Protein AF-0000000084732433 (afdb_homodimer)

Foldseek 3Di:
DAFAKEKEKEAALQDLLQLLQVVLVVLLCVVCPPNYDYHYQYDWPFAAPCVVCVVVVHDALLVCLVVSVVSCVVSVPQFHSLLSNVVLEDRGRLLLRLLLLLQCVVPVVLSVVLSNVSSCCVTPVVHRSNPLVVSLVSSVVSVHRSVVSSVNSPDPVSVVRNVVSNVVCVVVVPDAPTWMWMAGPVGDIDIDHSDRHSVVSNVRRVVRSVVVD/DAFAKEKEKEAALQDLLQLLQVVLVVLLCVVCPPNYDYHYQYDWPFAAPCVNCVVVVHDALLVCLVVSVVSCVVSVPQFHSLLSNVVLEDRGRLLLRLLLLLQCVVPVVLSVVLSNVSNCCVTPVVHRSNDLVVSLVSSVVSVHRSVVSSVNSPDPVSVVRNVVSNVVCVVVVQDAPTWMWIAGPVGDIDIDHSDRHSVVSNVRRVVRSVVVD

Organism: NCBI:txid412449

Sequence (426 aa):
MEAKLFAEWYTDPLCSWSYAAESAMETFRSHFGPRLAFTHRLLPLYRDLGHFLADHGLKSEAEFAPRILKVSRITGVPMSPRVWELGRAPESMEECCRFAKAALLTDPEKGHRLLARMRALAFVEGEPIGDLDLLQKEAGRLGLDGKELAERAQSAEVRTALQEDIEKGKSEGVTTRPTLILTNEGGDRVFIGGLRNPDLFILAGETLVAEDAMEAKLFAEWYTDPLCSWSYAAESAMETFRSHFGPRLAFTHRLLPLYRDLGHFLADHGLKSEAEFAPRILKVSRITGVPMSPRVWELGRAPESMEECCRFAKAALLTDPEKGHRLLARMRALAFVEGEPIGDLDLLQKEAGRLGLDGKELAERAQSAEVRTALQEDIEKGKSEGVTTRPTLILTNEGGDRVFIGGLRNPDLFILAGETLVAEDA

Radius of gyration: 24.92 Å; Cα contacts (8 Å, |Δi|>4): 781; chains: 2; bounding box: 50×68×49 Å

Structure (mmCIF, N/CA/C/O backbone):
data_AF-0000000084732433-model_v1
#
loop_
_entity.id
_entity.type
_entity.pdbx_description
1 polymer 'DSBA oxidoreductase'
#
loop_
_atom_site.group_PDB
_atom_site.id
_atom_site.type_symbol
_atom_site.label_atom_id
_atom_site.label_alt_id
_atom_site.label_comp_id
_atom_site.label_asym_id
_atom_site.label_entity_id
_atom_site.label_seq_id
_atom_site.pdbx_PDB_ins_code
_atom_site.Cartn_x
_atom_site.Cartn_y
_atom_site.Cartn_z
_atom_site.occupancy
_atom_site.B_iso_or_equiv
_atom_site.auth_seq_id
_atom_site.auth_comp_id
_atom_site.auth_asym_id
_atom_site.auth_atom_id
_atom_site.pdbx_PDB_model_num
ATOM 1 N N . MET A 1 1 ? -27.281 -0.359 -3.799 1 41.03 1 MET A N 1
ATOM 2 C CA . MET A 1 1 ? -26.812 0.3 -2.582 1 41.03 1 MET A CA 1
ATOM 3 C C . MET A 1 1 ? -25.438 0.921 -2.791 1 41.03 1 MET A C 1
ATOM 5 O O . MET A 1 1 ? -24.562 0.314 -3.416 1 41.03 1 MET A O 1
ATOM 9 N N . GLU A 1 2 ? -25.016 2.189 -2.908 1 51.47 2 GLU A N 1
ATOM 10 C CA . GLU A 1 2 ? -24.031 2.975 -3.639 1 51.47 2 GLU A CA 1
ATOM 11 C C . GLU A 1 2 ? -22.609 2.662 -3.158 1 51.47 2 GLU A C 1
ATOM 13 O O . GLU A 1 2 ? -22.422 2.164 -2.045 1 51.47 2 GLU A O 1
ATOM 18 N N . ALA A 1 3 ? -21.469 2.859 -3.887 1 55.84 3 ALA A N 1
ATOM 19 C CA . ALA A 1 3 ? -20.109 2.367 -4.027 1 55.84 3 ALA A CA 1
ATOM 20 C C . ALA A 1 3 ? -19.281 2.686 -2.785 1 55.84 3 ALA A C 1
ATOM 22 O O . ALA A 1 3 ? -19.203 3.84 -2.357 1 55.84 3 ALA A O 1
ATOM 23 N N . LYS A 1 4 ? -18.812 1.854 -1.737 1 74.94 4 LYS A N 1
ATOM 24 C CA . LYS A 1 4 ? -18.141 2.088 -0.463 1 74.94 4 LYS A CA 1
ATOM 25 C C . LYS A 1 4 ? -16.625 1.991 -0.617 1 74.94 4 LYS A C 1
ATOM 27 O O . LYS A 1 4 ? -16.109 0.943 -1 1 74.94 4 LYS A O 1
ATOM 32 N N . LEU A 1 5 ? -15.828 3.162 -1.002 1 94.94 5 LEU A N 1
ATOM 33 C CA . LEU A 1 5 ? -14.383 3.328 -0.848 1 94.94 5 LEU A CA 1
ATOM 34 C C . LEU A 1 5 ? -14.047 3.9 0.526 1 94.94 5 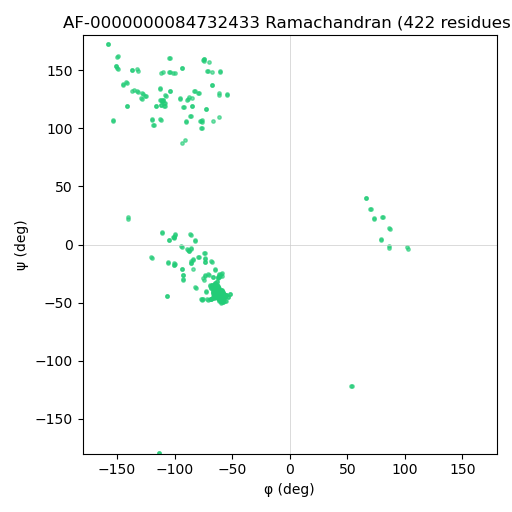LEU A C 1
ATOM 36 O O . LEU A 1 5 ? -14.664 4.871 0.966 1 94.94 5 LEU A O 1
ATOM 40 N N . PHE A 1 6 ? -13.18 3.223 1.219 1 96.88 6 PHE A N 1
ATOM 41 C CA . PHE A 1 6 ? -12.695 3.711 2.506 1 96.88 6 PHE A CA 1
ATOM 42 C C . PHE A 1 6 ? -11.289 4.273 2.379 1 96.88 6 PHE A C 1
ATOM 44 O O . PHE A 1 6 ? -10.422 3.65 1.762 1 96.88 6 PHE A O 1
ATOM 51 N N . ALA A 1 7 ? -11.109 5.426 2.922 1 97.94 7 ALA A N 1
ATOM 52 C CA . ALA A 1 7 ? -9.805 6.066 2.867 1 97.94 7 ALA A CA 1
ATOM 53 C C . ALA A 1 7 ? -9.344 6.492 4.258 1 97.94 7 ALA A C 1
ATOM 55 O O . ALA A 1 7 ? -10.125 7.047 5.035 1 97.94 7 ALA A O 1
ATOM 56 N N . GLU A 1 8 ? -8.164 6.137 4.594 1 97.88 8 GLU A N 1
ATOM 57 C CA . GLU A 1 8 ? -7.465 6.68 5.754 1 97.88 8 GLU A CA 1
ATOM 58 C C . GLU A 1 8 ? -6.266 7.523 5.328 1 97.88 8 GLU A C 1
ATOM 60 O O . GLU A 1 8 ? -5.418 7.066 4.559 1 97.88 8 GLU A O 1
ATOM 65 N N . TRP A 1 9 ? -6.246 8.727 5.766 1 98.31 9 TRP A N 1
ATOM 66 C CA . TRP A 1 9 ? -5.207 9.688 5.414 1 98.31 9 TRP A CA 1
ATOM 67 C C . TRP A 1 9 ? -4.352 10.031 6.625 1 98.31 9 TRP A C 1
ATOM 69 O O . TRP A 1 9 ? -4.809 10.719 7.543 1 98.31 9 TRP A O 1
ATOM 79 N N . TYR A 1 10 ? -3.154 9.547 6.629 1 98.62 10 TYR A N 1
ATOM 80 C CA . TYR A 1 10 ? -2.211 9.797 7.715 1 98.62 10 TYR A CA 1
ATOM 81 C C . TYR A 1 10 ? -1.404 11.062 7.453 1 98.62 10 TYR A C 1
ATOM 83 O O . TYR A 1 10 ? -0.71 11.172 6.438 1 98.62 10 TYR A O 1
ATOM 91 N N . THR A 1 11 ? -1.442 11.977 8.391 1 98.25 11 THR A N 1
ATOM 92 C CA . THR A 1 11 ? -0.849 13.289 8.156 1 98.25 11 THR A CA 1
ATOM 93 C C . THR A 1 11 ? -0.507 13.969 9.477 1 98.25 11 THR A C 1
ATOM 95 O O . THR A 1 11 ? -0.694 13.391 10.547 1 98.25 11 THR A O 1
ATOM 98 N N . ASP A 1 12 ? 0.171 15.086 9.438 1 98.38 12 ASP A N 1
ATOM 99 C CA . ASP A 1 12 ? 0.535 16 10.508 1 98.38 12 ASP A CA 1
ATOM 100 C C . ASP A 1 12 ? 0.518 17.453 10.023 1 98.38 12 ASP A C 1
ATOM 102 O O . ASP A 1 12 ? 0.965 17.75 8.914 1 98.38 12 ASP A O 1
ATOM 106 N N . PRO A 1 13 ? -0.019 18.344 10.836 1 98.06 13 PRO A N 1
ATOM 107 C CA . PRO A 1 13 ? -0.196 19.719 10.359 1 98.06 13 PRO A CA 1
ATOM 108 C C . PRO A 1 13 ? 1.131 20.438 10.133 1 98.06 13 PRO A C 1
ATOM 110 O O . PRO A 1 13 ? 1.164 21.484 9.484 1 98.06 13 PRO A O 1
ATOM 113 N N . LEU A 1 14 ? 2.25 19.938 10.641 1 98.31 14 LEU A N 1
ATOM 114 C CA . LEU A 1 14 ? 3.535 20.609 10.461 1 98.31 14 LEU A CA 1
ATOM 115 C C . LEU A 1 14 ? 4.445 19.797 9.547 1 98.31 14 LEU A C 1
ATOM 117 O O . LEU A 1 14 ? 5.656 20.047 9.492 1 98.31 14 LEU A O 1
ATOM 121 N N . CYS A 1 15 ? 3.949 18.797 8.914 1 97.94 15 CYS A N 1
ATOM 122 C CA . CYS A 1 15 ? 4.715 18.031 7.941 1 97.94 15 CYS A CA 1
ATOM 123 C C . CYS A 1 15 ? 4.668 18.688 6.566 1 97.94 15 CYS A C 1
ATOM 125 O O . CYS A 1 15 ? 3.607 18.75 5.941 1 97.94 15 CYS A O 1
ATOM 127 N N . SER A 1 16 ? 5.824 19.062 6.062 1 97.88 16 SER A N 1
ATOM 128 C CA . SER A 1 16 ? 5.906 19.781 4.801 1 97.88 16 SER A CA 1
ATOM 129 C C . SER A 1 16 ? 5.43 18.938 3.633 1 97.88 16 SER A C 1
ATOM 131 O O . SER A 1 16 ? 4.773 19.422 2.717 1 97.88 16 SER A O 1
ATOM 133 N N . TRP A 1 17 ? 5.719 17.641 3.662 1 96.62 17 TRP A N 1
ATOM 134 C CA . TRP A 1 17 ? 5.273 16.75 2.594 1 96.62 17 TRP A CA 1
ATOM 135 C C . TRP A 1 17 ? 3.756 16.578 2.619 1 96.62 17 TRP A C 1
ATOM 137 O O . TRP A 1 17 ? 3.117 16.5 1.569 1 96.62 17 TRP A O 1
ATOM 147 N N . SER A 1 18 ? 3.191 16.531 3.822 1 98.12 18 SER A N 1
ATOM 148 C CA . SER A 1 18 ? 1.738 16.469 3.945 1 98.12 18 SER A CA 1
ATOM 149 C C . SER A 1 18 ? 1.093 17.75 3.408 1 98.12 18 SER A C 1
ATOM 151 O O . SER A 1 18 ? 0.048 17.688 2.758 1 98.12 18 SER A O 1
ATOM 153 N N . TYR A 1 19 ? 1.718 18.891 3.721 1 98.5 19 TYR A N 1
ATOM 154 C CA . TYR A 1 19 ? 1.204 20.156 3.178 1 98.5 19 TYR A CA 1
ATOM 155 C C . TYR A 1 19 ? 1.24 20.141 1.653 1 98.5 19 TYR A C 1
ATOM 157 O O . TYR A 1 19 ? 0.279 20.547 1.001 1 98.5 19 TYR A O 1
ATOM 165 N N . ALA A 1 20 ? 2.334 19.641 1.114 1 97.75 20 ALA A N 1
ATOM 166 C CA . ALA A 1 20 ? 2.494 19.578 -0.337 1 97.75 20 ALA A CA 1
ATOM 167 C C . ALA A 1 20 ? 1.429 18.688 -0.97 1 97.75 20 ALA A C 1
ATOM 169 O O . ALA A 1 20 ? 1.085 18.859 -2.143 1 97.75 20 ALA A O 1
ATOM 170 N N . ALA A 1 21 ? 0.922 17.703 -0.247 1 97.75 21 ALA A N 1
ATOM 171 C CA . ALA A 1 21 ? -0.031 16.734 -0.779 1 97.75 21 ALA A CA 1
ATOM 172 C C . ALA A 1 21 ? -1.466 17.219 -0.612 1 97.75 21 ALA A C 1
ATOM 174 O O . ALA A 1 21 ? -2.41 16.578 -1.068 1 97.75 21 ALA A O 1
ATOM 175 N N . GLU A 1 22 ? -1.702 18.391 0.051 1 97.5 22 GLU A N 1
ATOM 176 C CA . GLU A 1 22 ? -3.031 18.844 0.442 1 97.5 22 GLU A CA 1
ATOM 177 C C . GLU A 1 22 ? -3.93 19.031 -0.777 1 97.5 22 GLU A C 1
ATOM 179 O O . GLU A 1 22 ? -5.074 18.578 -0.792 1 97.5 22 GLU A O 1
ATOM 184 N N . SER A 1 23 ? -3.434 19.703 -1.791 1 97.56 23 SER A N 1
ATOM 185 C CA . SER A 1 23 ? -4.246 19.953 -2.977 1 97.56 23 SER A CA 1
ATOM 186 C C . SER A 1 23 ? -4.617 18.656 -3.68 1 97.56 23 SER A C 1
ATOM 188 O O . SER A 1 23 ? -5.746 18.484 -4.152 1 97.56 23 SER A O 1
ATOM 190 N N . ALA A 1 24 ? -3.672 17.734 -3.793 1 97.69 24 ALA A N 1
ATOM 191 C CA . ALA A 1 24 ? -3.938 16.422 -4.398 1 97.69 24 ALA A CA 1
ATOM 192 C C . ALA A 1 24 ? -5.02 15.672 -3.629 1 97.69 24 ALA A C 1
ATOM 194 O O . ALA A 1 24 ? -5.906 15.062 -4.23 1 97.69 24 ALA A O 1
ATOM 195 N N . MET A 1 25 ? -4.938 15.734 -2.338 1 97.88 25 MET A N 1
ATOM 196 C CA . MET A 1 25 ? -5.914 15.047 -1.5 1 97.88 25 MET A CA 1
ATOM 197 C C . MET A 1 25 ? -7.301 15.664 -1.665 1 97.88 25 MET A C 1
ATOM 199 O O . MET A 1 25 ? -8.305 14.945 -1.703 1 97.88 25 MET A O 1
ATOM 203 N N . GLU A 1 26 ? -7.359 17.016 -1.776 1 97.69 26 GLU A N 1
ATOM 204 C CA . GLU A 1 26 ? -8.641 17.672 -2.006 1 97.69 26 GLU A CA 1
ATOM 205 C C . GLU A 1 26 ? -9.25 17.25 -3.344 1 97.69 26 GLU A C 1
ATOM 207 O O . GLU A 1 26 ? -10.461 17.047 -3.443 1 97.69 26 GLU A O 1
ATOM 212 N N . THR A 1 27 ? -8.422 17.156 -4.336 1 98.25 27 THR A N 1
ATOM 213 C CA . THR A 1 27 ? -8.867 16.688 -5.645 1 98.25 27 THR A CA 1
ATOM 214 C C . THR A 1 27 ? -9.438 15.281 -5.551 1 98.25 27 THR A C 1
ATOM 216 O O . THR A 1 27 ? -10.508 15 -6.098 1 98.25 27 THR A O 1
ATOM 219 N N . PHE A 1 28 ? -8.727 14.461 -4.855 1 98.44 28 PHE A N 1
ATOM 220 C CA . PHE A 1 28 ? -9.148 13.086 -4.633 1 98.44 28 PHE A CA 1
ATOM 221 C C . PHE A 1 28 ? -10.492 13.039 -3.914 1 98.44 28 PHE A C 1
ATOM 223 O O . PHE A 1 28 ? -11.406 12.352 -4.352 1 98.44 28 PHE A O 1
ATOM 230 N N . ARG A 1 29 ? -10.633 13.773 -2.816 1 96.94 29 ARG A N 1
ATOM 231 C CA . ARG A 1 29 ? -11.859 13.789 -2.033 1 96.94 29 ARG A CA 1
ATOM 232 C C . ARG A 1 29 ? -13.031 14.305 -2.863 1 96.94 29 ARG A C 1
ATOM 234 O O . ARG A 1 29 ? -14.125 13.734 -2.828 1 96.94 29 ARG A O 1
ATOM 241 N N . SER A 1 30 ? -12.805 15.352 -3.602 1 97.12 30 SER A N 1
ATOM 242 C CA . SER A 1 30 ? -13.844 15.945 -4.434 1 97.12 30 SER A CA 1
ATOM 243 C C . SER A 1 30 ? -14.305 14.984 -5.523 1 97.12 30 SER A C 1
ATOM 245 O O . SER A 1 30 ? -15.492 14.922 -5.848 1 97.12 30 SER A O 1
ATOM 247 N N . HIS A 1 31 ? -13.391 14.242 -6.09 1 97.5 31 HIS A N 1
ATOM 248 C CA . HIS A 1 31 ? -13.688 13.305 -7.168 1 97.5 31 HIS A CA 1
ATOM 249 C C . HIS A 1 31 ? -14.664 12.234 -6.711 1 97.5 31 HIS A C 1
ATOM 251 O O . HIS A 1 31 ? -15.602 11.891 -7.438 1 97.5 31 HIS A O 1
ATOM 257 N N . PHE A 1 32 ? -14.508 11.758 -5.531 1 96.44 32 PHE A N 1
ATOM 258 C CA . PHE A 1 32 ? -15.312 10.625 -5.086 1 96.44 32 PHE A CA 1
ATOM 259 C C . PHE A 1 32 ? -16.562 11.102 -4.367 1 96.44 32 PHE A C 1
ATOM 261 O O . PHE A 1 32 ? -17.609 10.438 -4.41 1 96.44 32 PHE A O 1
ATOM 268 N N . GLY A 1 33 ? -16.469 12.305 -3.701 1 93.12 33 GLY A N 1
ATOM 269 C CA . GLY A 1 33 ? -17.625 12.859 -3.014 1 93.12 33 GLY A CA 1
ATOM 270 C C . GLY A 1 33 ? -18.266 11.891 -2.037 1 93.12 33 GLY A C 1
ATOM 271 O O . GLY A 1 33 ? -17.578 11.336 -1.174 1 93.12 33 GLY A O 1
ATOM 272 N N . PRO A 1 34 ? -19.516 11.562 -2.189 1 92.06 34 PRO A N 1
ATOM 273 C CA . PRO A 1 34 ? -20.266 10.734 -1.239 1 92.06 34 PRO A CA 1
ATOM 274 C C . PRO A 1 34 ? -19.875 9.258 -1.3 1 92.06 34 PRO A C 1
ATOM 276 O O . PRO A 1 34 ? -20.219 8.484 -0.405 1 92.06 34 PRO A O 1
ATOM 279 N N . ARG A 1 35 ? -19.188 8.797 -2.322 1 93.75 35 ARG A N 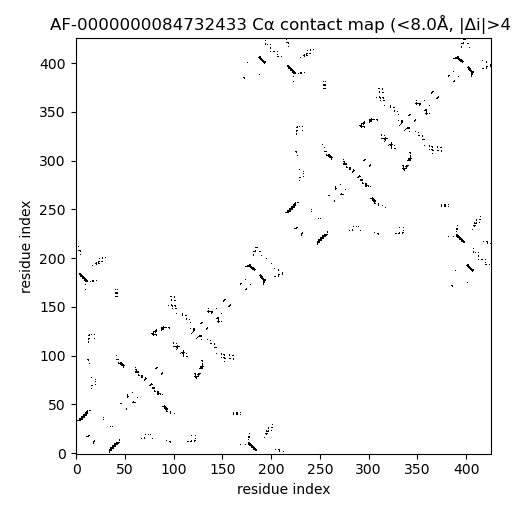1
ATOM 280 C CA . ARG A 1 35 ? -18.75 7.414 -2.469 1 93.75 35 ARG A CA 1
ATOM 281 C C . ARG A 1 35 ? -17.594 7.102 -1.533 1 93.75 35 ARG A C 1
ATOM 283 O O . ARG A 1 35 ? -17.188 5.941 -1.395 1 93.75 35 ARG A O 1
ATOM 290 N N . LEU A 1 36 ? -17.094 8.164 -0.879 1 95.88 36 LEU A N 1
ATOM 291 C CA . LEU A 1 36 ? -15.867 8.031 -0.096 1 95.88 36 LEU A CA 1
ATOM 292 C C . LEU A 1 36 ? -16.156 8.164 1.396 1 95.88 36 LEU A C 1
ATOM 294 O O . LEU A 1 36 ? -16.781 9.141 1.824 1 95.88 36 LEU A O 1
ATOM 298 N N . ALA A 1 37 ? -15.852 7.168 2.111 1 95.62 37 ALA A N 1
ATOM 299 C CA . ALA A 1 37 ? -15.727 7.309 3.561 1 95.62 37 ALA A CA 1
ATOM 300 C C . ALA A 1 37 ? -14.297 7.672 3.955 1 95.62 37 ALA A C 1
ATOM 302 O O . ALA A 1 37 ? -13.414 6.812 3.969 1 95.62 37 ALA A O 1
ATOM 303 N N . PHE A 1 38 ? -14.125 8.891 4.324 1 96.38 38 PHE A N 1
ATOM 304 C CA . PHE A 1 38 ? -12.797 9.453 4.508 1 96.38 38 PHE A CA 1
ATOM 305 C C . PHE A 1 38 ? -12.5 9.672 5.984 1 96.38 38 PHE A C 1
ATOM 307 O O . PHE A 1 38 ? -13.297 10.281 6.699 1 96.38 38 PHE A O 1
ATOM 314 N N . THR A 1 39 ? -11.367 9.172 6.445 1 96.69 39 THR A N 1
ATOM 315 C CA . THR A 1 39 ? -10.953 9.344 7.832 1 96.69 39 THR A CA 1
ATOM 316 C C . THR A 1 39 ? -9.562 9.961 7.906 1 96.69 39 THR A C 1
ATOM 318 O O . THR A 1 39 ? -8.617 9.453 7.301 1 96.69 39 THR A O 1
ATOM 321 N N . HIS A 1 40 ? -9.453 11.016 8.664 1 97.69 40 HIS A N 1
ATOM 322 C CA . HIS A 1 40 ? -8.141 11.562 9 1 97.69 40 HIS A CA 1
ATOM 323 C C . HIS A 1 40 ? -7.48 10.758 10.117 1 97.69 40 HIS A C 1
ATOM 325 O O . HIS A 1 40 ? -8.125 10.43 11.117 1 97.69 40 HIS A O 1
ATOM 331 N N . ARG A 1 41 ? -6.309 10.406 9.906 1 98.38 41 ARG A N 1
ATOM 332 C CA . ARG A 1 41 ? -5.449 9.852 10.945 1 98.38 41 ARG A CA 1
ATOM 333 C C . ARG A 1 41 ? -4.258 10.758 11.219 1 98.38 41 ARG A C 1
ATOM 335 O O . ARG A 1 41 ? -3.463 11.039 10.32 1 98.38 41 ARG A O 1
ATOM 342 N N . LEU A 1 42 ? -4.188 11.227 12.461 1 98.56 42 LEU A N 1
ATOM 343 C CA . LEU A 1 42 ? -3.107 12.156 12.789 1 98.56 42 LEU A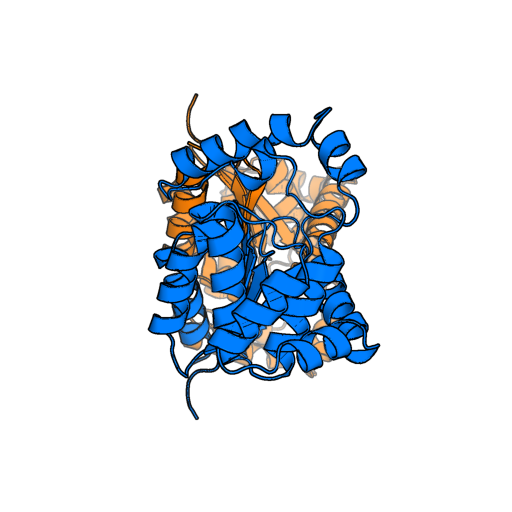 CA 1
ATOM 344 C C . LEU A 1 42 ? -1.925 11.406 13.398 1 98.56 42 LEU A C 1
ATOM 346 O O . LEU A 1 42 ? -2.094 10.625 14.344 1 98.56 42 LEU A O 1
ATOM 350 N N . LEU A 1 43 ? -0.778 11.586 12.828 1 98.06 43 LEU A N 1
ATOM 351 C CA . LEU A 1 43 ? 0.507 11.094 13.312 1 98.06 43 LEU A CA 1
ATOM 352 C C . LEU A 1 43 ? 1.456 12.25 13.609 1 98.06 43 LEU A C 1
ATOM 354 O O . LEU A 1 43 ? 2.074 12.805 12.695 1 98.06 43 LEU A O 1
ATOM 358 N N . PRO A 1 44 ? 1.588 12.539 14.891 1 98 44 PRO A N 1
ATOM 359 C CA . PRO A 1 44 ? 2.473 13.656 15.227 1 98 44 PRO A CA 1
ATOM 360 C C . PRO A 1 44 ? 3.875 13.5 14.648 1 98 44 PRO A C 1
ATOM 362 O O . PRO A 1 44 ? 4.488 12.438 14.789 1 98 44 PRO A O 1
ATOM 365 N N . LEU A 1 45 ? 4.312 14.523 13.984 1 97.25 45 LEU A N 1
ATOM 366 C CA . LEU A 1 45 ? 5.617 14.523 13.336 1 97.25 45 LEU A CA 1
ATOM 367 C C . LEU A 1 45 ? 6.719 14.188 14.336 1 97.25 45 LEU A C 1
ATOM 369 O O . LEU A 1 45 ? 7.648 13.445 14.016 1 97.25 45 LEU A O 1
ATOM 373 N N . TYR A 1 46 ? 6.656 14.773 15.508 1 96.81 46 TYR A N 1
ATOM 374 C CA . TYR A 1 46 ? 7.59 14.453 16.578 1 96.81 46 TYR A CA 1
ATOM 375 C C . TYR A 1 46 ? 6.938 14.656 17.938 1 96.81 46 TYR A C 1
ATOM 377 O O . TYR A 1 46 ? 6 15.445 18.078 1 96.81 46 TYR A O 1
ATOM 385 N N . ARG A 1 47 ? 7.383 13.953 18.938 1 95.06 47 ARG A N 1
ATOM 386 C CA . ARG A 1 47 ? 6.945 14.094 20.312 1 95.06 47 ARG A CA 1
ATOM 387 C C . ARG A 1 47 ? 7.844 15.062 21.078 1 95.06 47 ARG A C 1
ATOM 389 O O . ARG A 1 47 ? 7.41 15.688 22.047 1 95.06 47 ARG A O 1
ATOM 396 N N . ASP A 1 48 ? 9.047 15.125 20.578 1 96.75 48 ASP A N 1
ATOM 397 C CA . ASP A 1 48 ? 10.062 15.961 21.188 1 96.75 48 ASP A CA 1
ATOM 398 C C . ASP A 1 48 ? 10.93 16.641 20.141 1 96.75 48 ASP A C 1
ATOM 400 O O . ASP A 1 48 ? 11.617 15.961 19.359 1 96.75 48 ASP A O 1
ATOM 404 N N . LEU A 1 49 ? 10.906 17.969 20.156 1 96.81 49 LEU A N 1
ATOM 405 C CA . LEU A 1 49 ? 11.602 18.734 19.125 1 96.81 49 LEU A CA 1
ATOM 406 C C . LEU A 1 49 ? 13.102 18.484 19.172 1 96.81 49 LEU A C 1
ATOM 408 O O . LEU A 1 49 ? 13.734 18.312 18.125 1 96.81 49 LEU A O 1
ATOM 412 N N . GLY A 1 50 ? 13.633 18.453 20.359 1 95.88 50 GLY A N 1
ATOM 413 C CA . GLY A 1 50 ? 15.062 18.188 20.484 1 95.88 50 GLY A CA 1
ATOM 414 C C . GLY A 1 50 ? 15.477 16.859 19.891 1 95.88 50 GLY A C 1
ATOM 415 O O . GLY A 1 50 ? 16.438 16.797 19.125 1 95.88 50 GLY A O 1
ATOM 416 N N . HIS A 1 51 ? 14.797 15.797 20.172 1 96.12 51 HIS A N 1
ATOM 417 C CA . HIS A 1 51 ? 15.07 14.477 19.625 1 96.12 51 HIS A CA 1
ATOM 418 C C . HIS A 1 51 ? 14.883 14.461 18.109 1 96.12 51 HIS A C 1
ATOM 420 O O . HIS A 1 51 ? 15.656 13.828 17.391 1 96.12 51 HIS A O 1
ATOM 426 N N . PHE A 1 52 ? 13.883 15.156 17.688 1 96.25 52 PHE A N 1
ATOM 427 C CA . PHE A 1 52 ? 13.602 15.25 16.266 1 96.25 52 PHE A CA 1
ATOM 428 C C . PHE A 1 52 ? 14.773 15.891 15.523 1 96.25 52 PHE A C 1
ATOM 430 O O . PHE A 1 52 ? 15.227 15.375 14.5 1 96.25 52 PHE A O 1
ATOM 437 N N . LEU A 1 53 ? 15.227 16.969 16.016 1 95.75 53 LEU A N 1
ATOM 438 C CA . LEU A 1 53 ? 16.359 17.672 15.422 1 95.75 53 LEU A CA 1
ATOM 439 C C . LEU A 1 53 ? 17.609 16.797 15.461 1 95.75 53 LEU A C 1
ATOM 441 O O . LEU A 1 53 ? 18.328 16.703 14.469 1 95.75 53 LEU A O 1
ATOM 445 N N . ALA A 1 54 ? 17.812 16.078 16.594 1 95.31 54 ALA A N 1
ATOM 446 C CA . ALA A 1 54 ? 18.969 15.195 16.734 1 95.31 54 ALA A CA 1
ATOM 447 C C . ALA A 1 54 ? 18.922 14.055 15.727 1 95.31 54 ALA A C 1
ATOM 449 O O . ALA A 1 54 ? 19.938 13.695 15.125 1 95.31 54 ALA A O 1
ATOM 450 N N . ASP A 1 55 ? 17.75 13.523 15.555 1 92.94 55 ASP A N 1
ATOM 451 C CA . ASP A 1 55 ? 17.547 12.43 14.609 1 92.94 55 ASP A CA 1
ATOM 452 C C . ASP A 1 55 ? 17.891 12.859 13.188 1 92.94 55 ASP A C 1
ATOM 454 O O . ASP A 1 55 ? 18.219 12.031 12.344 1 92.94 55 ASP A O 1
ATOM 458 N N . HIS A 1 56 ? 17.797 14.125 12.891 1 93.5 56 HIS A N 1
ATOM 459 C CA . HIS A 1 56 ? 18.078 14.656 11.562 1 93.5 56 HIS A CA 1
ATOM 460 C C . HIS A 1 56 ? 19.469 15.273 11.5 1 93.5 56 HIS A C 1
ATOM 462 O O . HIS A 1 56 ? 19.812 15.945 10.523 1 93.5 56 HIS A O 1
ATOM 468 N N . GLY A 1 57 ? 20.188 15.109 12.617 1 94.06 57 GLY A N 1
ATOM 469 C CA . GLY A 1 57 ? 21.547 15.609 12.672 1 94.06 57 GLY A CA 1
ATOM 470 C C . GLY A 1 57 ? 21.625 17.125 12.773 1 94.06 57 GLY A C 1
ATOM 471 O O . GLY A 1 57 ? 22.578 17.734 12.297 1 94.06 57 GLY A O 1
ATOM 472 N N . LEU A 1 58 ? 20.562 17.688 13.258 1 94.12 58 LEU A N 1
ATOM 473 C CA . LEU A 1 58 ? 20.5 19.141 13.328 1 94.12 58 LEU A CA 1
ATOM 474 C C . LEU A 1 58 ? 20.703 19.625 14.758 1 94.12 58 LEU A C 1
ATOM 476 O O . LEU A 1 58 ? 20.391 18.922 15.711 1 94.12 58 LEU A O 1
ATOM 480 N N . LYS A 1 59 ? 21.344 20.875 14.906 1 91.62 59 LYS A N 1
ATOM 481 C CA . LYS A 1 59 ? 21.656 21.438 16.219 1 91.62 59 LYS A CA 1
ATOM 482 C C . LYS A 1 59 ? 20.641 22.484 16.625 1 91.62 59 LYS A C 1
ATOM 484 O O . LYS A 1 59 ? 20.562 22.859 17.797 1 91.62 59 LYS A O 1
ATOM 489 N N . SER A 1 60 ? 19.875 23 15.648 1 93.12 60 SER A N 1
ATOM 490 C CA . SER A 1 60 ? 18.891 24.047 15.93 1 93.12 60 SER A CA 1
ATOM 491 C C . SER A 1 60 ? 17.703 23.953 14.984 1 93.12 60 SER A C 1
ATOM 493 O O . SER A 1 60 ? 17.797 23.344 13.914 1 93.12 60 SER A O 1
ATOM 495 N N . GLU A 1 61 ? 16.562 24.625 15.406 1 94.56 61 GLU A N 1
ATOM 496 C CA . GLU A 1 61 ? 15.375 24.703 14.57 1 94.56 61 GLU A CA 1
ATOM 497 C C . GLU A 1 61 ? 15.672 25.375 13.234 1 94.56 61 GLU A C 1
ATOM 499 O O . GLU A 1 61 ? 15.18 24.938 12.195 1 94.56 61 GLU A O 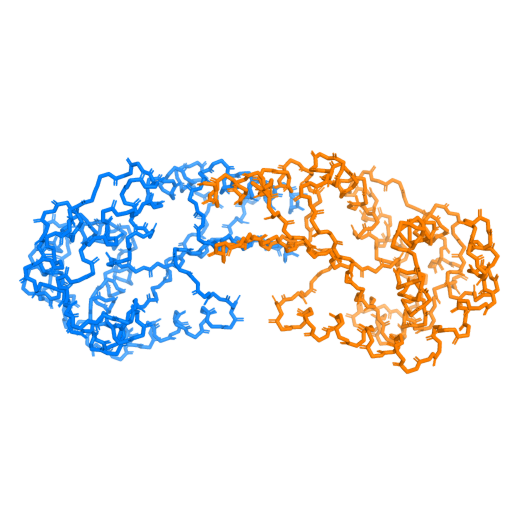1
ATOM 504 N N . ALA A 1 62 ? 16.469 26.406 13.312 1 95.31 62 ALA A N 1
ATOM 505 C CA . ALA A 1 62 ? 16.781 27.203 12.125 1 95.31 62 ALA A CA 1
ATOM 506 C C . ALA A 1 62 ? 17.453 26.344 11.055 1 95.31 62 ALA A C 1
ATOM 508 O O . ALA A 1 62 ? 17.266 26.594 9.859 1 95.31 62 ALA A O 1
ATOM 509 N N . GLU A 1 63 ? 18.125 25.297 11.484 1 95.75 63 GLU A N 1
ATOM 510 C CA . GLU A 1 63 ? 18.844 24.422 10.562 1 95.75 63 GLU A CA 1
ATOM 511 C C . GLU A 1 63 ? 17.875 23.547 9.781 1 95.75 63 GLU A C 1
ATOM 513 O O . GLU A 1 63 ? 18.25 22.938 8.773 1 95.75 63 GLU A O 1
ATOM 518 N N . PHE A 1 64 ? 16.641 23.547 10.25 1 96.69 64 PHE A N 1
ATOM 519 C CA . PHE A 1 64 ? 15.633 22.766 9.547 1 96.69 64 PHE A CA 1
ATOM 520 C C . PHE A 1 64 ? 15.016 23.562 8.406 1 96.69 64 PHE A C 1
ATOM 522 O O . PHE A 1 64 ? 14.43 23 7.48 1 96.69 64 PHE A O 1
ATOM 529 N N . ALA A 1 65 ? 15.188 24.875 8.367 1 96.94 65 ALA A N 1
ATOM 530 C CA . ALA A 1 65 ? 14.539 25.781 7.43 1 96.94 65 ALA A CA 1
ATOM 531 C C . ALA A 1 65 ? 14.906 25.438 5.988 1 96.94 65 ALA A C 1
ATOM 533 O O . ALA A 1 65 ? 14.039 25.375 5.113 1 96.94 65 ALA A O 1
ATOM 534 N N . PRO A 1 66 ? 16.203 25.109 5.703 1 96.81 66 PRO A N 1
ATOM 535 C CA . PRO A 1 66 ? 16.547 24.75 4.324 1 96.81 66 PRO A CA 1
ATOM 536 C C . PRO A 1 66 ? 15.812 23.516 3.83 1 96.81 66 PRO A C 1
ATOM 538 O O . PRO A 1 66 ? 15.562 23.375 2.631 1 96.81 66 PRO A O 1
ATOM 541 N N . ARG A 1 67 ? 15.461 22.641 4.711 1 96.12 67 ARG A N 1
ATOM 542 C CA . ARG A 1 67 ? 14.742 21.438 4.324 1 96.12 67 ARG A CA 1
ATOM 543 C C . ARG A 1 67 ? 13.32 21.766 3.861 1 96.12 67 ARG A C 1
ATOM 545 O O . ARG A 1 67 ? 12.797 21.125 2.947 1 96.12 67 ARG A O 1
ATOM 552 N N . ILE A 1 68 ? 12.742 22.781 4.516 1 97.94 68 ILE A N 1
ATOM 553 C CA . ILE A 1 68 ? 11.422 23.234 4.094 1 97.94 68 ILE A CA 1
ATOM 554 C C . ILE A 1 68 ? 11.5 23.797 2.676 1 97.94 68 ILE A C 1
ATOM 556 O O . ILE A 1 68 ? 10.656 23.484 1.829 1 97.94 68 ILE A O 1
ATOM 560 N N . LEU A 1 69 ? 12.492 24.547 2.404 1 97.44 69 LEU A N 1
ATOM 561 C CA . LEU A 1 69 ? 12.68 25.125 1.085 1 97.44 69 LEU A CA 1
ATOM 562 C C . LEU A 1 69 ? 12.961 24.062 0.042 1 97.44 69 LEU A C 1
ATOM 564 O O . LEU A 1 69 ? 12.523 24.172 -1.106 1 97.44 69 LEU A O 1
ATOM 568 N N . LYS A 1 70 ? 13.68 23.062 0.44 1 95.88 70 LYS A N 1
ATOM 569 C CA . LYS A 1 70 ? 13.938 21.938 -0.459 1 95.88 70 LYS A CA 1
ATOM 570 C C . LYS A 1 70 ? 12.641 21.25 -0.866 1 95.88 70 LYS A C 1
ATOM 572 O O . LYS A 1 70 ? 12.422 20.984 -2.049 1 95.88 70 LYS A O 1
ATOM 577 N N . VAL A 1 71 ? 11.75 20.969 0.119 1 95.88 71 VAL A N 1
ATOM 578 C CA . VAL A 1 71 ? 10.469 20.344 -0.168 1 95.88 71 VAL A CA 1
ATOM 579 C C . VAL A 1 71 ? 9.648 21.25 -1.087 1 95.88 71 VAL A C 1
ATOM 581 O O . VAL A 1 71 ? 9.008 20.766 -2.029 1 95.88 71 VAL A O 1
ATOM 584 N N . SER A 1 72 ? 9.688 22.547 -0.808 1 97.25 72 SER A N 1
ATOM 585 C CA . SER A 1 72 ? 8.984 23.5 -1.64 1 97.25 72 SER A CA 1
ATOM 586 C C . SER A 1 72 ? 9.461 23.453 -3.088 1 97.25 72 SER A C 1
ATOM 588 O O . SER A 1 72 ? 8.648 23.406 -4.012 1 97.25 72 SER A O 1
ATOM 590 N N . ARG A 1 73 ? 10.75 23.344 -3.293 1 95.75 73 ARG A N 1
ATOM 591 C CA . ARG A 1 73 ? 11.336 23.281 -4.629 1 95.75 73 ARG A CA 1
ATOM 592 C C . ARG A 1 73 ? 10.961 21.969 -5.328 1 95.75 73 ARG A C 1
ATOM 594 O O . ARG A 1 73 ? 10.531 21.984 -6.48 1 95.75 73 ARG A O 1
ATOM 601 N N . ILE A 1 74 ? 11.109 20.922 -4.609 1 91.5 74 ILE A N 1
ATOM 602 C CA . ILE A 1 74 ? 10.883 19.594 -5.176 1 91.5 74 ILE A CA 1
ATOM 603 C C . ILE A 1 74 ? 9.414 19.453 -5.574 1 91.5 74 ILE A C 1
ATOM 605 O O . ILE A 1 74 ? 9.109 18.875 -6.625 1 91.5 74 ILE A O 1
ATOM 609 N N . THR A 1 75 ? 8.477 19.969 -4.766 1 93.88 75 THR A N 1
ATOM 610 C CA . THR A 1 75 ? 7.051 19.719 -4.957 1 93.88 75 THR A CA 1
ATOM 611 C C . THR A 1 75 ? 6.422 20.828 -5.801 1 93.88 75 THR A C 1
ATOM 613 O O . THR A 1 75 ? 5.316 20.672 -6.32 1 93.88 75 THR A O 1
ATOM 616 N N . GLY A 1 76 ? 7.086 21.969 -5.84 1 95.62 76 GLY A N 1
ATOM 617 C CA . GLY A 1 76 ? 6.531 23.125 -6.516 1 95.62 76 GLY A CA 1
ATOM 618 C C . GLY A 1 76 ? 5.492 23.859 -5.688 1 95.62 76 GLY A C 1
ATOM 619 O O . GLY A 1 76 ? 4.844 24.781 -6.172 1 95.62 76 GLY A O 1
ATOM 620 N N . VAL A 1 77 ? 5.258 23.453 -4.461 1 97.19 77 VAL A N 1
ATOM 621 C CA . VAL A 1 77 ? 4.32 24.109 -3.555 1 97.19 77 VAL A CA 1
ATOM 622 C C . VAL A 1 77 ? 5.055 25.156 -2.713 1 97.19 77 VAL A C 1
ATOM 624 O O . VAL A 1 77 ? 5.98 24.828 -1.97 1 97.19 77 VAL A O 1
ATOM 627 N N . PRO A 1 78 ? 4.664 26.391 -2.859 1 97.94 78 PRO A N 1
ATOM 628 C CA . PRO A 1 78 ? 5.348 27.422 -2.074 1 97.94 78 PRO A CA 1
ATOM 629 C C . PRO A 1 78 ? 5.188 27.219 -0.569 1 97.94 78 PRO A C 1
ATOM 631 O O . PRO A 1 78 ? 4.074 27 -0.087 1 97.94 78 PRO A O 1
ATOM 634 N N . MET A 1 79 ? 6.332 27.234 0.175 1 98.44 79 MET A N 1
ATOM 635 C CA . MET A 1 79 ? 6.336 27.078 1.626 1 98.44 79 MET A CA 1
ATOM 636 C C . MET A 1 79 ? 7.27 28.094 2.285 1 98.44 79 MET A C 1
ATOM 638 O O . MET A 1 79 ? 8.375 28.328 1.801 1 98.44 79 MET A O 1
ATOM 642 N N . SER A 1 80 ? 6.77 28.719 3.299 1 98.25 80 SER A N 1
ATOM 643 C CA . SER A 1 80 ? 7.613 29.594 4.109 1 98.25 80 SER A CA 1
ATOM 644 C C . SER A 1 80 ? 8.391 28.797 5.152 1 98.25 80 SER A C 1
ATOM 646 O O . SER A 1 80 ? 7.82 27.969 5.859 1 98.25 80 SER A O 1
ATOM 648 N N . PRO A 1 81 ? 9.648 29.016 5.27 1 98.06 81 PRO A N 1
ATOM 649 C CA . PRO A 1 81 ? 10.445 28.344 6.301 1 98.06 81 PRO A CA 1
ATOM 650 C C . PRO A 1 81 ? 10.422 29.078 7.641 1 98.06 81 PRO A C 1
ATOM 652 O O . PRO A 1 81 ? 11.141 28.703 8.57 1 98.06 81 PRO A O 1
ATOM 655 N N . ARG A 1 82 ? 9.617 30.078 7.777 1 98.12 82 ARG A N 1
ATOM 656 C CA . ARG A 1 82 ? 9.695 31.062 8.844 1 98.12 82 ARG A CA 1
ATOM 657 C C . ARG A 1 82 ? 9.477 30.422 10.211 1 98.12 82 ARG A C 1
ATOM 659 O O . ARG A 1 82 ? 10.117 30.797 11.195 1 98.12 82 ARG A O 1
ATOM 666 N N . VAL A 1 83 ? 8.547 29.438 10.32 1 98.25 83 VAL A N 1
ATOM 667 C CA . VAL A 1 83 ? 8.297 28.766 11.586 1 98.25 83 VAL A CA 1
ATOM 668 C C . VAL A 1 83 ? 9.617 28.25 12.164 1 98.25 83 VAL A C 1
ATOM 670 O O . VAL A 1 83 ? 9.883 28.406 13.352 1 98.25 83 VAL A O 1
ATOM 673 N N . TRP A 1 84 ? 10.422 27.703 11.312 1 97.88 84 TRP A N 1
ATOM 674 C CA . TRP A 1 84 ? 11.68 27.094 11.719 1 97.88 84 TRP A CA 1
ATOM 675 C C . TRP A 1 84 ? 12.766 28.141 11.891 1 97.88 84 TRP A C 1
ATOM 677 O O . TRP A 1 84 ? 13.547 28.109 12.852 1 97.88 84 TRP A O 1
ATOM 687 N N . GLU A 1 85 ? 12.789 29.141 11.062 1 97.38 85 GLU A N 1
ATOM 688 C CA . GLU A 1 85 ? 13.789 30.203 11.109 1 97.38 85 GLU A CA 1
ATOM 689 C C . GLU A 1 85 ? 13.664 31.016 12.398 1 97.38 85 GLU A C 1
ATOM 691 O O . GLU A 1 85 ? 14.672 31.453 12.961 1 97.38 85 GLU A O 1
ATOM 696 N N . LEU A 1 86 ? 12.453 31.156 12.836 1 97.25 86 LEU A N 1
ATOM 697 C CA . LEU A 1 86 ? 12.188 32.062 13.953 1 97.25 86 LEU A CA 1
ATOM 698 C C . LEU A 1 86 ? 12.031 31.281 15.258 1 97.25 86 LEU A C 1
ATOM 700 O O . LEU A 1 86 ? 11.672 31.859 16.281 1 97.25 86 LEU A O 1
ATOM 704 N N . GLY A 1 87 ? 12.266 30.047 15.211 1 96.81 87 GLY A N 1
ATOM 705 C CA . GLY A 1 87 ? 12.141 29.234 16.406 1 96.81 87 GLY A CA 1
ATOM 706 C C . GLY A 1 87 ? 10.719 29.125 16.906 1 96.81 87 GLY A C 1
ATOM 707 O O . GLY A 1 87 ? 10.469 29.25 18.109 1 96.81 87 GLY A O 1
ATOM 708 N N . ARG A 1 88 ? 9.766 28.984 15.984 1 97.56 88 ARG A N 1
ATOM 709 C CA . ARG A 1 88 ? 8.344 28.984 16.328 1 97.56 88 ARG A CA 1
ATOM 710 C C . ARG A 1 88 ? 7.758 27.578 16.266 1 97.56 88 ARG A C 1
ATOM 712 O O . ARG A 1 88 ? 6.551 27.391 16.438 1 97.56 88 ARG A O 1
ATOM 719 N N . ALA A 1 89 ? 8.617 26.516 16 1 97.62 89 ALA A N 1
ATOM 720 C CA . ALA A 1 89 ? 8.133 25.141 15.984 1 97.62 89 ALA A CA 1
ATOM 721 C C . ALA A 1 89 ? 7.707 24.688 17.375 1 97.62 89 ALA A C 1
ATOM 723 O O . ALA A 1 89 ? 8.367 25.016 18.375 1 97.62 89 ALA A O 1
ATOM 724 N N . PRO A 1 90 ? 6.551 23.984 17.453 1 97.38 90 PRO A N 1
ATOM 725 C CA . PRO A 1 90 ? 6.141 23.484 18.766 1 97.38 90 PRO A CA 1
ATOM 726 C C . PRO A 1 90 ? 7.16 22.516 19.375 1 97.38 90 PRO A C 1
ATOM 728 O O . PRO A 1 90 ? 7.812 21.766 18.641 1 97.38 90 PRO A O 1
ATOM 731 N N . GLU A 1 91 ? 7.23 22.531 20.734 1 95.69 91 GLU A N 1
ATOM 732 C CA . GLU A 1 91 ? 8.109 21.594 21.422 1 95.69 91 GLU A CA 1
ATOM 733 C C . GLU A 1 91 ? 7.656 20.141 21.203 1 95.69 91 GLU A C 1
ATOM 735 O O . GLU A 1 91 ? 8.469 19.219 21.25 1 95.69 91 GLU A O 1
ATOM 740 N N . SER A 1 92 ? 6.41 19.984 21.094 1 96.69 92 SER A N 1
ATOM 741 C CA . SER A 1 92 ? 5.789 18.703 20.766 1 96.69 92 SER A CA 1
ATOM 742 C C . SER A 1 92 ? 4.59 18.891 19.844 1 96.69 92 SER A C 1
ATOM 744 O O . SER A 1 92 ? 3.826 19.844 20 1 96.69 92 SER A O 1
ATOM 746 N N . MET A 1 93 ? 4.496 17.984 18.906 1 97.56 93 MET A N 1
ATOM 747 C CA . MET A 1 93 ? 3.369 18.062 17.969 1 97.56 93 MET A CA 1
ATOM 748 C C . MET A 1 93 ? 2.141 17.359 18.547 1 97.56 93 MET A C 1
ATOM 750 O O . MET A 1 93 ? 1.046 17.469 18 1 97.56 93 MET A O 1
ATOM 754 N N . GLU A 1 94 ? 2.227 16.766 19.656 1 97 94 GLU A N 1
ATOM 755 C CA . GLU A 1 94 ? 1.106 16.016 20.234 1 97 94 GLU A CA 1
ATOM 756 C C . GLU A 1 94 ? -0.055 16.953 20.562 1 97 94 GLU A C 1
ATOM 758 O O . GLU A 1 94 ? -1.212 16.641 20.281 1 97 94 GLU A O 1
ATOM 763 N N . GLU A 1 95 ? 0.269 18.078 21.156 1 94.94 95 GLU A N 1
ATOM 764 C CA . GLU A 1 95 ? -0.79 19 21.547 1 94.94 95 GLU A CA 1
ATOM 765 C C . GLU A 1 95 ? -1.503 19.578 20.328 1 94.94 95 GLU A C 1
ATOM 767 O O . GLU A 1 95 ? -2.729 19.703 20.312 1 94.94 95 GLU A O 1
ATOM 772 N N . CYS A 1 96 ? -0.706 19.938 19.359 1 96.75 96 CYS A N 1
ATOM 773 C CA . CYS A 1 96 ? -1.272 20.438 18.109 1 96.75 96 CYS A CA 1
ATOM 774 C C . CYS A 1 96 ? -2.197 19.406 17.469 1 96.75 96 CYS A C 1
ATOM 776 O O . CYS A 1 96 ? -3.311 19.734 17.062 1 96.75 96 CYS A O 1
ATOM 778 N N . CYS A 1 97 ? -1.719 18.203 17.438 1 98.5 97 CYS A N 1
ATOM 779 C CA . CYS A 1 97 ? -2.498 17.109 16.844 1 98.5 97 CYS A CA 1
ATOM 780 C C . CYS A 1 97 ? -3.744 16.828 17.672 1 98.5 97 CYS A C 1
ATOM 782 O O . CYS A 1 97 ? -4.805 16.531 17.125 1 98.5 97 CYS A O 1
ATOM 784 N N . ARG A 1 98 ? -3.621 16.922 18.984 1 98.44 98 ARG A N 1
ATOM 785 C CA . ARG A 1 98 ? -4.801 16.719 19.812 1 98.44 98 ARG A CA 1
ATOM 786 C C . ARG A 1 98 ? -5.844 17.797 19.562 1 98.44 98 ARG A C 1
ATOM 788 O O . ARG A 1 98 ? -7.047 17.516 19.547 1 98.44 98 ARG A O 1
ATOM 795 N N . PHE A 1 99 ? -5.406 19.016 19.406 1 98.62 99 PHE A N 1
ATOM 796 C CA . PHE A 1 99 ? -6.336 20.109 19.109 1 98.62 99 PHE A CA 1
ATOM 797 C C . PHE A 1 99 ? -7.062 19.844 17.797 1 98.62 99 PHE A C 1
ATOM 799 O O . PHE A 1 99 ? -8.289 19.953 17.734 1 98.62 99 PHE A O 1
ATOM 806 N N . ALA A 1 100 ? -6.324 19.469 16.781 1 98.56 100 ALA A N 1
ATOM 807 C CA . ALA A 1 100 ? -6.918 19.125 15.484 1 98.56 100 ALA A CA 1
ATOM 808 C C . ALA A 1 100 ? -7.863 17.938 15.609 1 98.56 100 ALA A C 1
ATOM 810 O O . ALA A 1 100 ? -8.953 17.938 15.023 1 98.56 100 ALA A O 1
ATOM 811 N N . LYS A 1 101 ? -7.41 16.922 16.344 1 98.69 101 LYS A N 1
ATOM 812 C CA . LYS A 1 101 ? -8.227 15.734 16.547 1 98.69 101 LYS A CA 1
ATOM 813 C C . LYS A 1 101 ? -9.547 16.078 17.25 1 98.69 101 LYS A C 1
ATOM 815 O O . LYS A 1 101 ? -10.602 15.555 16.891 1 98.69 101 LYS A O 1
ATOM 820 N N . ALA A 1 102 ? -9.484 16.938 18.234 1 98.75 102 ALA A N 1
ATOM 821 C CA . ALA A 1 102 ? -10.688 17.391 18.922 1 98.75 102 ALA A CA 1
ATOM 822 C C . ALA A 1 102 ? -11.656 18.047 17.953 1 98.75 102 ALA A C 1
ATOM 824 O O . ALA A 1 102 ? -12.867 17.812 18.016 1 98.75 102 ALA A O 1
ATOM 825 N N . ALA A 1 103 ? -11.148 18.828 17.078 1 98.75 103 ALA A N 1
ATOM 826 C CA . ALA A 1 103 ? -11.984 19.5 16.078 1 98.75 103 ALA A CA 1
ATOM 827 C C . ALA A 1 103 ? -12.633 18.484 15.141 1 98.75 103 ALA A C 1
ATOM 829 O O . ALA A 1 103 ? -13.836 18.562 14.867 1 98.75 103 ALA A O 1
ATOM 830 N N . LEU A 1 104 ? -11.82 17.5 14.68 1 98.25 104 LEU A N 1
ATOM 831 C CA . LEU A 1 104 ? -12.305 16.469 13.766 1 98.25 104 LEU A CA 1
ATOM 832 C C . LEU A 1 104 ? -13.406 15.641 14.422 1 98.25 104 LEU A C 1
ATOM 834 O O . LEU A 1 104 ? -14.375 15.266 13.758 1 98.25 104 LEU A O 1
ATOM 838 N N . LEU A 1 105 ? -13.273 15.391 15.719 1 97.88 105 LEU A N 1
ATOM 839 C CA . LEU A 1 105 ? -14.258 14.602 16.453 1 97.88 105 LEU A CA 1
ATOM 840 C C . LEU A 1 105 ? -15.523 15.414 16.719 1 97.88 105 LEU A C 1
ATOM 842 O O . LEU A 1 105 ? -16.609 14.852 16.812 1 97.88 105 LEU A O 1
ATOM 846 N N . THR A 1 106 ? -15.391 16.719 16.828 1 98 106 THR A N 1
ATOM 847 C CA . THR A 1 106 ? -16.516 17.609 17.078 1 98 106 THR A CA 1
ATOM 848 C C . THR A 1 106 ? -17.328 17.828 15.805 1 98 106 THR A C 1
ATOM 850 O O . THR A 1 106 ? -18.547 17.75 15.828 1 98 106 THR A O 1
ATOM 853 N N . ASP A 1 107 ? -16.703 18.094 14.766 1 97.56 107 ASP A N 1
ATOM 854 C CA . ASP A 1 107 ? -17.25 18.344 13.438 1 97.56 107 ASP A CA 1
ATOM 855 C C . ASP A 1 107 ? -16.25 18 12.344 1 97.56 107 ASP A C 1
ATOM 857 O O . ASP A 1 107 ? -15.328 18.781 12.07 1 97.56 107 ASP A O 1
ATOM 861 N N . PRO A 1 108 ? -16.469 16.906 11.648 1 95.75 108 PRO A N 1
ATOM 862 C CA . PRO A 1 108 ? -15.469 16.422 10.703 1 95.75 108 PRO A CA 1
ATOM 863 C C . PRO A 1 108 ? -15.156 17.453 9.609 1 95.75 108 PRO A C 1
ATOM 865 O O . PRO A 1 108 ? -14 17.594 9.211 1 95.75 108 PRO A O 1
ATOM 868 N N . GLU A 1 109 ? -16.109 18.141 9.117 1 95 109 GLU A N 1
ATOM 869 C CA . GLU A 1 109 ? -15.891 19.109 8.039 1 95 109 GLU A CA 1
ATOM 870 C C . GLU A 1 109 ? -15.141 20.328 8.531 1 95 109 GLU A C 1
ATOM 872 O O . GLU A 1 109 ? -14.195 20.781 7.887 1 95 109 GLU A O 1
ATOM 877 N N . LYS A 1 110 ? -15.547 20.891 9.633 1 97.62 110 LYS A N 1
ATOM 878 C CA . LYS A 1 110 ? -14.852 22.047 10.188 1 97.62 110 LYS A CA 1
ATOM 879 C C . LYS A 1 110 ? -13.461 21.656 10.688 1 97.62 110 LYS A C 1
ATOM 881 O O . LYS A 1 110 ? -12.523 22.453 10.609 1 97.62 110 LYS A O 1
ATOM 886 N N . GLY A 1 111 ? -13.344 20.391 11.234 1 98.06 111 GLY A N 1
ATOM 887 C CA . GLY A 1 111 ? -12.031 19.891 11.609 1 98.06 111 GLY A CA 1
ATOM 888 C C . GLY A 1 111 ? -11.07 19.797 10.445 1 98.06 111 GLY A C 1
ATOM 889 O O . GLY A 1 111 ? -9.891 20.141 10.578 1 98.06 111 GLY A O 1
ATOM 890 N N . HIS A 1 112 ? -11.617 19.375 9.359 1 97.19 112 HIS A N 1
ATOM 891 C CA . HIS A 1 112 ? -10.828 19.328 8.133 1 97.19 112 HIS A CA 1
ATOM 892 C C . HIS A 1 112 ? -10.352 20.719 7.734 1 97.19 112 HIS A C 1
ATOM 894 O O . HIS A 1 112 ? -9.18 20.891 7.375 1 97.19 112 HIS A O 1
ATOM 900 N N . ARG A 1 113 ? -11.219 21.672 7.797 1 97.81 113 ARG A N 1
ATOM 901 C CA . ARG A 1 113 ? -10.867 23.047 7.461 1 97.81 113 ARG A CA 1
ATOM 902 C C . ARG A 1 113 ? -9.852 23.609 8.445 1 97.81 113 ARG A C 1
ATOM 904 O O . ARG A 1 113 ? -8.969 24.391 8.07 1 97.81 113 ARG A O 1
ATOM 911 N N . LEU A 1 114 ? -10.023 23.25 9.711 1 98.56 114 LEU A N 1
ATOM 912 C CA . LEU A 1 114 ? -9.07 23.703 10.711 1 98.56 114 LEU A CA 1
ATOM 913 C C . LEU A 1 114 ? -7.68 23.141 10.445 1 98.56 114 LEU A C 1
ATOM 915 O O . LEU A 1 114 ? -6.676 23.844 10.578 1 98.56 114 LEU A O 1
ATOM 919 N N . LEU A 1 115 ? -7.621 21.875 10.125 1 98.06 115 LEU A N 1
ATOM 920 C CA . LEU A 1 115 ? -6.348 21.25 9.789 1 98.06 115 LEU A CA 1
ATOM 921 C C . LEU A 1 115 ? -5.672 22 8.641 1 98.06 115 LEU A C 1
ATOM 923 O O . LEU A 1 115 ? -4.473 22.266 8.688 1 98.06 115 LEU A O 1
ATOM 927 N N . ALA A 1 116 ? -6.441 22.344 7.621 1 98.06 116 ALA A N 1
ATOM 928 C CA . ALA A 1 116 ? -5.922 23.125 6.5 1 98.06 116 ALA A CA 1
ATOM 929 C C . ALA A 1 116 ? -5.43 24.484 6.961 1 98.06 116 ALA A C 1
ATOM 931 O O . ALA A 1 116 ? -4.387 24.969 6.512 1 98.06 116 ALA A O 1
ATOM 932 N N . ARG A 1 117 ? -6.172 25.078 7.801 1 98.56 117 ARG A N 1
ATOM 933 C CA . ARG A 1 117 ? -5.801 26.391 8.336 1 98.56 117 ARG A CA 1
ATOM 934 C C . ARG A 1 117 ? -4.496 26.312 9.125 1 98.56 117 ARG A C 1
ATOM 936 O O . ARG A 1 117 ? -3.646 27.188 9.023 1 98.56 117 ARG A O 1
ATOM 943 N N . MET A 1 118 ? -4.355 25.297 9.93 1 98.69 118 MET A N 1
ATOM 944 C CA . MET A 1 118 ? -3.127 25.094 10.695 1 98.69 118 MET A CA 1
ATOM 945 C C . MET A 1 118 ? -1.921 24.984 9.766 1 98.69 118 MET A C 1
ATOM 947 O O . MET A 1 118 ? -0.86 25.547 10.047 1 98.69 118 MET A O 1
ATOM 951 N N . ARG A 1 119 ? -2.09 24.266 8.672 1 98.5 119 ARG A N 1
ATOM 952 C CA . ARG A 1 119 ? -1.013 24.125 7.699 1 98.5 119 ARG A CA 1
ATOM 953 C C . ARG A 1 119 ? -0.682 25.469 7.059 1 98.5 119 ARG A C 1
ATOM 955 O O . ARG A 1 119 ? 0.49 25.812 6.867 1 98.5 119 ARG A O 1
ATOM 962 N N . ALA A 1 120 ? -1.729 26.234 6.738 1 98.44 120 ALA A N 1
ATOM 963 C CA . ALA A 1 120 ? -1.511 27.562 6.176 1 98.44 120 ALA A CA 1
ATOM 964 C C . ALA A 1 120 ? -0.773 28.469 7.164 1 98.44 120 ALA A C 1
ATOM 966 O O . ALA A 1 120 ? 0.12 29.219 6.777 1 98.44 120 ALA A O 1
ATOM 967 N N . LEU A 1 121 ? -1.171 28.422 8.414 1 98.62 121 LEU A N 1
ATOM 968 C CA . LEU A 1 121 ? -0.488 29.188 9.445 1 98.62 121 LEU A CA 1
ATOM 969 C C . LEU A 1 121 ? 0.997 28.844 9.484 1 98.62 121 LEU A C 1
ATOM 971 O O . LEU A 1 121 ? 1.845 29.734 9.555 1 98.62 121 LEU A O 1
ATOM 975 N N . ALA A 1 122 ? 1.315 27.594 9.391 1 98.56 122 ALA A N 1
ATOM 976 C CA . ALA A 1 122 ? 2.693 27.125 9.531 1 98.56 122 ALA A CA 1
ATOM 977 C C . ALA A 1 122 ? 3.504 27.438 8.273 1 98.56 122 ALA A C 1
ATOM 979 O O . ALA A 1 122 ? 4.578 28.031 8.352 1 98.56 122 ALA A O 1
ATOM 980 N N . PHE A 1 123 ? 2.939 27.141 7.082 1 98.69 123 PHE A N 1
ATOM 981 C CA . PHE A 1 123 ? 3.771 27.078 5.887 1 98.69 123 PHE A CA 1
ATOM 982 C C . PHE A 1 123 ? 3.553 28.297 5.004 1 98.69 123 PHE A C 1
ATOM 984 O O . PHE A 1 123 ? 4.309 28.531 4.059 1 98.69 123 PHE A O 1
ATOM 991 N N . VAL A 1 124 ? 2.496 29.062 5.227 1 98.44 124 VAL A N 1
ATOM 992 C CA . VAL A 1 124 ? 2.256 30.281 4.441 1 98.44 124 VAL A CA 1
ATOM 993 C C . VAL A 1 124 ? 2.541 31.516 5.293 1 98.44 124 VAL A C 1
ATOM 995 O O . VAL A 1 124 ? 3.326 32.375 4.898 1 98.44 124 VAL A O 1
ATOM 998 N N . GLU A 1 125 ? 2.08 31.531 6.527 1 98.38 125 GLU A N 1
ATOM 999 C CA . GLU A 1 125 ? 2.125 32.75 7.352 1 98.38 125 GLU A CA 1
ATOM 1000 C C . GLU A 1 125 ? 3.303 32.688 8.32 1 98.38 125 GLU A C 1
ATOM 1002 O O . GLU A 1 125 ? 3.682 33.719 8.891 1 98.38 125 GLU A O 1
ATOM 1007 N N . GLY A 1 126 ? 3.867 31.547 8.531 1 98.25 126 GLY A N 1
ATOM 1008 C CA . GLY A 1 126 ? 5 31.422 9.438 1 98.25 126 GLY A CA 1
ATOM 1009 C C . GLY A 1 126 ? 4.625 31.609 10.891 1 98.25 126 GLY A C 1
ATOM 1010 O O . GLY A 1 126 ? 5.41 32.156 11.672 1 98.25 126 GLY A O 1
ATOM 1011 N N . GLU A 1 127 ? 3.432 31.25 11.234 1 98.19 127 GLU A N 1
ATOM 1012 C CA . GLU A 1 127 ? 2.922 31.438 12.594 1 98.19 127 GLU A CA 1
ATOM 1013 C C . GLU A 1 127 ? 3.137 30.188 13.438 1 98.19 127 GLU A C 1
ATOM 1015 O O . GLU A 1 127 ? 3.256 29.094 12.906 1 98.19 127 GLU A O 1
ATOM 1020 N N . PRO A 1 128 ? 3.268 30.328 14.742 1 98 128 PRO A N 1
ATOM 1021 C CA . PRO A 1 128 ? 3.498 29.203 15.633 1 98 128 PRO A CA 1
ATOM 1022 C C . PRO A 1 128 ? 2.225 28.406 15.914 1 98 128 PRO A C 1
ATOM 1024 O O . PRO A 1 128 ? 1.437 28.781 16.781 1 98 128 PRO A O 1
ATOM 1027 N N . ILE A 1 129 ? 2.076 27.234 15.344 1 97.38 129 ILE A N 1
ATOM 1028 C CA . ILE A 1 129 ? 0.844 26.469 15.484 1 97.38 129 ILE A CA 1
ATOM 1029 C C . ILE A 1 129 ? 0.86 25.703 16.812 1 97.38 129 ILE A C 1
ATOM 1031 O O . ILE A 1 129 ? -0.069 24.953 17.109 1 97.38 129 ILE A O 1
ATOM 1035 N N . GLY A 1 130 ? 1.844 25.875 17.609 1 96.75 130 GLY A N 1
ATOM 1036 C CA . GLY A 1 130 ? 1.858 25.375 18.984 1 96.75 130 GLY A CA 1
ATOM 1037 C C . GLY A 1 130 ? 1.174 26.312 19.953 1 96.75 130 GLY A C 1
ATOM 1038 O O . GLY A 1 130 ? 0.922 25.953 21.109 1 96.75 130 GLY A O 1
ATOM 1039 N N . ASP A 1 131 ? 0.896 27.547 19.547 1 96.88 131 ASP A N 1
ATOM 1040 C CA . ASP A 1 131 ? 0.215 28.547 20.359 1 96.88 131 ASP A CA 1
ATOM 1041 C C . ASP A 1 131 ? -1.284 28.266 20.438 1 96.88 131 ASP A C 1
ATOM 1043 O O . ASP A 1 131 ? -2.021 28.578 19.484 1 96.88 131 ASP A O 1
ATOM 1047 N N . LEU A 1 132 ? -1.702 27.781 21.562 1 96.19 132 LEU A N 1
ATOM 1048 C CA . LEU A 1 132 ? -3.088 27.359 21.734 1 96.19 132 LEU A CA 1
ATOM 1049 C C . LEU A 1 132 ? -4.039 28.547 21.578 1 96.19 132 LEU A C 1
ATOM 1051 O O . LEU A 1 132 ? -5.16 28.391 21.094 1 96.19 132 LEU A O 1
ATOM 1055 N N . ASP A 1 133 ? -3.592 29.719 22.031 1 97.38 133 ASP A N 1
ATOM 1056 C CA . ASP A 1 133 ? -4.43 30.906 21.875 1 97.38 133 ASP A CA 1
ATOM 1057 C C . ASP A 1 133 ? -4.68 31.203 20.391 1 97.38 133 ASP A C 1
ATOM 1059 O O . ASP A 1 133 ? -5.797 31.531 20 1 97.38 133 ASP A O 1
ATOM 1063 N N . LEU A 1 134 ? -3.631 31.109 19.641 1 98.12 134 LEU A N 1
ATOM 1064 C CA . LEU A 1 134 ? -3.758 31.297 18.203 1 98.12 134 LEU A CA 1
ATOM 1065 C C . LEU A 1 134 ? -4.711 30.266 17.609 1 98.12 134 LEU A C 1
ATOM 1067 O O . LEU A 1 134 ? -5.594 30.625 16.812 1 98.12 134 LEU A O 1
ATOM 1071 N N . LEU A 1 135 ? -4.594 29 17.969 1 98.25 135 LEU A N 1
ATOM 1072 C CA . LEU A 1 135 ? -5.414 27.922 17.422 1 98.25 135 LEU A CA 1
ATOM 1073 C C . LEU A 1 135 ? -6.875 28.094 17.812 1 98.25 135 LEU A C 1
ATOM 1075 O O . LEU A 1 135 ? -7.777 27.828 17.016 1 98.25 135 LEU A O 1
ATOM 1079 N N . GLN A 1 136 ? -7.055 28.547 19.047 1 98.5 136 GLN A N 1
ATOM 1080 C CA . GLN A 1 136 ? -8.422 28.797 19.5 1 98.5 136 GLN A CA 1
ATOM 1081 C C . GLN A 1 136 ? -9.086 29.891 18.672 1 98.5 136 GLN A C 1
ATOM 1083 O O . GLN A 1 136 ? -10.25 29.781 18.281 1 98.5 136 GLN A O 1
ATOM 1088 N N . LYS A 1 137 ? -8.32 30.938 18.469 1 98.44 137 LYS A N 1
ATOM 1089 C CA . LYS A 1 137 ? -8.828 32.031 17.672 1 98.44 137 LYS A CA 1
ATOM 1090 C C . LYS A 1 137 ? -9.188 31.578 16.266 1 98.44 137 LYS A C 1
ATOM 1092 O O . LYS A 1 137 ? -10.258 31.922 15.742 1 98.44 137 LYS A O 1
ATOM 1097 N N . GLU A 1 138 ? -8.312 30.812 15.656 1 98.5 138 GLU A N 1
ATOM 1098 C CA . 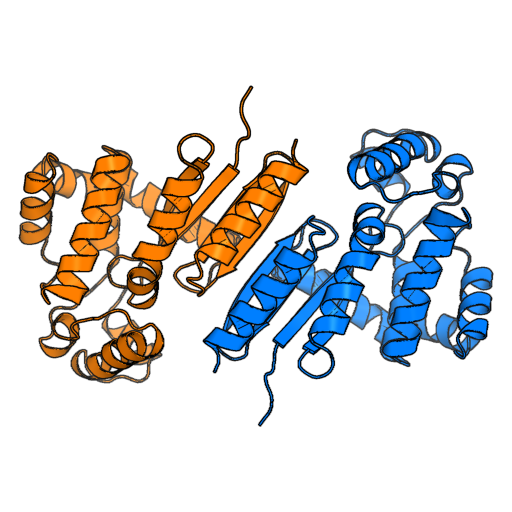GLU A 1 138 ? -8.555 30.312 14.305 1 98.5 138 GLU A CA 1
ATOM 1099 C C . GLU A 1 138 ? -9.75 29.359 14.273 1 98.5 138 GLU A C 1
ATOM 1101 O O . GLU A 1 138 ? -10.531 29.375 13.312 1 98.5 138 GLU A O 1
ATOM 1106 N N . ALA A 1 139 ? -9.875 28.5 15.273 1 98.62 139 ALA A N 1
ATOM 1107 C CA . ALA A 1 139 ? -11.047 27.641 15.383 1 98.62 139 ALA A CA 1
ATOM 1108 C C . ALA A 1 139 ? -12.336 28.453 15.445 1 98.62 139 ALA A C 1
ATOM 1110 O O . ALA A 1 139 ? -13.328 28.094 14.805 1 98.62 139 ALA A O 1
ATOM 1111 N N . GLY A 1 140 ? -12.312 29.547 16.188 1 98.44 140 GLY A N 1
ATOM 1112 C CA . GLY A 1 140 ? -13.461 30.438 16.266 1 98.44 140 GLY A CA 1
ATOM 1113 C C . GLY A 1 140 ? -13.883 31 14.922 1 98.44 140 GLY A C 1
ATOM 1114 O O . GLY A 1 140 ? -15.078 31.094 14.625 1 98.44 140 GLY A O 1
ATOM 1115 N N . ARG A 1 141 ? -12.938 31.328 14.141 1 98.12 141 ARG A N 1
ATOM 1116 C CA . ARG A 1 141 ? -13.203 31.875 12.812 1 98.12 141 ARG A CA 1
ATOM 1117 C C . ARG A 1 141 ? -13.883 30.844 11.922 1 98.12 141 ARG A C 1
ATOM 1119 O O . ARG A 1 141 ? -14.57 31.188 10.961 1 98.12 141 ARG A O 1
ATOM 1126 N N . LEU A 1 142 ? -13.727 29.562 12.281 1 98 142 LEU A N 1
ATOM 1127 C CA . LEU A 1 142 ? -14.297 28.484 11.492 1 98 142 LEU A CA 1
ATOM 1128 C C . LEU A 1 142 ? -15.602 27.984 12.109 1 98 142 LEU A C 1
ATOM 1130 O O . LEU A 1 142 ? -16.141 26.953 11.695 1 98 142 LEU A O 1
ATOM 1134 N N . GLY A 1 143 ? -16.062 28.672 13.086 1 98.06 143 GLY A N 1
ATOM 1135 C CA . GLY A 1 143 ? -17.344 28.344 13.695 1 98.06 143 GLY A CA 1
ATOM 1136 C C . GLY A 1 143 ? -17.234 27.297 14.781 1 98.06 143 GLY A C 1
ATOM 1137 O O . GLY A 1 143 ? -18.234 26.672 15.156 1 98.06 143 GLY A O 1
ATOM 1138 N N . LEU A 1 144 ? -16.078 27.016 15.258 1 98.38 144 LEU A N 1
ATOM 1139 C CA . LEU A 1 144 ? -15.875 26.109 16.391 1 98.38 144 LEU A CA 1
ATOM 1140 C C . LEU A 1 144 ? -15.625 26.906 17.672 1 98.38 144 LEU A C 1
ATOM 1142 O O . LEU A 1 144 ? -15.164 28.047 17.625 1 98.38 144 LEU A O 1
ATOM 1146 N N . ASP A 1 145 ? -16.047 26.375 18.734 1 98.12 145 ASP A N 1
ATOM 1147 C CA . ASP A 1 145 ? -15.734 26.984 20.031 1 98.12 145 ASP A CA 1
ATOM 1148 C C . ASP A 1 145 ? -14.297 26.672 20.438 1 98.12 145 ASP A C 1
ATOM 1150 O O . ASP A 1 145 ? -14.016 25.594 20.969 1 98.12 145 ASP A O 1
ATOM 1154 N N . GLY A 1 146 ? -13.445 27.625 20.234 1 97.88 146 GLY A N 1
ATOM 1155 C CA . GLY A 1 146 ? -12.023 27.438 20.469 1 97.88 146 GLY A CA 1
ATOM 1156 C C . GLY A 1 146 ? -11.711 27 21.891 1 97.88 146 GLY A C 1
ATOM 1157 O O . GLY A 1 146 ? -10.852 26.141 22.109 1 97.88 146 GLY A O 1
ATOM 1158 N N . LYS A 1 147 ? -12.336 27.625 22.828 1 97.38 147 LYS A N 1
ATOM 1159 C CA . LYS A 1 147 ? -12.094 27.297 24.234 1 97.38 147 LYS A CA 1
ATOM 1160 C C . LYS A 1 147 ? -12.539 25.875 24.547 1 97.38 147 LYS A C 1
ATOM 1162 O O . LYS A 1 147 ? -11.812 25.125 25.219 1 97.38 147 LYS A O 1
ATOM 1167 N N . GLU A 1 148 ? -13.672 25.547 24.078 1 97.38 148 GLU A N 1
ATOM 1168 C CA . GLU A 1 148 ? -14.156 24.188 24.281 1 97.38 148 GLU A CA 1
ATOM 1169 C C . GLU A 1 148 ? -13.242 23.172 23.625 1 97.38 148 GLU A C 1
ATOM 1171 O O . GLU A 1 148 ? -12.992 22.094 24.172 1 97.38 148 GLU A O 1
ATOM 1176 N N . LEU A 1 149 ? -12.828 23.5 22.484 1 97.94 149 LEU A N 1
ATOM 1177 C CA . LEU A 1 149 ? -11.93 22.594 21.766 1 97.94 149 LEU A CA 1
ATOM 1178 C C . LEU A 1 149 ? -10.641 22.375 22.531 1 97.94 149 LEU A C 1
ATOM 1180 O O . LEU A 1 149 ? -10.125 21.25 22.594 1 97.94 149 LEU A O 1
ATOM 1184 N N . ALA A 1 150 ? -10.078 23.453 23.031 1 97.38 150 ALA A N 1
ATOM 1185 C CA . ALA A 1 150 ? -8.844 23.359 23.797 1 97.38 150 ALA A CA 1
ATOM 1186 C C . ALA A 1 150 ? -9.023 22.453 25.016 1 97.38 150 ALA A C 1
ATOM 1188 O O . ALA A 1 150 ? -8.141 21.672 25.344 1 97.38 150 ALA A O 1
ATOM 1189 N N . GLU A 1 151 ? -10.133 22.594 25.688 1 97.5 151 GLU A N 1
ATOM 1190 C CA . GLU A 1 151 ? -10.445 21.734 26.828 1 97.5 151 GLU A CA 1
ATOM 1191 C C . GLU A 1 151 ? -10.602 20.281 26.391 1 97.5 151 GLU A C 1
ATOM 1193 O O . GLU A 1 151 ? -10.07 19.375 27.031 1 97.5 151 GLU A O 1
ATOM 1198 N N . ARG A 1 152 ? -11.32 20.109 25.328 1 97.88 152 ARG A N 1
ATOM 1199 C CA . ARG A 1 152 ? -11.547 18.766 24.797 1 97.88 152 ARG A CA 1
ATOM 1200 C C . ARG A 1 152 ? -10.234 18.109 24.375 1 97.88 152 ARG A C 1
ATOM 1202 O O . ARG A 1 152 ? -10.047 16.906 24.531 1 97.88 152 ARG A O 1
ATOM 1209 N N . ALA A 1 153 ? -9.359 18.859 23.844 1 98 153 ALA A N 1
ATOM 1210 C CA . ALA A 1 153 ? -8.062 18.359 23.391 1 98 153 ALA A CA 1
ATOM 1211 C C . ALA A 1 153 ? -7.281 17.719 24.531 1 98 153 ALA A C 1
ATOM 1213 O O . ALA A 1 153 ? -6.426 16.859 24.297 1 98 153 ALA A O 1
ATOM 1214 N N . GLN A 1 154 ? -7.594 18.141 25.734 1 97 154 GLN A N 1
ATOM 1215 C CA . GLN A 1 154 ? -6.895 17.609 26.906 1 97 154 GLN A CA 1
ATOM 1216 C C . GLN A 1 154 ? -7.648 16.438 27.516 1 97 154 GLN A C 1
ATOM 1218 O O . GLN A 1 154 ? -7.164 15.805 28.469 1 97 154 GLN A O 1
ATOM 1223 N N . SER A 1 155 ? -8.766 16.094 27 1 98.06 155 SER A N 1
ATOM 1224 C CA . SER A 1 155 ? -9.602 15.031 27.547 1 98.06 155 SER A CA 1
ATOM 1225 C C . SER A 1 155 ? -9.016 13.656 27.25 1 98.06 155 SER A C 1
ATOM 1227 O O . SER A 1 155 ? -8.211 13.508 26.328 1 98.06 155 SER A O 1
ATOM 1229 N N . ALA A 1 156 ? -9.438 12.688 28.016 1 98.06 156 ALA A N 1
ATOM 1230 C CA . ALA A 1 156 ? -9.039 11.297 27.797 1 98.06 156 ALA A CA 1
ATOM 1231 C C . ALA A 1 156 ? -9.539 10.781 26.453 1 98.06 156 ALA A C 1
ATOM 1233 O O . ALA A 1 156 ? -8.867 9.977 25.812 1 98.06 156 ALA A O 1
ATOM 1234 N N . GLU A 1 157 ? -10.688 11.258 26.109 1 98.25 157 GLU A N 1
ATOM 1235 C CA . GLU A 1 157 ? -11.281 10.836 24.859 1 98.25 157 GLU A CA 1
ATOM 1236 C C . GLU A 1 157 ? -10.383 11.188 23.672 1 98.25 157 GLU A C 1
ATOM 1238 O O . GLU A 1 157 ? -10.094 10.336 22.828 1 98.25 157 GLU A O 1
ATOM 1243 N N . VAL A 1 158 ? -9.93 12.375 23.625 1 98.62 158 VAL A N 1
ATOM 1244 C CA . VAL A 1 158 ? -9.125 12.844 22.5 1 98.62 158 VAL A CA 1
ATOM 1245 C C . VAL A 1 158 ? -7.734 12.219 22.578 1 98.62 158 VAL A C 1
ATOM 1247 O O . VAL A 1 158 ? -7.16 11.844 21.547 1 98.62 158 VAL A O 1
ATOM 1250 N N . ARG A 1 159 ? -7.195 12.125 23.75 1 98.25 159 ARG A N 1
ATOM 1251 C CA . ARG A 1 159 ? -5.906 11.453 23.922 1 98.25 159 ARG A CA 1
ATOM 1252 C C . ARG A 1 159 ? -5.961 10.016 23.422 1 98.25 159 ARG A C 1
ATOM 1254 O O . ARG A 1 159 ? -5.051 9.562 22.719 1 98.25 159 ARG A O 1
ATOM 1261 N N . THR A 1 160 ? -7.004 9.328 23.734 1 98.56 160 THR A N 1
ATOM 1262 C CA . THR A 1 160 ? -7.184 7.953 23.297 1 98.56 160 THR A CA 1
ATOM 1263 C C . THR A 1 160 ? -7.352 7.891 21.781 1 98.56 160 THR A C 1
ATOM 1265 O O . THR A 1 160 ? -6.777 7.023 21.109 1 98.56 160 THR A O 1
ATOM 1268 N N . ALA A 1 161 ? -8.117 8.82 21.25 1 98.62 161 ALA A N 1
ATOM 1269 C CA . ALA A 1 161 ? -8.359 8.852 19.812 1 98.62 161 ALA A CA 1
ATOM 1270 C C . ALA A 1 161 ? -7.062 9.086 19.047 1 98.62 161 ALA A C 1
ATOM 1272 O O . ALA A 1 161 ? -6.824 8.453 18.016 1 98.62 161 ALA A O 1
ATOM 1273 N N . LEU A 1 162 ? -6.242 10 19.531 1 98.56 162 LEU A N 1
ATOM 1274 C CA . LEU A 1 162 ? -4.957 10.242 18.875 1 98.56 162 LEU A CA 1
ATOM 1275 C C . LEU A 1 162 ? -4.047 9.023 19 1 98.56 162 LEU A C 1
ATOM 1277 O O . LEU A 1 162 ? -3.377 8.641 18.047 1 98.56 162 LEU A O 1
ATOM 1281 N N . GLN A 1 163 ? -4.035 8.445 20.156 1 98.31 163 GLN A N 1
ATOM 1282 C CA . GLN A 1 163 ? -3.232 7.246 20.375 1 98.31 163 GLN A CA 1
ATOM 1283 C C . GLN A 1 163 ? -3.676 6.117 19.438 1 98.31 163 GLN A C 1
ATOM 1285 O O . GLN A 1 163 ? -2.85 5.344 18.953 1 98.31 163 GLN A O 1
ATOM 1290 N N . GLU A 1 164 ? -4.941 5.992 19.25 1 98.38 164 GLU A N 1
ATOM 1291 C CA . GLU A 1 164 ? -5.465 5 18.312 1 98.38 164 GLU A CA 1
ATOM 1292 C C . GLU A 1 164 ? -4.961 5.254 16.891 1 98.38 164 GLU A C 1
ATOM 1294 O O . GLU A 1 164 ? -4.641 4.312 16.172 1 98.38 164 GLU A O 1
ATOM 1299 N N . ASP A 1 165 ? -4.941 6.543 16.453 1 98.5 165 ASP A N 1
ATOM 1300 C CA . ASP A 1 165 ? -4.379 6.883 15.156 1 98.5 165 ASP A CA 1
ATOM 1301 C C . ASP A 1 165 ? -2.932 6.41 15.039 1 98.5 165 ASP A C 1
ATOM 1303 O O . ASP A 1 165 ? -2.551 5.797 14.039 1 98.5 165 ASP A O 1
ATOM 1307 N N . ILE A 1 166 ? -2.191 6.664 16.094 1 98 166 ILE A N 1
ATOM 1308 C CA . ILE A 1 166 ? -0.769 6.344 16.109 1 98 166 ILE A CA 1
ATOM 1309 C C . ILE A 1 166 ? -0.58 4.828 16.062 1 98 166 ILE A C 1
ATOM 1311 O O . ILE A 1 166 ? 0.201 4.32 15.25 1 98 166 ILE A O 1
ATOM 1315 N N . GLU A 1 167 ? -1.302 4.129 16.828 1 97.56 167 GLU A N 1
ATOM 1316 C CA . GLU A 1 167 ? -1.189 2.674 16.891 1 97.56 167 GLU A CA 1
ATOM 1317 C C . GLU A 1 167 ? -1.638 2.033 15.578 1 97.56 167 GLU A C 1
ATOM 1319 O O . GLU A 1 167 ? -1.024 1.071 15.109 1 97.56 167 GLU A O 1
ATOM 1324 N N . LYS A 1 168 ? -2.672 2.525 15.016 1 96.88 168 LYS A N 1
ATOM 1325 C CA . LYS A 1 168 ? -3.137 2.012 13.734 1 96.88 168 LYS A CA 1
ATOM 1326 C C . LYS A 1 168 ? -2.096 2.238 12.641 1 96.88 168 LYS A C 1
ATOM 1328 O O . LYS A 1 168 ? -1.851 1.354 11.82 1 96.88 168 LYS A O 1
ATOM 1333 N N . GLY A 1 169 ? -1.538 3.463 12.617 1 96.44 169 GLY A N 1
ATOM 1334 C CA . GLY A 1 169 ? -0.456 3.721 11.68 1 96.44 169 GLY A CA 1
ATOM 1335 C C . GLY A 1 169 ? 0.678 2.719 11.789 1 96.44 169 GLY A C 1
ATOM 1336 O O . GLY A 1 169 ? 1.144 2.189 10.781 1 96.44 169 GLY A O 1
ATOM 1337 N N . LYS A 1 170 ? 1.047 2.451 13.016 1 94.06 170 LYS A N 1
ATOM 1338 C CA . LYS A 1 170 ? 2.107 1.479 13.266 1 94.06 170 LYS A CA 1
ATOM 1339 C C . LYS A 1 170 ? 1.714 0.094 12.758 1 94.06 170 LYS A C 1
ATOM 1341 O O . LYS A 1 170 ? 2.488 -0.561 12.055 1 94.06 170 LYS A O 1
ATOM 1346 N N . SER A 1 171 ? 0.521 -0.303 13.07 1 93.06 171 SER A N 1
ATOM 1347 C CA . SER A 1 171 ? 0.058 -1.637 12.703 1 93.06 171 SER A CA 1
ATOM 1348 C C . SER A 1 171 ? -0.07 -1.775 11.188 1 93.06 171 SER A C 1
ATOM 1350 O O . SER A 1 171 ? 0.127 -2.861 10.641 1 93.06 171 SER A O 1
ATOM 1352 N N . GLU A 1 172 ? -0.327 -0.667 10.523 1 92.38 172 GLU A N 1
ATOM 1353 C CA . GLU A 1 172 ? -0.482 -0.659 9.07 1 92.38 172 GLU A CA 1
ATOM 1354 C C . GLU A 1 172 ? 0.861 -0.473 8.367 1 92.38 172 GLU A C 1
ATOM 1356 O O . GLU A 1 172 ? 0.944 -0.545 7.145 1 92.38 172 GLU A O 1
ATOM 1361 N N . GLY A 1 173 ? 1.891 -0.233 9.133 1 90.69 173 GLY A N 1
ATOM 1362 C CA . GLY A 1 173 ? 3.221 -0.053 8.57 1 90.69 173 GLY A CA 1
ATOM 1363 C C . GLY A 1 173 ? 3.453 1.341 8.023 1 90.69 173 GLY A C 1
ATOM 1364 O O . GLY A 1 173 ? 4.27 1.528 7.113 1 90.69 173 GLY A O 1
ATOM 1365 N N . VAL A 1 174 ? 2.721 2.328 8.492 1 94.25 174 VAL A N 1
ATOM 1366 C CA . VAL A 1 174 ? 2.908 3.707 8.062 1 94.25 174 VAL A CA 1
ATOM 1367 C C . VAL A 1 174 ? 4.195 4.27 8.656 1 94.25 174 VAL A C 1
ATOM 1369 O O . VAL A 1 174 ? 4.328 4.367 9.883 1 94.25 174 VAL A O 1
ATOM 1372 N N . THR A 1 175 ? 5.145 4.617 7.777 1 88.06 175 THR A N 1
ATOM 1373 C CA . THR A 1 175 ? 6.426 5.121 8.266 1 88.06 175 THR A CA 1
ATOM 1374 C C . THR A 1 175 ? 6.684 6.535 7.754 1 88.06 175 THR A C 1
ATOM 1376 O O . THR A 1 175 ? 7.633 7.191 8.18 1 88.06 175 THR A O 1
ATOM 1379 N N . THR A 1 176 ? 5.91 6.922 6.852 1 93 176 THR A N 1
ATOM 1380 C CA . THR A 1 176 ? 6.086 8.242 6.266 1 93 176 THR A CA 1
ATOM 1381 C C . THR A 1 176 ? 4.758 8.992 6.203 1 93 176 THR A C 1
ATOM 1383 O O . THR A 1 176 ? 3.691 8.375 6.246 1 93 176 THR A O 1
ATOM 1386 N N . ARG A 1 177 ? 4.875 10.219 6.297 1 95.19 177 ARG A N 1
ATOM 1387 C CA . ARG A 1 177 ? 3.746 11.094 5.996 1 95.19 177 ARG A CA 1
ATOM 1388 C C . ARG A 1 177 ? 3.988 11.883 4.711 1 95.19 177 ARG A C 1
ATOM 1390 O O . ARG A 1 177 ? 5.129 12.227 4.395 1 95.19 177 ARG A O 1
ATOM 1397 N N . PRO A 1 178 ? 2.928 12.164 4.02 1 97.38 178 PRO A N 1
ATOM 1398 C CA . PRO A 1 178 ? 1.592 11.594 4.203 1 97.38 178 PRO A CA 1
ATOM 1399 C C . PRO A 1 178 ? 1.488 10.156 3.699 1 97.38 178 PRO A C 1
ATOM 1401 O O . PRO A 1 178 ? 2.393 9.672 3.016 1 97.38 178 PRO A O 1
ATOM 1404 N N . THR A 1 179 ? 0.582 9.445 4.148 1 98.31 179 THR A N 1
ATOM 1405 C CA . THR A 1 179 ? 0.234 8.125 3.639 1 98.31 179 THR A CA 1
ATOM 1406 C C . THR A 1 179 ? -1.271 8 3.422 1 98.31 179 THR A C 1
ATOM 1408 O O . THR A 1 179 ? -2.061 8.438 4.262 1 98.31 179 THR A O 1
ATOM 1411 N N . LEU A 1 180 ? -1.671 7.52 2.275 1 98.69 180 LEU A N 1
ATOM 1412 C CA . LEU A 1 180 ? -3.061 7.211 1.957 1 98.69 180 LEU A CA 1
ATOM 1413 C C . LEU A 1 180 ? -3.285 5.707 1.893 1 98.69 180 LEU A C 1
ATOM 1415 O O . LEU A 1 180 ? -2.58 5 1.166 1 98.69 180 LEU A O 1
ATOM 1419 N N . ILE A 1 181 ? -4.145 5.199 2.666 1 98.25 181 ILE A N 1
ATOM 1420 C CA . ILE A 1 181 ? -4.555 3.801 2.588 1 98.25 181 ILE A CA 1
ATOM 1421 C C . ILE A 1 181 ? -5.996 3.715 2.096 1 98.25 181 ILE A C 1
ATOM 1423 O O . ILE A 1 181 ? -6.895 4.34 2.664 1 98.25 181 ILE A O 1
ATOM 1427 N N . LEU A 1 182 ? -6.223 3.01 1.033 1 98.12 182 LEU A N 1
ATOM 1428 C CA . LEU A 1 182 ? -7.535 2.787 0.444 1 98.12 182 LEU A CA 1
ATOM 1429 C C . LEU A 1 182 ? -7.949 1.324 0.57 1 98.12 182 LEU A C 1
ATOM 1431 O O . LEU A 1 182 ? -7.133 0.424 0.358 1 98.12 182 LEU A O 1
ATOM 1435 N N . THR A 1 183 ? -9.125 1.108 0.968 1 96.12 183 THR A N 1
ATOM 1436 C CA . THR A 1 183 ? -9.672 -0.245 1.046 1 96.12 183 THR A CA 1
ATOM 1437 C C . THR A 1 183 ? -11.094 -0.289 0.507 1 96.12 183 THR A C 1
ATOM 1439 O O . THR A 1 183 ? -11.789 0.73 0.485 1 96.12 183 THR A O 1
ATOM 1442 N N . ASN A 1 184 ? -11.469 -1.364 -0.01 1 93.44 184 ASN A N 1
ATOM 1443 C CA . ASN A 1 184 ? -12.859 -1.602 -0.389 1 93.44 184 ASN A CA 1
ATOM 1444 C C . ASN A 1 184 ? -13.492 -2.705 0.456 1 93.44 184 ASN A C 1
ATOM 1446 O O . ASN A 1 184 ? -12.867 -3.211 1.391 1 93.44 184 ASN A O 1
ATOM 1450 N N . GLU A 1 185 ? -14.742 -3.025 0.213 1 88.5 185 GLU A N 1
ATOM 1451 C CA . GLU A 1 185 ? -15.484 -3.992 1.017 1 88.5 185 GLU A CA 1
ATOM 1452 C C . GLU A 1 185 ? -14.977 -5.41 0.781 1 88.5 185 GLU A C 1
ATOM 1454 O O . GLU A 1 185 ? -15.086 -6.27 1.659 1 88.5 185 GLU A O 1
ATOM 1459 N N . GLY A 1 186 ? -14.406 -5.672 -0.333 1 85.44 186 GLY A N 1
ATOM 1460 C CA . GLY A 1 186 ? -13.938 -7 -0.692 1 85.44 186 GLY A CA 1
ATOM 1461 C C . GLY A 1 186 ? -12.602 -7.355 -0.056 1 85.44 186 GLY A C 1
ATOM 1462 O O . GLY A 1 186 ? -12.148 -8.5 -0.149 1 85.44 186 GLY A O 1
ATOM 1463 N N . GLY A 1 187 ? -11.961 -6.367 0.526 1 86.62 187 GLY A N 1
ATOM 1464 C CA . GLY A 1 187 ? -10.703 -6.637 1.217 1 86.62 187 GLY A CA 1
ATOM 1465 C C . GLY A 1 187 ? -9.484 -6.215 0.423 1 86.62 187 GLY A C 1
ATOM 1466 O O . GLY A 1 187 ? -8.359 -6.309 0.913 1 86.62 187 GLY A O 1
ATOM 1467 N N . ASP A 1 188 ? -9.664 -5.727 -0.81 1 92.94 188 ASP A N 1
ATOM 1468 C CA . ASP A 1 188 ? -8.547 -5.184 -1.58 1 92.94 188 ASP A CA 1
ATOM 1469 C C . ASP A 1 188 ? -8.078 -3.85 -1.005 1 92.94 188 ASP A C 1
ATOM 1471 O O . ASP A 1 188 ? -8.867 -3.113 -0.407 1 92.94 188 ASP A O 1
ATOM 1475 N N . ARG A 1 189 ? -6.824 -3.582 -1.156 1 95.38 189 ARG A N 1
ATOM 1476 C CA . ARG A 1 189 ? -6.32 -2.357 -0.543 1 95.38 189 ARG A CA 1
ATOM 1477 C C . ARG A 1 189 ? -5.148 -1.787 -1.337 1 95.38 189 ARG A C 1
ATOM 1479 O O . ARG A 1 189 ? -4.438 -2.525 -2.018 1 95.38 189 ARG A O 1
ATOM 1486 N N . VAL A 1 190 ? -5.012 -0.485 -1.255 1 97.88 190 VAL A N 1
ATOM 1487 C CA . VAL A 1 190 ? -3.867 0.246 -1.79 1 97.88 190 VAL A CA 1
ATOM 1488 C C . VAL A 1 190 ? -3.293 1.167 -0.716 1 97.88 190 VAL A C 1
ATOM 1490 O O . VAL A 1 190 ? -4.039 1.871 -0.03 1 97.88 190 VAL A O 1
ATOM 1493 N N . PHE A 1 191 ? -2.051 1.022 -0.481 1 97.62 191 PHE A N 1
ATOM 1494 C CA . PHE A 1 191 ? -1.271 1.862 0.421 1 97.62 191 PHE A CA 1
ATOM 1495 C C . PHE A 1 191 ? -0.308 2.748 -0.362 1 97.62 191 PHE A C 1
ATOM 1497 O O . PHE A 1 191 ? 0.512 2.248 -1.136 1 97.62 191 PHE A O 1
ATOM 1504 N N . ILE A 1 192 ? -0.452 4.07 -0.238 1 98.19 192 ILE A N 1
ATOM 1505 C CA . ILE A 1 192 ? 0.381 5.047 -0.929 1 98.19 192 ILE A CA 1
ATOM 1506 C C . ILE A 1 192 ? 1.113 5.918 0.092 1 98.19 192 ILE A C 1
ATOM 1508 O O . ILE A 1 192 ? 0.515 6.809 0.701 1 98.19 192 ILE A O 1
ATOM 1512 N N . GLY A 1 193 ? 2.395 5.719 0.226 1 97 193 GLY A N 1
ATOM 1513 C CA . GLY A 1 193 ? 3.188 6.441 1.205 1 97 193 GLY A CA 1
ATOM 1514 C C . GLY A 1 193 ? 4.148 7.434 0.577 1 97 193 GLY A C 1
ATOM 1515 O O . GLY A 1 193 ? 4.965 7.062 -0.269 1 97 193 GLY A O 1
ATOM 1516 N N . GLY A 1 194 ? 4.055 8.688 0.976 1 94.69 194 GLY A N 1
ATOM 1517 C CA . GLY A 1 194 ? 5.031 9.695 0.606 1 94.69 194 GLY A CA 1
ATOM 1518 C C . GLY A 1 194 ? 4.734 10.352 -0.728 1 94.69 194 GLY A C 1
ATOM 1519 O O . GLY A 1 194 ? 5.48 11.227 -1.175 1 94.69 194 GLY A O 1
ATOM 1520 N N . LEU A 1 195 ? 3.668 9.906 -1.381 1 92 195 LEU A N 1
ATOM 1521 C CA . LEU A 1 195 ? 3.365 10.391 -2.721 1 92 195 LEU A CA 1
ATOM 1522 C C . LEU A 1 195 ? 2.195 11.367 -2.691 1 92 195 LEU A C 1
ATOM 1524 O O . LEU A 1 195 ? 1.461 11.438 -1.703 1 92 195 LEU A O 1
ATOM 1528 N N . ARG A 1 196 ? 2.098 12.172 -3.756 1 94.12 196 ARG A N 1
ATOM 1529 C CA . ARG A 1 196 ? 1.13 13.258 -3.762 1 94.12 196 ARG A CA 1
ATOM 1530 C C . ARG A 1 196 ? 0.48 13.406 -5.133 1 94.12 196 ARG A C 1
ATOM 1532 O O . ARG A 1 196 ? 0.011 14.492 -5.492 1 94.12 196 ARG A O 1
ATOM 1539 N N . ASN A 1 197 ? 0.447 12.406 -5.945 1 95.81 197 ASN A N 1
ATOM 1540 C CA . ASN A 1 197 ? -0.128 12.438 -7.285 1 95.81 197 ASN A CA 1
ATOM 1541 C C . ASN A 1 197 ? -1.625 12.141 -7.262 1 95.81 197 ASN A C 1
ATOM 1543 O O . ASN A 1 197 ? -2.035 11.008 -7 1 95.81 197 ASN A O 1
ATOM 1547 N N . PRO A 1 198 ? -2.447 13.195 -7.566 1 97.44 198 PRO A N 1
ATOM 1548 C CA . PRO A 1 198 ? -3.893 12.984 -7.477 1 97.44 198 PRO A CA 1
ATOM 1549 C C . PRO A 1 198 ? -4.398 11.93 -8.461 1 97.44 198 PRO A C 1
ATOM 1551 O O . PRO A 1 198 ? -5.367 11.219 -8.172 1 97.44 198 PRO A O 1
ATOM 1554 N N . ASP A 1 199 ? -3.754 11.805 -9.641 1 97.75 199 ASP A N 1
ATOM 1555 C CA . ASP A 1 199 ? -4.172 10.797 -10.602 1 97.75 199 ASP A CA 1
ATOM 1556 C C . ASP A 1 199 ? -3.975 9.391 -10.047 1 97.75 199 ASP A C 1
ATOM 1558 O O . ASP A 1 199 ? -4.793 8.5 -10.281 1 97.75 199 ASP A O 1
ATOM 1562 N N . LEU A 1 200 ? -2.863 9.227 -9.336 1 98 200 LEU A N 1
ATOM 1563 C CA . LEU A 1 200 ? -2.615 7.941 -8.695 1 98 200 LEU A CA 1
ATOM 1564 C C . LEU A 1 200 ? -3.662 7.656 -7.625 1 98 200 LEU A C 1
ATOM 1566 O O . LEU A 1 200 ? -4.199 6.551 -7.551 1 98 200 LEU A O 1
ATOM 1570 N N . PHE A 1 201 ? -3.967 8.672 -6.766 1 98.56 201 PHE A N 1
ATOM 1571 C CA . PHE A 1 201 ? -5.004 8.523 -5.75 1 98.56 201 PHE A CA 1
ATOM 1572 C C . PHE A 1 201 ? -6.328 8.117 -6.383 1 98.56 201 PHE A C 1
ATOM 1574 O O . PHE A 1 201 ? -6.965 7.16 -5.938 1 98.56 201 PHE A O 1
ATOM 1581 N N . ILE A 1 202 ? -6.699 8.812 -7.41 1 98.25 202 ILE A N 1
ATOM 1582 C CA . ILE A 1 202 ? -8.008 8.641 -8.039 1 98.25 202 ILE A CA 1
ATOM 1583 C C . ILE A 1 202 ? -8.062 7.277 -8.734 1 98.25 202 ILE A C 1
ATOM 1585 O O . ILE A 1 202 ? -9.031 6.535 -8.578 1 98.25 202 ILE A O 1
ATOM 1589 N N . LEU A 1 203 ? -7 6.926 -9.508 1 98 203 LEU A N 1
ATOM 1590 C CA . LEU A 1 203 ? -6.996 5.648 -10.211 1 98 203 LEU A CA 1
ATOM 1591 C C . LEU A 1 203 ? -7.039 4.484 -9.227 1 98 203 LEU A C 1
ATOM 1593 O O . LEU A 1 203 ? -7.734 3.494 -9.461 1 98 203 LEU A O 1
ATOM 1597 N N . ALA A 1 204 ? -6.285 4.598 -8.148 1 98 204 ALA A N 1
ATOM 1598 C CA . ALA A 1 204 ? -6.324 3.572 -7.109 1 98 204 ALA A CA 1
ATOM 1599 C C . ALA A 1 204 ? -7.738 3.404 -6.562 1 98 204 ALA A C 1
ATOM 1601 O O . ALA A 1 204 ? -8.242 2.283 -6.461 1 98 204 ALA A O 1
ATOM 1602 N N . GLY A 1 205 ? -8.375 4.508 -6.203 1 97.62 205 GLY A N 1
ATOM 1603 C CA . GLY A 1 205 ? -9.727 4.461 -5.68 1 97.62 205 GLY A CA 1
ATOM 1604 C C . GLY A 1 205 ? -10.727 3.875 -6.66 1 97.62 205 GLY A C 1
ATOM 1605 O O . GLY A 1 205 ? -11.539 3.021 -6.297 1 97.62 205 GLY A O 1
ATOM 1606 N N . GLU A 1 206 ? -10.641 4.355 -7.922 1 96.25 206 GLU A N 1
ATOM 1607 C CA . GLU A 1 206 ? -11.57 3.865 -8.93 1 96.25 206 GLU A CA 1
ATOM 1608 C C . GLU A 1 206 ? -11.383 2.373 -9.188 1 96.25 206 GLU A C 1
ATOM 1610 O O . GLU A 1 206 ? -12.352 1.65 -9.438 1 96.25 206 GLU A O 1
ATOM 1615 N N . THR A 1 207 ? -10.125 1.922 -9.18 1 95.06 207 THR A N 1
ATOM 1616 C CA . THR A 1 207 ? -9.844 0.503 -9.367 1 95.06 207 THR A CA 1
ATOM 1617 C C . THR A 1 207 ? -10.453 -0.321 -8.234 1 95.06 207 THR A C 1
ATOM 1619 O O . THR A 1 207 ? -11.031 -1.383 -8.477 1 95.06 207 THR A O 1
ATOM 1622 N N . LEU A 1 208 ? -10.359 0.158 -7 1 95.12 208 LEU A N 1
ATOM 1623 C CA . LEU A 1 208 ? -10.914 -0.528 -5.84 1 95.12 208 LEU A CA 1
ATOM 1624 C C . LEU A 1 208 ? -12.438 -0.604 -5.926 1 95.12 208 LEU A C 1
ATOM 1626 O O . LEU A 1 208 ? -13.023 -1.641 -5.617 1 95.12 208 LEU A O 1
ATOM 1630 N N . VAL A 1 209 ? -13.039 0.498 -6.355 1 92.19 209 VAL A N 1
ATOM 1631 C CA . VAL A 1 209 ? -14.5 0.547 -6.465 1 92.19 209 VAL A CA 1
ATOM 1632 C C . VAL A 1 209 ? -14.961 -0.404 -7.562 1 92.19 209 VAL A C 1
ATOM 1634 O O . VAL A 1 209 ? -15.961 -1.111 -7.398 1 92.19 209 VAL A O 1
ATOM 1637 N N . ALA A 1 210 ? -14.195 -0.456 -8.695 1 87.25 210 ALA A N 1
ATOM 1638 C CA . ALA A 1 210 ? -14.562 -1.287 -9.836 1 87.25 210 ALA A CA 1
ATOM 1639 C C . ALA A 1 210 ? -14.461 -2.77 -9.492 1 87.25 210 ALA A C 1
ATOM 1641 O O . ALA A 1 210 ? -15.227 -3.59 -10.008 1 87.25 210 ALA A O 1
ATOM 1642 N N . GLU A 1 211 ? -13.508 -3.16 -8.68 1 80.44 211 GLU A N 1
ATOM 1643 C CA . GLU A 1 211 ? -13.289 -4.559 -8.32 1 80.44 211 GLU A CA 1
ATOM 1644 C C . GLU A 1 211 ? -14.359 -5.055 -7.355 1 80.44 211 GLU A C 1
ATOM 1646 O O . GLU A 1 211 ? -14.578 -6.262 -7.23 1 80.44 211 GLU A O 1
ATOM 1651 N N . ASP A 1 212 ? -14.969 -4.277 -6.586 1 70.88 212 ASP A N 1
ATOM 1652 C CA . ASP A 1 212 ? -16 -4.641 -5.617 1 70.88 212 ASP A CA 1
ATOM 1653 C C . ASP A 1 212 ? -17.375 -4.688 -6.277 1 70.88 212 ASP A C 1
ATOM 1655 O O . ASP A 1 212 ? -18.297 -5.309 -5.75 1 70.88 212 ASP A O 1
ATOM 1659 N N . ALA A 1 213 ? -17.531 -4.148 -7.465 1 60.31 213 ALA A N 1
ATOM 1660 C CA . ALA A 1 213 ? -18.828 -4.148 -8.133 1 60.31 213 ALA A CA 1
ATOM 1661 C C . ALA A 1 213 ? -19.094 -5.484 -8.828 1 60.31 213 ALA A C 1
ATOM 1663 O O . ALA A 1 213 ? -18.156 -6.145 -9.289 1 60.31 213 ALA A O 1
ATOM 1664 N N . MET B 1 1 ? 22.969 8.211 -13.711 1 41.16 1 MET B N 1
ATOM 1665 C CA . MET B 1 1 ? 22.891 6.777 -13.43 1 41.16 1 MET B CA 1
ATOM 1666 C C . MET B 1 1 ? 21.422 6.328 -13.359 1 41.16 1 MET B C 1
ATOM 1668 O O . MET B 1 1 ? 20.578 7.031 -12.805 1 41.16 1 MET B O 1
ATOM 1672 N N . GLU B 1 2 ? 20.703 5.578 -14.172 1 51.94 2 GLU B N 1
ATOM 1673 C CA . GLU B 1 2 ? 19.312 5.473 -14.625 1 51.94 2 GLU B CA 1
ATOM 1674 C C . GLU B 1 2 ? 18.391 5.027 -13.492 1 51.94 2 GLU B C 1
ATOM 1676 O O . GLU B 1 2 ? 18.844 4.406 -12.531 1 51.94 2 GLU B O 1
ATOM 1681 N N . ALA B 1 3 ? 17.094 5.387 -13.367 1 55.66 3 ALA B N 1
ATOM 1682 C CA . ALA B 1 3 ? 16.031 5.516 -12.375 1 55.66 3 ALA B CA 1
ATOM 1683 C C . ALA B 1 3 ? 15.711 4.168 -11.734 1 55.66 3 ALA B C 1
ATOM 1685 O O . ALA B 1 3 ? 15.461 3.184 -12.438 1 55.66 3 ALA B O 1
ATOM 1686 N N . LYS B 1 4 ? 15.953 3.662 -10.398 1 74.94 4 LYS B N 1
ATOM 1687 C CA . LYS B 1 4 ? 15.828 2.395 -9.68 1 74.94 4 LYS B CA 1
ATOM 1688 C C . LYS B 1 4 ? 14.461 2.27 -9.023 1 74.94 4 LYS B C 1
ATOM 1690 O O . LYS B 1 4 ? 14.078 3.117 -8.211 1 74.94 4 LYS B O 1
ATOM 1695 N N . LEU B 1 5 ? 13.344 1.66 -9.742 1 94.94 5 LEU B N 1
ATOM 1696 C CA . LEU B 1 5 ? 12.109 1.151 -9.156 1 94.94 5 LEU B CA 1
ATOM 1697 C C . LEU B 1 5 ? 12.289 -0.28 -8.664 1 94.94 5 LEU B C 1
ATOM 1699 O O . LEU B 1 5 ? 12.828 -1.125 -9.383 1 94.94 5 LEU B O 1
ATOM 1703 N N . PHE B 1 6 ? 11.961 -0.503 -7.422 1 96.94 6 PHE B N 1
ATOM 1704 C CA . PHE B 1 6 ? 11.992 -1.848 -6.855 1 96.94 6 PHE B CA 1
ATOM 1705 C C . PHE B 1 6 ? 10.578 -2.412 -6.727 1 96.94 6 PHE B C 1
ATOM 1707 O O . PHE B 1 6 ? 9.672 -1.725 -6.254 1 96.94 6 PHE B O 1
ATOM 1714 N N . ALA B 1 7 ? 10.43 -3.6 -7.18 1 97.94 7 ALA B N 1
ATOM 1715 C CA . ALA B 1 7 ? 9.125 -4.25 -7.105 1 97.94 7 ALA B CA 1
ATOM 1716 C C . ALA B 1 7 ? 9.234 -5.625 -6.449 1 97.94 7 ALA B C 1
ATOM 1718 O O . ALA B 1 7 ? 10.148 -6.391 -6.75 1 97.94 7 ALA B O 1
ATOM 1719 N N . GLU B 1 8 ? 8.406 -5.855 -5.488 1 97.94 8 GLU B N 1
ATOM 1720 C CA . GLU B 1 8 ? 8.18 -7.188 -4.941 1 97.94 8 GLU B CA 1
ATOM 1721 C C . GLU B 1 8 ? 6.777 -7.688 -5.273 1 97.94 8 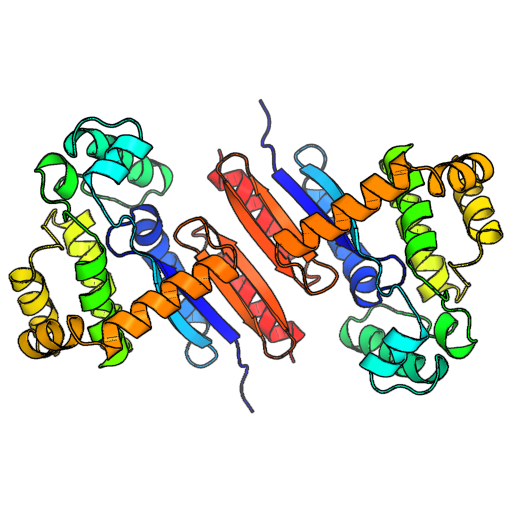GLU B C 1
ATOM 1723 O O . GLU B 1 8 ? 5.789 -7 -5.004 1 97.94 8 GLU B O 1
ATOM 1728 N N . TRP B 1 9 ? 6.707 -8.812 -5.887 1 98.31 9 TRP B N 1
ATOM 1729 C CA . TRP B 1 9 ? 5.453 -9.414 -6.328 1 98.31 9 TRP B CA 1
ATOM 1730 C C . TRP B 1 9 ? 5.148 -10.68 -5.539 1 98.31 9 TRP B C 1
ATOM 1732 O O . TRP B 1 9 ? 5.809 -11.711 -5.723 1 98.31 9 TRP B O 1
ATOM 1742 N N . TYR B 1 10 ? 4.191 -10.594 -4.672 1 98.62 10 TYR B N 1
ATOM 1743 C CA . TYR B 1 10 ? 3.775 -11.719 -3.852 1 98.62 10 TYR B CA 1
ATOM 1744 C C . TYR B 1 10 ? 2.703 -12.539 -4.559 1 98.62 10 TYR B C 1
ATOM 1746 O O . TYR B 1 10 ? 1.637 -12.023 -4.895 1 98.62 10 TYR B O 1
ATOM 1754 N N . THR B 1 11 ? 2.949 -13.812 -4.707 1 98.25 11 THR B N 1
ATOM 1755 C CA . THR B 1 11 ? 2.066 -14.641 -5.523 1 98.25 11 THR B CA 1
ATOM 1756 C C . THR B 1 11 ? 2.199 -16.109 -5.145 1 98.25 11 THR B C 1
ATOM 1758 O O . THR B 1 11 ? 2.947 -16.453 -4.227 1 98.25 11 THR B O 1
ATOM 1761 N N . ASP B 1 12 ? 1.366 -16.969 -5.672 1 98.38 12 ASP B N 1
ATOM 1762 C CA . ASP B 1 12 ? 1.326 -18.422 -5.582 1 98.38 12 ASP B CA 1
ATOM 1763 C C . ASP B 1 12 ? 0.847 -19.047 -6.895 1 98.38 12 ASP B C 1
ATOM 1765 O O . ASP B 1 12 ? -0.084 -18.531 -7.523 1 98.38 12 ASP B O 1
ATOM 1769 N N . PRO B 1 13 ? 1.488 -20.125 -7.316 1 98.06 13 PRO B N 1
ATOM 1770 C CA . PRO B 1 13 ? 1.171 -20.656 -8.641 1 98.06 13 PRO B CA 1
ATOM 1771 C C . PRO B 1 13 ? -0.238 -21.25 -8.719 1 98.06 13 PRO B C 1
ATOM 1773 O O . PRO B 1 13 ? -0.75 -21.5 -9.812 1 98.06 13 PRO B O 1
ATOM 1776 N N . LEU B 1 14 ? -0.9 -21.5 -7.602 1 98.31 14 LEU B N 1
ATOM 1777 C CA . LEU B 1 14 ? -2.238 -22.078 -7.629 1 98.31 14 LEU B CA 1
ATOM 1778 C C . LEU B 1 14 ? -3.279 -21.062 -7.164 1 98.31 14 LEU B C 1
ATOM 1780 O O . LEU B 1 14 ? -4.41 -21.422 -6.844 1 98.31 14 LEU B O 1
ATOM 1784 N N . CYS B 1 15 ? -2.926 -19.844 -7.02 1 97.94 15 CYS B N 1
ATOM 1785 C CA . CYS B 1 15 ? -3.867 -18.781 -6.672 1 97.94 15 CYS B CA 1
ATOM 1786 C C . CYS B 1 15 ? -4.547 -18.234 -7.918 1 97.94 15 CYS B C 1
ATOM 1788 O O . CYS B 1 15 ? -3.895 -17.625 -8.766 1 97.94 15 CYS B O 1
ATOM 1790 N N . SER B 1 16 ? -5.844 -18.344 -7.965 1 97.88 16 SER B N 1
ATOM 1791 C CA . SER B 1 16 ? -6.602 -17.938 -9.148 1 97.88 16 SER B CA 1
ATOM 1792 C C . SER B 1 16 ? -6.512 -16.438 -9.383 1 97.88 16 SER B C 1
ATOM 1794 O O . SER B 1 16 ? -6.426 -15.984 -10.523 1 97.88 16 SER B O 1
ATOM 1796 N N . TRP B 1 17 ? -6.496 -15.656 -8.312 1 96.56 17 TRP B N 1
ATOM 1797 C CA . TRP B 1 17 ? -6.387 -14.211 -8.453 1 96.56 17 TRP B CA 1
ATOM 1798 C C . TRP B 1 17 ? -5.004 -13.812 -8.969 1 96.56 17 TRP B C 1
ATOM 1800 O O . TRP B 1 17 ? -4.871 -12.883 -9.758 1 96.56 17 TRP B O 1
ATOM 1810 N N . SER B 1 18 ? -3.992 -14.523 -8.5 1 98.06 18 SER B N 1
ATOM 1811 C CA . SER B 1 18 ? -2.646 -14.289 -9.016 1 98.06 18 SER B CA 1
ATOM 1812 C C . SER B 1 18 ? -2.553 -14.625 -10.5 1 98.06 18 SER B C 1
ATOM 1814 O O . SER B 1 18 ? -1.896 -13.922 -11.266 1 98.06 18 SER B O 1
ATOM 1816 N N . TYR B 1 19 ? -3.195 -15.742 -10.891 1 98.5 19 TYR B N 1
ATOM 1817 C CA . TYR B 1 19 ? -3.217 -16.094 -12.305 1 98.5 19 TYR B CA 1
ATOM 1818 C C . TYR B 1 19 ? -3.9 -15 -13.125 1 98.5 19 TYR B C 1
ATOM 1820 O O . TYR B 1 19 ? -3.41 -14.617 -14.188 1 98.5 19 TYR B O 1
ATOM 1828 N N . ALA B 1 20 ? -4.992 -14.492 -12.594 1 97.75 20 ALA B N 1
ATOM 1829 C CA . ALA B 1 20 ? -5.742 -13.445 -13.281 1 97.75 20 ALA B CA 1
ATOM 1830 C C . ALA B 1 20 ? -4.898 -12.188 -13.453 1 97.75 20 ALA B C 1
ATOM 1832 O O . ALA B 1 20 ? -5.133 -11.391 -14.367 1 97.75 20 ALA B O 1
ATOM 1833 N N . ALA B 1 21 ? -3.951 -11.945 -12.562 1 97.75 21 ALA B N 1
ATOM 1834 C CA . ALA B 1 21 ? -3.145 -10.727 -12.57 1 97.75 21 ALA B CA 1
ATOM 1835 C C . ALA B 1 21 ? -1.905 -10.898 -13.445 1 97.75 21 ALA B C 1
ATOM 1837 O O . ALA B 1 21 ? -1.138 -9.953 -13.633 1 97.75 21 ALA B O 1
ATOM 1838 N N . GLU B 1 22 ? -1.644 -12.102 -14.008 1 97.5 22 GLU B N 1
ATOM 1839 C CA . GLU B 1 22 ? -0.394 -12.422 -14.695 1 97.5 22 GLU B CA 1
ATOM 1840 C C . GLU B 1 22 ? -0.159 -11.5 -15.883 1 97.5 22 GLU B C 1
ATOM 1842 O O . GLU B 1 22 ? 0.933 -10.953 -16.047 1 97.5 22 GLU B O 1
ATOM 1847 N N . SER B 1 23 ? -1.148 -11.32 -16.719 1 97.56 23 SER B N 1
ATOM 1848 C CA . SER B 1 23 ? -0.988 -10.484 -17.906 1 97.56 23 SER B CA 1
ATOM 1849 C C . SER B 1 23 ? -0.713 -9.031 -17.516 1 97.56 23 SER B C 1
ATOM 1851 O O . SER B 1 23 ? 0.107 -8.359 -18.141 1 97.56 23 SER B O 1
ATOM 1853 N N . ALA B 1 24 ? -1.422 -8.523 -16.516 1 97.75 24 ALA B N 1
ATOM 1854 C CA . ALA B 1 24 ? -1.196 -7.168 -16.016 1 97.75 24 ALA B CA 1
ATOM 1855 C C . ALA B 1 24 ? 0.235 -6.996 -15.523 1 97.75 24 ALA B C 1
ATOM 1857 O O . ALA B 1 24 ? 0.877 -5.977 -15.797 1 97.75 24 ALA B O 1
ATOM 1858 N N . MET B 1 25 ? 0.696 -7.977 -14.812 1 97.88 25 MET B N 1
ATOM 1859 C CA . MET B 1 25 ? 2.053 -7.918 -14.281 1 97.88 25 MET B CA 1
ATOM 1860 C C . MET B 1 25 ? 3.082 -7.938 -15.406 1 97.88 25 MET B C 1
ATOM 1862 O O . MET B 1 25 ? 4.09 -7.23 -15.344 1 97.88 25 MET B O 1
ATOM 1866 N N . GLU B 1 26 ? 2.836 -8.75 -16.453 1 97.75 26 GLU B N 1
ATOM 1867 C CA . GLU B 1 26 ? 3.738 -8.773 -17.609 1 97.75 26 GLU B CA 1
ATOM 1868 C C . GLU B 1 26 ? 3.781 -7.418 -18.297 1 97.75 26 GLU B C 1
ATOM 1870 O O . GLU B 1 26 ? 4.848 -6.965 -18.719 1 97.75 26 GLU B O 1
ATOM 1875 N N . THR B 1 27 ? 2.643 -6.809 -18.438 1 98.25 27 THR B N 1
ATOM 1876 C CA . THR B 1 27 ? 2.568 -5.473 -19.016 1 98.25 27 THR B CA 1
ATOM 1877 C C . THR B 1 27 ? 3.389 -4.477 -18.203 1 98.25 27 THR B C 1
ATOM 1879 O O . THR B 1 27 ? 4.148 -3.684 -18.75 1 98.25 27 THR B O 1
ATOM 1882 N N . PHE B 1 28 ? 3.215 -4.57 -16.906 1 98.44 28 PHE B N 1
ATOM 1883 C CA . PHE B 1 28 ? 3.953 -3.725 -15.984 1 98.44 28 PHE B CA 1
ATOM 1884 C C . PHE B 1 28 ? 5.453 -3.941 -16.125 1 98.44 28 PHE B C 1
ATOM 1886 O O . PHE B 1 28 ? 6.215 -2.982 -16.266 1 98.44 28 PHE B O 1
ATOM 1893 N N . ARG B 1 29 ? 5.91 -5.184 -16.109 1 97.06 29 ARG B N 1
ATOM 1894 C CA . ARG B 1 29 ? 7.328 -5.516 -16.219 1 97.06 29 ARG B CA 1
ATOM 1895 C C . ARG B 1 29 ? 7.898 -5.035 -17.547 1 97.06 29 ARG B C 1
ATOM 1897 O O . ARG B 1 29 ? 8.992 -4.461 -17.594 1 97.06 29 ARG B O 1
ATOM 1904 N N . SER B 1 30 ? 7.176 -5.254 -18.609 1 97.25 30 SER B N 1
ATOM 1905 C CA . SER B 1 30 ? 7.617 -4.852 -19.938 1 97.25 30 SER B CA 1
ATOM 1906 C C . SER B 1 30 ? 7.742 -3.334 -20.031 1 97.25 30 SER B C 1
ATOM 1908 O O . SER B 1 30 ? 8.656 -2.822 -20.688 1 97.25 30 SER B O 1
ATOM 1910 N N . HIS B 1 31 ? 6.844 -2.617 -19.438 1 97.56 31 HIS B N 1
ATOM 1911 C CA . HIS B 1 31 ? 6.824 -1.159 -19.484 1 97.56 31 HIS B CA 1
ATOM 1912 C C . HIS B 1 31 ? 8.094 -0.57 -18.891 1 97.56 31 HIS B C 1
ATOM 1914 O O . HIS B 1 31 ? 8.672 0.366 -19.453 1 97.56 31 HIS B O 1
ATOM 1920 N N . PHE B 1 32 ? 8.555 -1.126 -17.828 1 96.44 32 PHE B N 1
ATOM 1921 C CA . PHE B 1 32 ? 9.68 -0.527 -17.125 1 96.44 32 PHE B CA 1
ATOM 1922 C C . PHE B 1 32 ? 11 -1.114 -17.609 1 96.44 32 PHE B C 1
ATOM 1924 O O . PHE B 1 32 ? 12.031 -0.433 -17.594 1 96.44 32 PHE B O 1
ATOM 1931 N N . GLY B 1 33 ? 10.961 -2.42 -18.047 1 93.31 33 GLY B N 1
ATOM 1932 C CA . GLY B 1 33 ? 12.164 -3.057 -18.562 1 93.31 33 GLY B CA 1
ATOM 1933 C C . GLY B 1 33 ? 13.336 -2.98 -17.609 1 93.31 33 GLY B C 1
ATOM 1934 O O . GLY B 1 33 ? 13.219 -3.361 -16.438 1 93.31 33 GLY B O 1
ATOM 1935 N N . PRO B 1 34 ? 14.438 -2.402 -18 1 92.19 34 PRO B N 1
ATOM 1936 C CA . PRO B 1 34 ? 15.672 -2.379 -17.203 1 92.19 34 PRO B CA 1
ATOM 1937 C C . PRO B 1 34 ? 15.586 -1.426 -16.016 1 92.19 34 PRO B C 1
ATOM 1939 O O . PRO B 1 34 ? 16.438 -1.475 -15.109 1 92.19 34 PRO B O 1
ATOM 1942 N N . ARG B 1 35 ? 14.641 -0.518 -15.945 1 93.56 35 ARG B N 1
ATOM 1943 C CA . ARG B 1 35 ? 14.477 0.432 -14.852 1 93.56 35 ARG B CA 1
ATOM 1944 C C . ARG B 1 35 ? 13.906 -0.255 -13.609 1 93.56 35 ARG B C 1
ATOM 1946 O O . ARG B 1 35 ? 13.844 0.346 -12.539 1 93.56 35 ARG B O 1
ATOM 1953 N N . LEU B 1 36 ? 13.531 -1.539 -13.797 1 96 36 LEU B N 1
ATOM 1954 C CA . LEU B 1 36 ? 12.812 -2.252 -12.742 1 96 36 LEU B CA 1
ATOM 1955 C C . LEU B 1 36 ? 13.68 -3.354 -12.148 1 96 36 LEU B C 1
ATOM 1957 O O . LEU B 1 36 ? 14.219 -4.191 -12.875 1 96 36 LEU B O 1
ATOM 1961 N N . ALA B 1 37 ? 13.922 -3.252 -10.898 1 95.69 37 ALA B N 1
ATOM 1962 C CA . ALA B 1 37 ? 14.406 -4.41 -10.148 1 95.69 37 ALA B CA 1
ATOM 1963 C C . ALA B 1 37 ? 13.242 -5.219 -9.578 1 95.69 37 ALA B C 1
ATOM 1965 O O . ALA B 1 37 ? 12.633 -4.824 -8.586 1 95.69 37 ALA B O 1
ATOM 1966 N N . PHE B 1 38 ? 12.984 -6.32 -10.172 1 96.38 38 PHE B N 1
ATOM 1967 C CA . PHE B 1 38 ? 11.781 -7.094 -9.898 1 96.38 38 PHE B CA 1
ATOM 1968 C C . PHE B 1 38 ? 12.109 -8.359 -9.117 1 96.38 38 PHE B C 1
ATOM 1970 O O . PHE B 1 38 ? 13.008 -9.117 -9.5 1 96.38 38 PHE B O 1
ATOM 1977 N N . THR B 1 39 ? 11.422 -8.578 -8.016 1 96.75 39 THR B N 1
ATOM 1978 C CA . THR B 1 39 ? 11.617 -9.766 -7.195 1 96.75 39 THR B CA 1
ATOM 1979 C C . THR B 1 39 ? 10.297 -10.508 -7 1 96.75 39 THR B C 1
ATOM 1981 O O . THR B 1 39 ? 9.305 -9.922 -6.559 1 96.75 39 THR B O 1
ATOM 1984 N N . HIS B 1 40 ? 10.328 -11.789 -7.305 1 97.75 40 HIS B N 1
ATOM 1985 C CA . HIS B 1 40 ? 9.211 -12.656 -6.945 1 97.75 40 HIS B 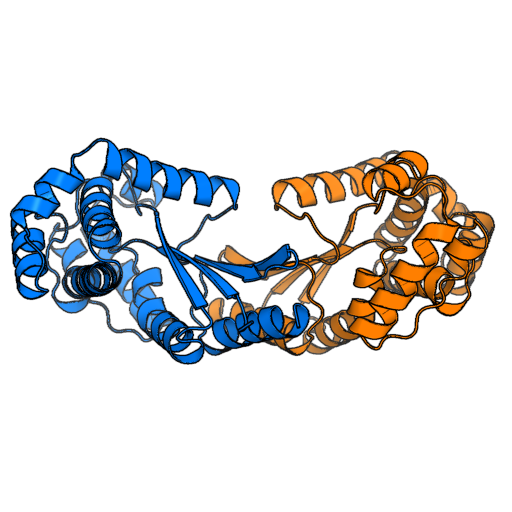CA 1
ATOM 1986 C C . HIS B 1 40 ? 9.258 -13.039 -5.473 1 97.75 40 HIS B C 1
ATOM 1988 O O . HIS B 1 40 ? 10.32 -13.398 -4.957 1 97.75 40 HIS B O 1
ATOM 1994 N N . ARG B 1 41 ? 8.203 -12.891 -4.836 1 98.38 41 ARG B N 1
ATOM 1995 C CA . ARG B 1 41 ? 8 -13.43 -3.492 1 98.38 41 ARG B CA 1
ATOM 1996 C C . ARG B 1 41 ? 6.887 -14.469 -3.482 1 98.38 41 ARG B C 1
ATOM 1998 O O . ARG B 1 41 ? 5.746 -14.172 -3.832 1 98.38 41 ARG B O 1
ATOM 2005 N N . LEU B 1 42 ? 7.266 -15.68 -3.102 1 98.62 42 LEU B N 1
ATOM 2006 C CA . LEU B 1 42 ? 6.273 -16.75 -3.115 1 98.62 42 LEU B CA 1
ATOM 2007 C C . LEU B 1 42 ? 5.637 -16.922 -1.74 1 98.62 42 LEU B C 1
ATOM 2009 O O . LEU B 1 42 ? 6.344 -17.031 -0.736 1 98.62 42 LEU B O 1
ATOM 2013 N N . LEU B 1 43 ? 4.352 -16.859 -1.704 1 98.06 43 LEU B N 1
ATOM 2014 C CA . LEU B 1 43 ? 3.523 -17.125 -0.535 1 98.06 43 LEU B CA 1
ATOM 2015 C C . LEU B 1 43 ? 2.588 -18.312 -0.792 1 98.06 43 LEU B C 1
ATOM 2017 O O . LEU B 1 43 ? 1.549 -18.156 -1.438 1 98.06 43 LEU B O 1
ATOM 2021 N N . PRO B 1 44 ? 2.961 -19.438 -0.235 1 97.94 44 PRO B N 1
ATOM 2022 C CA . PRO B 1 44 ? 2.107 -20.609 -0.466 1 97.94 44 PRO B CA 1
ATOM 2023 C C . PRO B 1 44 ? 0.651 -20.359 -0.079 1 97.94 44 PRO B C 1
ATOM 2025 O O . PRO B 1 44 ? 0.375 -19.875 1.018 1 97.94 44 PRO B O 1
ATOM 2028 N N . LEU B 1 45 ? -0.219 -20.672 -1 1 97.25 45 LEU B N 1
ATOM 2029 C CA . LEU B 1 45 ? -1.649 -20.469 -0.8 1 97.25 45 LEU B CA 1
ATOM 2030 C C . LEU B 1 45 ? -2.129 -21.172 0.464 1 97.25 45 LEU B C 1
ATOM 2032 O O . LEU B 1 45 ? -2.943 -20.625 1.214 1 97.25 45 LEU B O 1
ATOM 2036 N N . TYR B 1 46 ? -1.683 -22.391 0.672 1 96.81 46 TYR B N 1
ATOM 2037 C CA . TYR B 1 46 ? -1.985 -23.125 1.892 1 96.81 46 TYR B CA 1
ATOM 2038 C C . TYR B 1 46 ? -0.87 -24.109 2.225 1 96.81 46 TYR B C 1
ATOM 2040 O O . TYR B 1 46 ? -0.139 -24.547 1.336 1 96.81 46 TYR B O 1
ATOM 2048 N N . ARG B 1 47 ? -0.7 -24.438 3.469 1 95.12 47 ARG B N 1
ATOM 2049 C CA . ARG B 1 47 ? 0.252 -25.438 3.945 1 95.12 47 ARG B CA 1
ATOM 2050 C C . ARG B 1 47 ? -0.405 -26.812 4.059 1 95.12 47 ARG B C 1
ATOM 2052 O O . ARG B 1 47 ? 0.271 -27.828 3.963 1 95.12 47 ARG B O 1
ATOM 2059 N N . ASP B 1 48 ? -1.69 -26.719 4.246 1 96.69 48 ASP B N 1
ATOM 2060 C CA . ASP B 1 48 ? -2.492 -27.922 4.418 1 96.69 48 ASP B CA 1
ATOM 2061 C C . ASP B 1 48 ? -3.842 -27.797 3.719 1 96.69 48 ASP B C 1
ATOM 2063 O O . ASP B 1 48 ? -4.645 -26.922 4.062 1 96.69 48 ASP B O 1
ATOM 2067 N N . LEU B 1 49 ? -4.078 -28.688 2.771 1 96.81 49 LEU B N 1
ATOM 2068 C CA . LEU B 1 49 ? -5.277 -28.609 1.945 1 96.81 49 LEU B CA 1
ATOM 2069 C C . LEU B 1 49 ? -6.535 -28.75 2.795 1 96.81 49 LEU B C 1
ATOM 2071 O O . LEU B 1 49 ? -7.508 -28.031 2.607 1 96.81 49 LEU B O 1
ATOM 2075 N N . GLY B 1 50 ? -6.492 -29.703 3.703 1 95.75 50 GLY B N 1
ATOM 2076 C CA . GLY B 1 50 ? -7.641 -29.891 4.574 1 95.75 50 GLY B CA 1
ATOM 2077 C C . GLY B 1 50 ? -8.008 -28.656 5.363 1 95.75 50 GLY B C 1
ATOM 2078 O O . GLY B 1 50 ? -9.172 -28.25 5.406 1 95.75 50 GLY B O 1
ATOM 2079 N N . HIS B 1 51 ? -7.078 -28.016 5.992 1 96.12 51 HIS B N 1
ATOM 2080 C CA . HIS B 1 51 ? -7.297 -26.781 6.746 1 96.12 51 HIS B CA 1
ATOM 2081 C C . HIS B 1 51 ? -7.773 -25.656 5.836 1 96.12 51 HIS B C 1
ATOM 2083 O O . HIS B 1 51 ? -8.648 -24.875 6.219 1 96.12 51 HIS B O 1
ATOM 2089 N N . PHE B 1 52 ? -7.203 -25.625 4.676 1 96.19 52 PHE B N 1
ATOM 2090 C CA . PHE B 1 52 ? -7.586 -24.609 3.695 1 96.19 52 PHE B CA 1
ATOM 2091 C C . PHE B 1 52 ? -9.062 -24.75 3.326 1 96.19 52 PHE B C 1
ATOM 2093 O O . PHE B 1 52 ? -9.797 -23.766 3.32 1 96.19 52 PHE B O 1
ATOM 2100 N N . LEU B 1 53 ? -9.453 -25.906 3.041 1 95.75 53 LEU B N 1
ATOM 2101 C CA . LEU B 1 53 ? -10.852 -26.172 2.695 1 95.75 53 LEU B CA 1
ATOM 2102 C C . LEU B 1 53 ? -11.766 -25.859 3.875 1 95.75 53 LEU B C 1
ATOM 2104 O O . LEU B 1 53 ? -12.805 -25.219 3.707 1 95.75 53 LEU B O 1
ATOM 2108 N N . ALA B 1 54 ? -11.312 -26.234 5.09 1 95.12 54 ALA B N 1
ATOM 2109 C CA . ALA B 1 54 ? -12.102 -25.969 6.293 1 95.12 54 ALA B CA 1
ATOM 2110 C C . ALA B 1 54 ? -12.266 -24.469 6.527 1 95.12 54 ALA B C 1
ATOM 2112 O O . ALA B 1 54 ? -13.352 -24.016 6.883 1 95.12 54 ALA B O 1
ATOM 2113 N N . ASP B 1 55 ? -11.195 -23.766 6.316 1 92.75 55 ASP B N 1
ATOM 2114 C CA . ASP B 1 55 ? -11.211 -22.312 6.492 1 92.75 55 ASP B CA 1
ATOM 2115 C C . ASP B 1 55 ? -12.203 -21.656 5.535 1 92.75 55 ASP B C 1
ATOM 2117 O O . ASP B 1 55 ? -12.695 -20.562 5.801 1 92.75 55 ASP B O 1
ATOM 2121 N N . HIS B 1 56 ? -12.492 -22.281 4.438 1 93.19 56 HIS B N 1
ATOM 2122 C CA . HIS B 1 56 ? -13.414 -21.734 3.443 1 93.19 56 HIS B CA 1
ATOM 2123 C C . HIS B 1 56 ? -14.789 -22.391 3.561 1 93.19 56 HIS B C 1
ATOM 2125 O O . HIS B 1 56 ? -15.641 -22.203 2.688 1 93.19 56 HIS B O 1
ATOM 2131 N N . GLY B 1 57 ? -14.906 -23.203 4.594 1 93.81 57 GLY B N 1
ATOM 2132 C CA . GLY B 1 57 ? -16.188 -23.844 4.852 1 93.81 57 GLY B CA 1
ATOM 2133 C C . GLY B 1 57 ? -16.516 -24.953 3.859 1 93.81 57 GLY B C 1
ATOM 2134 O O . GLY B 1 57 ? -17.672 -25.203 3.564 1 93.81 57 GLY B O 1
ATOM 2135 N N . LEU B 1 58 ? -15.477 -25.453 3.262 1 93.81 58 LEU B N 1
ATOM 2136 C CA . LEU B 1 58 ? -15.688 -26.469 2.232 1 93.81 58 LEU B CA 1
ATOM 2137 C C . LEU B 1 58 ? -15.359 -27.859 2.764 1 93.81 58 LEU B C 1
ATOM 2139 O O . LEU B 1 58 ? -14.539 -28.016 3.668 1 93.81 58 LEU B O 1
ATOM 2143 N N . LYS B 1 59 ? -16.109 -28.922 2.223 1 90.75 59 LYS B N 1
ATOM 2144 C CA . LYS B 1 59 ? -15.945 -30.297 2.684 1 90.75 59 LYS B CA 1
ATOM 2145 C C . LYS B 1 59 ? -15.07 -31.094 1.723 1 90.75 59 LYS B C 1
ATOM 2147 O O . LYS B 1 59 ? -14.57 -32.156 2.076 1 90.75 59 LYS B O 1
ATOM 2152 N N . SER B 1 60 ? -14.906 -30.594 0.507 1 93.25 60 SER B N 1
ATOM 2153 C CA . SER B 1 60 ? -14.125 -31.297 -0.5 1 93.25 60 SER B CA 1
ATOM 2154 C C . SER B 1 60 ? -13.469 -30.328 -1.476 1 93.25 60 SER B C 1
ATOM 2156 O O . SER B 1 60 ? -13.883 -29.172 -1.584 1 93.25 60 SER B O 1
ATOM 2158 N N . GLU B 1 61 ? -12.414 -30.875 -2.195 1 94.56 61 GLU B N 1
ATOM 2159 C CA . GLU B 1 61 ? -11.734 -30.094 -3.225 1 94.56 61 GLU B CA 1
ATOM 2160 C C . GLU B 1 61 ? -12.703 -29.656 -4.316 1 94.56 61 GLU B C 1
ATOM 2162 O O . GLU B 1 61 ? -12.625 -28.516 -4.801 1 94.56 61 GLU B O 1
ATOM 2167 N N . ALA B 1 62 ? -13.555 -30.562 -4.688 1 95.25 62 ALA B N 1
ATOM 2168 C CA . ALA B 1 62 ? -14.5 -30.312 -5.777 1 95.25 62 ALA B CA 1
ATOM 2169 C C . ALA B 1 62 ? -15.383 -29.109 -5.473 1 95.25 62 ALA B C 1
ATOM 2171 O O . ALA B 1 62 ? -15.789 -28.375 -6.387 1 95.25 62 ALA B O 1
ATOM 2172 N N . GLU B 1 63 ? -15.586 -28.844 -4.188 1 95.62 63 GLU B N 1
ATOM 2173 C CA . GLU B 1 63 ? -16.438 -27.734 -3.773 1 95.62 63 GLU B CA 1
ATOM 2174 C C . GLU B 1 63 ? -15.758 -26.391 -3.986 1 95.62 63 GLU B C 1
ATOM 2176 O O . GLU B 1 63 ? -16.406 -25.344 -3.951 1 95.62 63 GLU B O 1
ATOM 2181 N N . PHE B 1 64 ? -14.469 -26.484 -4.258 1 96.56 64 PHE B N 1
ATOM 2182 C CA . PHE B 1 64 ? -13.727 -25.266 -4.516 1 96.56 64 PHE B CA 1
ATOM 2183 C C . PHE B 1 64 ? -13.836 -24.859 -5.98 1 96.56 64 PHE B C 1
ATOM 2185 O O . PHE B 1 64 ? -13.609 -23.703 -6.332 1 96.56 64 PHE B O 1
ATOM 2192 N N . ALA B 1 65 ? -14.258 -25.734 -6.855 1 96.81 65 ALA B N 1
ATOM 2193 C CA . ALA B 1 65 ? -14.266 -25.547 -8.305 1 96.81 65 ALA B CA 1
ATOM 2194 C C . ALA B 1 65 ? -15.141 -24.359 -8.695 1 96.81 65 ALA B C 1
ATOM 2196 O O . ALA B 1 65 ? -14.734 -23.531 -9.508 1 96.81 65 ALA B O 1
ATOM 2197 N N . PRO B 1 66 ? -16.328 -24.203 -8.07 1 96.75 66 PRO B N 1
ATOM 2198 C CA . PRO B 1 66 ? -17.156 -23.047 -8.43 1 96.75 66 PRO B CA 1
ATOM 2199 C C . PRO B 1 66 ? -16.484 -21.719 -8.125 1 96.75 66 PRO B C 1
ATOM 2201 O O . PRO B 1 66 ? -16.75 -20.719 -8.789 1 96.75 66 PRO B O 1
ATOM 2204 N N . ARG B 1 67 ? -15.633 -21.688 -7.168 1 96.06 67 ARG B N 1
ATOM 2205 C CA . ARG B 1 67 ? -14.93 -20.469 -6.82 1 96.06 67 ARG B CA 1
ATOM 2206 C C . ARG B 1 67 ? -13.938 -20.078 -7.918 1 96.06 67 ARG B C 1
ATOM 2208 O O . ARG B 1 67 ? -13.742 -18.891 -8.188 1 96.06 67 ARG B O 1
ATOM 2215 N N . ILE B 1 68 ? -13.344 -21.109 -8.531 1 97.88 68 ILE B N 1
ATOM 2216 C CA . ILE B 1 68 ? -12.453 -20.844 -9.656 1 97.88 68 ILE B CA 1
ATOM 2217 C C . ILE B 1 68 ? -13.234 -20.234 -10.805 1 97.88 68 ILE B C 1
ATOM 2219 O O . ILE B 1 68 ? -12.797 -19.234 -11.406 1 97.88 68 ILE B O 1
ATOM 2223 N N . LEU B 1 69 ? -14.359 -20.734 -11.07 1 97.44 69 LEU B N 1
ATOM 2224 C CA . LEU B 1 69 ? -15.211 -20.219 -12.141 1 97.44 69 LEU B CA 1
ATOM 2225 C C . LEU B 1 69 ? -15.695 -18.812 -11.82 1 97.44 69 LEU B C 1
ATOM 2227 O O . LEU B 1 69 ? -15.82 -17.969 -12.727 1 97.44 69 LEU B O 1
ATOM 2231 N N . LYS B 1 70 ? -15.969 -18.578 -10.578 1 95.75 70 LYS B N 1
ATOM 2232 C CA . LYS B 1 70 ? -16.359 -17.234 -10.156 1 95.75 70 LYS B CA 1
ATOM 2233 C C . LYS B 1 70 ? -15.258 -16.219 -10.445 1 95.75 70 LYS B C 1
ATOM 2235 O O . LYS B 1 70 ? -15.516 -15.156 -10.992 1 95.75 70 LYS B O 1
ATOM 2240 N N . VAL B 1 71 ? -14.008 -16.562 -10.086 1 95.75 71 VAL B N 1
ATOM 2241 C CA . VAL B 1 71 ? -12.875 -15.688 -10.344 1 95.75 71 VAL B CA 1
ATOM 2242 C C . VAL B 1 71 ? -12.719 -15.469 -11.852 1 95.75 71 VAL B C 1
ATOM 2244 O O . VAL B 1 71 ? -12.469 -14.344 -12.297 1 95.75 71 VAL B O 1
ATOM 2247 N N . SER B 1 72 ? -12.891 -16.531 -12.602 1 97.25 72 SER B N 1
ATOM 2248 C CA . SER B 1 72 ? -12.812 -16.438 -14.055 1 97.25 72 SER B CA 1
ATOM 2249 C C . SER B 1 72 ? -13.844 -15.461 -14.602 1 97.25 72 SER B C 1
ATOM 2251 O O . SER B 1 72 ? -13.516 -14.609 -15.438 1 97.25 72 SER B O 1
ATOM 2253 N N . ARG B 1 73 ? -15.047 -15.5 -14.086 1 95.62 73 ARG B N 1
ATOM 2254 C CA . ARG B 1 73 ? -16.125 -14.617 -14.531 1 95.62 73 ARG B CA 1
ATOM 2255 C C . ARG B 1 73 ? -15.836 -13.172 -14.141 1 95.62 73 ARG B C 1
ATOM 2257 O O . ARG B 1 73 ? -15.945 -12.266 -14.969 1 95.62 73 ARG B O 1
ATOM 2264 N N . ILE B 1 74 ? -15.461 -13.023 -12.93 1 91.31 74 ILE B N 1
ATOM 2265 C CA . ILE B 1 74 ? -15.242 -11.688 -12.391 1 91.31 74 ILE B CA 1
ATOM 2266 C C . ILE B 1 74 ? -14.094 -11.008 -13.133 1 91.31 74 ILE B C 1
ATOM 2268 O O . ILE B 1 74 ? -14.156 -9.82 -13.438 1 91.31 74 ILE B O 1
ATOM 2272 N N . THR B 1 75 ? -13.016 -11.742 -13.461 1 93.81 75 THR B N 1
ATOM 2273 C CA . THR B 1 75 ? -11.789 -11.156 -14 1 93.81 75 THR B CA 1
ATOM 2274 C C . THR B 1 75 ? -11.812 -11.172 -15.523 1 93.81 75 THR B C 1
ATOM 2276 O O . THR B 1 75 ? -11.031 -10.469 -16.172 1 93.81 75 THR B O 1
ATOM 2279 N N . GLY B 1 76 ? -12.633 -12.031 -16.078 1 95.56 76 GLY B N 1
ATOM 2280 C CA . GLY B 1 76 ? -12.664 -12.219 -17.516 1 95.56 76 GLY B CA 1
ATOM 2281 C C . GLY B 1 76 ? -11.539 -13.094 -18.031 1 95.56 76 GLY B C 1
ATOM 2282 O O . GLY B 1 76 ? -11.359 -13.242 -19.234 1 95.56 76 GLY B O 1
ATOM 2283 N N . VAL B 1 77 ? -10.719 -13.664 -17.172 1 97.12 77 VAL B N 1
ATOM 2284 C CA . VAL B 1 77 ? -9.633 -14.562 -17.547 1 97.12 77 VAL B CA 1
ATOM 2285 C C . VAL B 1 77 ? -10.117 -16 -17.516 1 97.12 77 VAL B C 1
ATOM 2287 O O . VAL B 1 77 ? -10.562 -16.5 -16.469 1 97.12 77 VAL B O 1
ATOM 2290 N N . PRO B 1 78 ? -10.078 -16.641 -18.656 1 97.94 78 PRO B N 1
ATOM 2291 C CA . PRO B 1 78 ? -10.539 -18.031 -18.656 1 97.94 78 PRO B CA 1
ATOM 2292 C C . PRO B 1 78 ? -9.719 -18.938 -17.75 1 97.94 78 PRO B C 1
ATOM 2294 O O . PRO B 1 78 ? -8.484 -18.906 -17.797 1 97.94 78 PRO B O 1
ATOM 2297 N N . MET B 1 79 ? -10.406 -19.734 -16.875 1 98.44 79 MET B N 1
ATOM 2298 C CA . MET B 1 79 ? -9.758 -20.656 -15.945 1 98.44 79 MET B CA 1
ATOM 2299 C C . MET B 1 79 ? -10.492 -21.984 -15.906 1 98.44 79 MET B C 1
ATOM 2301 O O . MET B 1 79 ? -11.727 -22.031 -15.859 1 98.44 79 MET B O 1
ATOM 2305 N N . SER B 1 80 ? -9.742 -23.031 -16.016 1 98.25 80 SER B N 1
ATOM 2306 C CA . SER B 1 80 ? -10.312 -24.359 -15.836 1 98.25 80 SER B CA 1
ATOM 2307 C C . SER B 1 80 ? -10.398 -24.719 -14.359 1 98.25 80 SER B C 1
ATOM 2309 O O . SER B 1 80 ? -9.43 -24.562 -13.609 1 98.25 80 SER B O 1
ATOM 2311 N N . PRO B 1 81 ? -11.516 -25.203 -13.906 1 98.06 81 PRO B N 1
ATOM 2312 C CA . PRO B 1 81 ? -11.641 -25.641 -12.516 1 98.06 81 PRO B CA 1
ATOM 2313 C C . PRO B 1 81 ? -11.195 -27.094 -12.312 1 98.06 81 PRO B C 1
ATOM 2315 O O . PRO B 1 81 ? -11.359 -27.656 -11.227 1 98.06 81 PRO B O 1
ATOM 2318 N N . ARG B 1 82 ? -10.617 -27.688 -13.297 1 98.12 82 ARG B N 1
ATOM 2319 C CA . ARG B 1 82 ? -10.422 -29.141 -13.383 1 98.12 82 ARG B CA 1
ATOM 2320 C C . ARG B 1 82 ? -9.516 -29.641 -12.258 1 98.12 82 ARG B C 1
ATOM 2322 O O . ARG B 1 82 ? -9.734 -30.719 -11.711 1 98.12 82 ARG B O 1
ATOM 2329 N N . VAL B 1 83 ? -8.453 -28.875 -11.898 1 98.25 83 VAL B N 1
ATOM 2330 C CA . VAL B 1 83 ? -7.562 -29.281 -10.82 1 98.25 83 VAL B CA 1
ATOM 2331 C C . VAL B 1 83 ? -8.375 -29.609 -9.57 1 98.25 83 VAL B C 1
ATOM 2333 O O . VAL B 1 83 ? -8.133 -30.625 -8.906 1 98.25 83 VAL B O 1
ATOM 2336 N N . TRP B 1 84 ? -9.344 -28.797 -9.297 1 97.88 84 TRP B N 1
ATOM 2337 C CA . TRP B 1 84 ? -10.156 -28.938 -8.094 1 97.88 84 TRP B CA 1
ATOM 2338 C C . TRP B 1 84 ? -11.25 -29.969 -8.297 1 97.88 84 TRP B C 1
ATOM 2340 O O . TRP B 1 84 ? -11.516 -30.781 -7.402 1 97.88 84 TRP B O 1
ATOM 2350 N N . GLU B 1 85 ? -11.82 -30.047 -9.461 1 97.44 85 GLU B N 1
ATOM 2351 C CA . GLU B 1 85 ? -12.891 -30.984 -9.766 1 97.44 85 GLU B CA 1
ATOM 2352 C C . GLU B 1 85 ? -12.391 -32.438 -9.688 1 97.44 85 GLU B C 1
ATOM 2354 O O . GLU B 1 85 ? -13.117 -33.312 -9.258 1 97.44 85 GLU B O 1
ATOM 2359 N N . LEU B 1 86 ? -11.156 -32.594 -10.07 1 97.31 86 LEU B N 1
ATOM 2360 C CA . LEU B 1 86 ? -10.625 -33.938 -10.211 1 97.31 86 LEU B CA 1
ATOM 2361 C C . LEU B 1 86 ? -9.773 -34.312 -9 1 97.31 86 LEU B C 1
ATOM 2363 O O . LEU B 1 86 ? -9.117 -35.375 -9 1 97.31 86 LEU B O 1
ATOM 2367 N N . GLY B 1 87 ? -9.758 -33.5 -8.039 1 96.75 87 GLY B N 1
ATOM 2368 C CA . GLY B 1 87 ? -8.977 -33.781 -6.848 1 96.75 87 GLY B CA 1
ATOM 2369 C C . GLY B 1 87 ? -7.48 -33.781 -7.094 1 96.75 87 GLY B C 1
ATOM 2370 O O . GLY B 1 87 ? -6.766 -34.688 -6.629 1 96.75 87 GLY B O 1
ATOM 2371 N N . ARG B 1 88 ? -7.008 -32.844 -7.906 1 97.56 88 ARG B N 1
ATOM 2372 C CA . ARG B 1 88 ? -5.609 -32.812 -8.32 1 97.56 88 ARG B CA 1
ATOM 2373 C C . ARG B 1 88 ? -4.848 -31.719 -7.605 1 97.56 88 ARG B C 1
ATOM 2375 O O . ARG B 1 88 ? -3.672 -31.469 -7.895 1 97.56 88 ARG B O 1
ATOM 2382 N N . ALA B 1 89 ? -5.512 -30.984 -6.633 1 97.62 89 ALA B N 1
ATOM 2383 C CA . ALA B 1 89 ? -4.82 -29.953 -5.863 1 97.62 89 ALA B CA 1
ATOM 2384 C C . ALA B 1 89 ? -3.766 -30.578 -4.949 1 97.62 89 ALA B C 1
ATOM 2386 O O . ALA B 1 89 ? -3.992 -31.625 -4.348 1 97.62 89 ALA B O 1
ATOM 2387 N N . PRO B 1 90 ? -2.57 -29.922 -4.898 1 97.38 90 PRO B N 1
ATOM 2388 C CA . PRO B 1 90 ? -1.551 -30.438 -3.986 1 97.38 90 PRO B CA 1
ATOM 2389 C C . PRO B 1 90 ? -2.004 -30.438 -2.527 1 97.38 90 PRO B C 1
ATOM 2391 O O . PRO B 1 90 ? -2.75 -29.547 -2.113 1 97.38 90 PRO B O 1
ATOM 2394 N N . GLU B 1 91 ? -1.483 -31.406 -1.747 1 95.69 91 GLU B N 1
ATOM 2395 C CA . GLU B 1 91 ? -1.776 -31.453 -0.317 1 95.69 91 GLU B CA 1
ATOM 2396 C C . GLU B 1 91 ? -1.192 -30.234 0.399 1 95.69 91 GLU B C 1
ATOM 2398 O O . GLU B 1 91 ? -1.717 -29.812 1.428 1 95.69 91 GLU B O 1
ATOM 2403 N N . SER B 1 92 ? -0.108 -29.812 -0.07 1 96.62 92 SER B N 1
ATOM 2404 C CA . SER B 1 92 ? 0.557 -28.609 0.4 1 96.62 92 SER B CA 1
ATOM 2405 C C . SER B 1 92 ? 1.18 -27.828 -0.757 1 96.62 92 SER B C 1
ATOM 2407 O O . SER B 1 92 ? 1.724 -28.438 -1.688 1 96.62 92 SER B O 1
ATOM 2409 N N . MET B 1 93 ? 1.036 -26.531 -0.667 1 97.56 93 MET B N 1
ATOM 2410 C CA . MET B 1 93 ? 1.618 -25.703 -1.72 1 97.56 93 MET B CA 1
ATOM 2411 C C . MET B 1 93 ? 3.084 -25.406 -1.428 1 97.56 93 MET B C 1
ATOM 2413 O O . MET B 1 93 ? 3.791 -24.859 -2.277 1 97.56 93 MET B O 1
ATOM 2417 N N . GLU B 1 94 ? 3.594 -25.812 -0.343 1 97 94 GLU B N 1
ATOM 2418 C CA . GLU B 1 94 ? 4.973 -25.5 0.028 1 97 94 GLU B CA 1
ATOM 2419 C C . GLU B 1 94 ? 5.961 -26.141 -0.953 1 97 94 GLU B C 1
ATOM 2421 O O . GLU B 1 94 ? 6.918 -25.484 -1.382 1 97 94 GLU B O 1
ATOM 2426 N N . GLU B 1 95 ? 5.715 -27.375 -1.291 1 95 95 GLU B N 1
ATOM 2427 C CA . GLU B 1 95 ? 6.637 -28.062 -2.188 1 95 95 GLU B CA 1
ATOM 2428 C C . GLU B 1 95 ? 6.629 -27.438 -3.578 1 95 95 GLU B C 1
ATOM 2430 O O . GLU B 1 95 ? 7.68 -27.266 -4.199 1 95 95 GLU B O 1
ATOM 2435 N N . CYS B 1 96 ? 5.434 -27.156 -4.043 1 96.75 96 CYS B N 1
ATOM 2436 C CA . CYS B 1 96 ? 5.293 -26.484 -5.332 1 96.75 96 CYS B CA 1
ATOM 2437 C C . CYS B 1 96 ? 6.039 -25.156 -5.348 1 96.75 96 CYS B C 1
ATOM 2439 O O . CYS B 1 96 ? 6.77 -24.859 -6.293 1 96.75 96 CYS B O 1
ATOM 2441 N N . CYS B 1 97 ? 5.848 -24.406 -4.281 1 98.5 97 CYS B N 1
ATOM 2442 C CA . CYS B 1 97 ? 6.492 -23.109 -4.172 1 98.5 97 CYS B CA 1
ATOM 2443 C C . CYS B 1 97 ? 8 -23.25 -4.039 1 98.5 97 CYS B C 1
ATOM 2445 O O . CYS B 1 97 ? 8.758 -22.453 -4.586 1 98.5 97 CYS B O 1
ATOM 2447 N N . ARG B 1 98 ? 8.438 -24.266 -3.332 1 98.44 98 ARG B N 1
ATOM 2448 C CA . ARG B 1 98 ? 9.875 -24.5 -3.23 1 98.44 98 ARG B CA 1
ATOM 2449 C C . ARG B 1 98 ? 10.477 -24.828 -4.594 1 98.44 98 ARG B C 1
ATOM 2451 O O . ARG B 1 98 ? 11.578 -24.391 -4.914 1 98.44 98 ARG B O 1
ATOM 2458 N N . PHE B 1 99 ? 9.789 -25.625 -5.363 1 98.62 99 PHE B N 1
ATOM 2459 C CA . PHE B 1 99 ? 10.266 -25.953 -6.703 1 98.62 99 PHE B CA 1
ATOM 2460 C C . PHE B 1 99 ? 10.398 -24.688 -7.551 1 98.62 99 PHE B C 1
ATOM 2462 O O . PHE B 1 99 ? 11.43 -24.469 -8.195 1 98.62 99 PHE B O 1
ATOM 2469 N N . ALA B 1 100 ? 9.367 -23.859 -7.539 1 98.62 100 ALA B N 1
ATOM 2470 C CA . ALA B 1 100 ? 9.406 -22.594 -8.266 1 98.62 100 ALA B CA 1
ATOM 2471 C C . ALA B 1 100 ? 10.523 -21.703 -7.746 1 98.62 100 ALA B C 1
ATOM 2473 O O . ALA B 1 100 ? 11.234 -21.062 -8.531 1 98.62 100 ALA B O 1
ATOM 2474 N N . LYS B 1 101 ? 10.648 -21.641 -6.418 1 98.69 101 LYS B N 1
ATOM 2475 C CA . LYS B 1 101 ? 11.695 -20.828 -5.801 1 98.69 101 LYS B CA 1
ATOM 2476 C C . LYS B 1 101 ? 13.078 -21.297 -6.23 1 98.69 101 LYS B C 1
ATOM 2478 O O . LYS B 1 101 ? 13.961 -20.484 -6.508 1 98.69 101 LYS B O 1
ATOM 2483 N N . ALA B 1 102 ? 13.281 -22.578 -6.27 1 98.75 102 ALA B N 1
ATOM 2484 C CA . ALA B 1 102 ? 14.547 -23.141 -6.734 1 98.75 102 ALA B CA 1
ATOM 2485 C C . ALA B 1 102 ? 14.859 -22.688 -8.156 1 98.75 102 ALA B C 1
ATOM 2487 O O . ALA B 1 102 ? 16 -22.328 -8.469 1 98.75 102 ALA B O 1
ATOM 2488 N N . ALA B 1 103 ? 13.891 -22.688 -8.977 1 98.75 103 ALA B N 1
ATOM 2489 C CA . ALA B 1 103 ? 14.07 -22.25 -10.359 1 98.75 103 ALA B CA 1
ATOM 2490 C C . ALA B 1 103 ? 14.438 -20.781 -10.422 1 98.75 103 ALA B C 1
ATOM 2492 O O . ALA B 1 103 ? 15.359 -20.391 -11.141 1 98.75 103 ALA B O 1
ATOM 2493 N N . LEU B 1 104 ? 13.711 -19.953 -9.633 1 98.25 104 LEU B N 1
ATOM 2494 C CA . LEU B 1 104 ? 13.945 -18.516 -9.602 1 98.25 104 LEU B CA 1
ATOM 2495 C C . LEU B 1 104 ? 15.359 -18.203 -9.125 1 98.25 104 LEU B C 1
ATOM 2497 O O . LEU B 1 104 ? 16 -17.281 -9.633 1 98.25 104 LEU B O 1
ATOM 2501 N N . LEU B 1 105 ? 15.852 -18.984 -8.172 1 97.88 105 LEU B N 1
ATOM 2502 C CA . LEU B 1 105 ? 17.188 -18.797 -7.625 1 97.88 105 LEU B CA 1
ATOM 2503 C C . LEU B 1 105 ? 18.25 -19.266 -8.602 1 97.88 105 LEU B C 1
ATOM 2505 O O . LEU B 1 105 ? 19.375 -18.75 -8.617 1 97.88 105 LEU B O 1
ATOM 2509 N N . THR B 1 106 ? 17.938 -20.25 -9.414 1 98 106 THR B N 1
ATOM 2510 C CA . THR B 1 106 ? 18.859 -20.812 -10.398 1 98 106 THR B CA 1
ATOM 2511 C C . THR B 1 106 ? 18.984 -19.875 -11.602 1 98 106 THR B C 1
ATOM 2513 O O . THR B 1 106 ? 20.094 -19.594 -12.062 1 98 106 THR B O 1
ATOM 2516 N N . ASP B 1 107 ? 17.922 -19.438 -12.102 1 97.56 107 ASP B N 1
ATOM 2517 C CA . ASP B 1 107 ? 17.812 -18.531 -13.25 1 97.56 107 ASP B CA 1
ATOM 2518 C C . ASP B 1 107 ? 16.516 -17.719 -13.172 1 97.56 107 ASP B C 1
ATOM 2520 O O . ASP B 1 107 ? 15.438 -18.234 -13.484 1 97.56 107 ASP B O 1
ATOM 2524 N N . PRO B 1 108 ? 16.625 -16.469 -12.867 1 95.75 108 PRO B N 1
ATOM 2525 C CA . PRO B 1 108 ? 15.43 -15.656 -12.617 1 95.75 108 PRO B CA 1
ATOM 2526 C C . PRO B 1 108 ? 14.484 -15.625 -13.82 1 95.75 108 PRO B C 1
ATOM 2528 O O . PRO B 1 108 ? 13.266 -15.672 -13.648 1 95.75 108 PRO B O 1
ATOM 2531 N N . GLU B 1 109 ? 14.977 -15.555 -15.008 1 95 109 GLU B N 1
ATOM 2532 C CA . GLU B 1 109 ? 14.141 -15.461 -16.203 1 95 109 GLU B CA 1
ATOM 2533 C C . GLU B 1 109 ? 13.445 -16.797 -16.484 1 95 109 GLU B C 1
ATOM 2535 O O . GLU B 1 109 ? 12.242 -16.828 -16.75 1 95 109 GLU B O 1
ATOM 2540 N N . LYS B 1 110 ? 14.18 -17.859 -16.438 1 97.69 110 LYS B N 1
ATOM 2541 C CA . LYS B 1 110 ? 13.578 -19.172 -16.656 1 97.69 110 LYS B CA 1
ATOM 2542 C C . LYS B 1 110 ? 12.633 -19.547 -15.516 1 97.69 110 LYS B C 1
ATOM 2544 O O . LYS B 1 110 ? 11.625 -20.219 -15.727 1 97.69 110 LYS B O 1
ATOM 2549 N N . GLY B 1 111 ? 13.008 -19.125 -14.258 1 98.06 111 GLY B N 1
ATOM 2550 C CA . GLY B 1 111 ? 12.117 -19.312 -13.133 1 98.06 111 GLY B CA 1
ATOM 2551 C C . GLY B 1 111 ? 10.781 -18.609 -13.305 1 98.06 111 GLY B C 1
ATOM 2552 O O . GLY B 1 111 ? 9.734 -19.172 -12.969 1 98.06 111 GLY B O 1
ATOM 2553 N N . HIS B 1 112 ? 10.891 -17.438 -13.828 1 97.25 112 HIS B N 1
ATOM 2554 C CA . HIS B 1 112 ? 9.672 -16.688 -14.133 1 97.25 112 HIS B CA 1
ATOM 2555 C C . HIS B 1 112 ? 8.805 -17.438 -15.148 1 97.25 112 HIS B C 1
ATOM 2557 O O . HIS B 1 112 ? 7.59 -17.531 -14.977 1 97.25 112 HIS B O 1
ATOM 2563 N N . ARG B 1 113 ? 9.414 -17.938 -16.172 1 97.81 113 ARG B N 1
ATOM 2564 C CA . ARG B 1 113 ? 8.695 -18.703 -17.188 1 97.81 113 ARG B CA 1
ATOM 2565 C C . ARG B 1 113 ? 8.109 -19.984 -16.609 1 97.81 113 ARG B C 1
ATOM 2567 O O . ARG B 1 113 ? 7.02 -20.406 -17 1 97.81 113 ARG B O 1
ATOM 2574 N N . LEU B 1 114 ? 8.883 -20.609 -15.734 1 98.56 114 LEU B N 1
ATOM 2575 C CA . LEU B 1 114 ? 8.375 -21.812 -15.102 1 98.56 114 LEU B CA 1
ATOM 2576 C C . LEU B 1 114 ? 7.152 -21.516 -14.242 1 98.56 114 LEU B C 1
ATOM 2578 O O . LEU B 1 114 ? 6.184 -22.281 -14.25 1 98.56 114 LEU B O 1
ATOM 2582 N N . LEU B 1 115 ? 7.211 -20.453 -13.484 1 98.12 115 LEU B N 1
ATOM 2583 C CA . LEU B 1 115 ? 6.062 -20.062 -12.688 1 98.12 115 LEU B CA 1
ATOM 2584 C C . LEU B 1 115 ? 4.828 -19.859 -13.562 1 98.12 115 LEU B C 1
ATOM 2586 O O . LEU B 1 115 ? 3.742 -20.344 -13.219 1 98.12 115 LEU B O 1
ATOM 2590 N N . ALA B 1 116 ? 5 -19.219 -14.703 1 98.12 116 ALA B N 1
ATOM 2591 C CA . ALA B 1 116 ? 3.908 -19.031 -15.656 1 98.12 116 ALA B CA 1
ATOM 2592 C C . ALA B 1 116 ? 3.404 -20.375 -16.172 1 98.12 116 ALA B C 1
ATOM 2594 O O . ALA B 1 116 ? 2.195 -20.594 -16.312 1 98.12 116 ALA B O 1
ATOM 2595 N N . ARG B 1 117 ? 4.305 -21.234 -16.453 1 98.56 117 ARG B N 1
ATOM 2596 C CA . ARG B 1 117 ? 3.949 -22.562 -16.938 1 98.56 117 ARG B CA 1
ATOM 2597 C C . ARG B 1 117 ? 3.154 -23.328 -15.883 1 98.56 117 ARG B C 1
ATOM 2599 O O . ARG B 1 117 ? 2.182 -24.016 -16.203 1 98.56 117 ARG B O 1
ATOM 2606 N N . MET B 1 118 ? 3.576 -23.266 -14.648 1 98.69 118 MET B N 1
ATOM 2607 C CA . MET B 1 118 ? 2.861 -23.922 -13.562 1 98.69 118 MET B CA 1
ATOM 2608 C C . MET B 1 118 ? 1.423 -23.422 -13.477 1 98.69 118 MET B C 1
ATOM 2610 O O . MET B 1 118 ? 0.497 -24.203 -13.273 1 98.69 118 MET B O 1
ATOM 2614 N N . ARG B 1 119 ? 1.235 -22.125 -13.641 1 98.5 119 ARG B N 1
ATOM 2615 C CA . ARG B 1 119 ? -0.107 -21.547 -13.625 1 98.5 119 ARG B CA 1
ATOM 2616 C C . ARG B 1 119 ? -0.936 -22.062 -14.797 1 98.5 119 ARG B C 1
ATOM 2618 O O . ARG B 1 119 ? -2.115 -22.391 -14.641 1 98.5 119 ARG B O 1
ATOM 2625 N N . ALA B 1 120 ? -0.292 -22.141 -15.969 1 98.5 120 ALA B N 1
ATOM 2626 C CA . ALA B 1 120 ? -0.988 -22.672 -17.141 1 98.5 120 ALA B CA 1
ATOM 2627 C C . ALA B 1 120 ? -1.391 -24.125 -16.922 1 98.5 120 ALA B C 1
ATOM 2629 O O . ALA B 1 120 ? -2.494 -24.531 -17.297 1 98.5 120 ALA B O 1
ATOM 2630 N N . LEU B 1 121 ? -0.492 -24.906 -16.375 1 98.62 121 LEU B N 1
ATOM 2631 C CA . LEU B 1 121 ? -0.801 -26.297 -16.047 1 98.62 121 LEU B CA 1
ATOM 2632 C C . LEU B 1 121 ? -2.025 -26.391 -15.148 1 98.62 121 LEU B C 1
ATOM 2634 O O . LEU B 1 121 ? -2.92 -27.203 -15.383 1 98.62 121 LEU B O 1
ATOM 2638 N N . ALA B 1 122 ? -2.102 -25.547 -14.172 1 98.56 122 ALA B N 1
ATOM 2639 C CA . ALA B 1 122 ? -3.168 -25.609 -13.172 1 98.56 122 ALA B CA 1
ATOM 2640 C C . ALA B 1 122 ? -4.48 -25.078 -13.742 1 98.56 122 ALA B C 1
ATOM 2642 O O . ALA B 1 122 ? -5.512 -25.75 -13.672 1 98.56 122 ALA B O 1
ATOM 2643 N N . PHE B 1 123 ? -4.453 -23.906 -14.43 1 98.69 123 PHE B N 1
ATOM 2644 C CA . PHE B 1 123 ? -5.684 -23.172 -14.68 1 98.69 123 PHE B CA 1
ATOM 2645 C C . PHE B 1 123 ? -6.109 -23.328 -16.141 1 98.69 123 PHE B C 1
ATOM 2647 O O . PHE B 1 123 ? -7.23 -22.953 -16.5 1 98.69 123 PHE B O 1
ATOM 2654 N N . VAL B 1 124 ? -5.23 -23.781 -17.016 1 98.44 124 VAL B N 1
ATOM 2655 C CA . VAL B 1 124 ? -5.59 -23.984 -18.422 1 98.44 124 VAL B CA 1
ATOM 2656 C C . VAL B 1 124 ? -5.715 -25.469 -18.719 1 98.44 124 VAL B C 1
ATOM 2658 O O . VAL B 1 124 ? -6.746 -25.922 -19.219 1 98.44 124 VAL B O 1
ATOM 2661 N N . GLU B 1 125 ? -4.777 -26.281 -18.25 1 98.38 125 GLU B N 1
ATOM 2662 C CA . GLU B 1 125 ? -4.699 -27.688 -18.641 1 98.38 125 GLU B CA 1
ATOM 2663 C C . GLU B 1 125 ? -5.316 -28.594 -17.578 1 98.38 125 GLU B C 1
ATOM 2665 O O . GLU B 1 125 ? -5.609 -29.766 -17.844 1 98.38 125 GLU B O 1
ATOM 2670 N N . GLY B 1 126 ? -5.504 -28.078 -16.391 1 98.25 126 GLY B N 1
ATOM 2671 C CA . GLY B 1 126 ? -6.09 -28.859 -15.32 1 98.25 126 GLY B CA 1
ATOM 2672 C C . GLY B 1 126 ? -5.176 -29.953 -14.812 1 98.25 126 GLY B C 1
ATOM 2673 O O . GLY B 1 126 ? -5.641 -31.031 -14.438 1 98.25 126 GLY B O 1
ATOM 2674 N N . GLU B 1 127 ? -3.898 -29.734 -14.875 1 98.19 127 GLU B N 1
ATOM 2675 C CA . GLU B 1 127 ? -2.904 -30.719 -14.477 1 98.19 127 GLU B CA 1
ATOM 2676 C C . GLU B 1 127 ? -2.488 -30.531 -13.023 1 98.19 127 GLU B C 1
ATOM 2678 O O . GLU B 1 127 ? -2.602 -29.438 -12.477 1 98.19 127 GLU B O 1
ATOM 2683 N N . PRO B 1 128 ? -2.082 -31.578 -12.352 1 98.06 128 PRO B N 1
ATOM 2684 C CA . PRO B 1 128 ? -1.682 -31.5 -10.945 1 98.06 128 PRO B CA 1
ATOM 2685 C C . PRO B 1 128 ? -0.282 -30.906 -10.766 1 98.06 128 PRO B C 1
ATOM 2687 O O . PRO B 1 128 ? 0.711 -31.641 -10.883 1 98.06 128 PRO B O 1
ATOM 2690 N N . ILE B 1 129 ? -0.161 -29.703 -10.305 1 97.44 129 ILE B N 1
ATOM 2691 C CA . ILE B 1 129 ? 1.138 -29.047 -10.203 1 97.44 129 ILE B CA 1
ATOM 2692 C C . ILE B 1 129 ? 1.837 -29.484 -8.922 1 97.44 129 ILE B C 1
ATOM 2694 O O . ILE B 1 129 ? 2.936 -29.016 -8.609 1 97.44 129 ILE B O 1
ATOM 2698 N N . GLY B 1 130 ? 1.275 -30.359 -8.172 1 96.75 130 GLY B N 1
ATOM 2699 C CA . GLY B 1 130 ? 1.942 -31.016 -7.055 1 96.75 130 GLY B CA 1
ATOM 2700 C C . GLY B 1 130 ? 2.781 -32.219 -7.477 1 96.75 130 GLY B C 1
ATOM 2701 O O . GLY B 1 130 ? 3.564 -32.719 -6.688 1 96.75 130 GLY B O 1
ATOM 2702 N N . ASP B 1 131 ? 2.615 -32.688 -8.703 1 96.88 131 ASP B N 1
ATOM 2703 C CA . ASP B 1 131 ? 3.373 -33.781 -9.258 1 96.88 131 ASP B CA 1
ATOM 2704 C C . ASP B 1 131 ? 4.781 -33.344 -9.664 1 96.88 131 ASP B C 1
ATOM 2706 O O . ASP B 1 131 ? 4.965 -32.719 -10.711 1 96.88 131 ASP B O 1
ATOM 2710 N N . LEU B 1 132 ? 5.727 -33.781 -8.867 1 96.12 132 LEU B N 1
ATOM 2711 C CA . LEU B 1 132 ? 7.102 -33.344 -9.07 1 96.12 132 LEU B CA 1
ATOM 2712 C C . LEU B 1 132 ? 7.645 -33.844 -10.398 1 96.12 132 LEU B C 1
ATOM 2714 O O . LEU B 1 132 ? 8.453 -33.156 -11.039 1 96.12 132 LEU B O 1
ATOM 2718 N N . ASP B 1 133 ? 7.219 -35 -10.805 1 97.44 133 ASP B N 1
ATOM 2719 C CA . ASP B 1 133 ? 7.656 -35.531 -12.102 1 97.44 133 ASP B CA 1
ATOM 2720 C C . ASP B 1 133 ? 7.184 -34.625 -13.234 1 97.44 133 ASP B C 1
ATOM 2722 O O . ASP B 1 133 ? 7.938 -34.344 -14.172 1 97.44 133 ASP B O 1
ATOM 2726 N N . LEU B 1 134 ? 5.961 -34.25 -13.133 1 98.19 134 LEU B N 1
ATOM 2727 C CA . LEU B 1 134 ? 5.418 -33.312 -14.117 1 98.19 134 LEU B CA 1
ATOM 2728 C C . LEU B 1 134 ? 6.203 -32 -14.125 1 98.19 134 LEU B C 1
ATOM 2730 O O . LEU B 1 134 ? 6.578 -31.516 -15.188 1 98.19 134 LEU B O 1
ATOM 2734 N N . LEU B 1 135 ? 6.5 -31.438 -12.953 1 98.31 135 LEU B N 1
ATOM 2735 C CA . LEU B 1 135 ? 7.195 -30.172 -12.844 1 98.31 135 LEU B CA 1
ATOM 2736 C C . LEU B 1 135 ? 8.625 -30.281 -13.375 1 98.31 135 LEU B C 1
ATOM 2738 O O . LEU B 1 135 ? 9.125 -29.359 -14.016 1 98.31 135 LEU B O 1
ATOM 2742 N N . GLN B 1 136 ? 9.219 -31.422 -13.094 1 98.5 136 GLN B N 1
ATOM 2743 C CA . GLN B 1 136 ? 10.57 -31.641 -13.602 1 98.5 136 GLN B CA 1
ATOM 2744 C C . GLN B 1 136 ? 10.586 -31.672 -15.133 1 98.5 136 GLN B C 1
ATOM 2746 O O . GLN B 1 136 ? 11.469 -31.078 -15.758 1 98.5 136 GLN B O 1
ATOM 2751 N N . LYS B 1 137 ? 9.625 -32.375 -15.656 1 98.44 137 LYS B N 1
ATOM 2752 C CA . LYS B 1 137 ? 9.508 -32.438 -17.109 1 98.44 137 LYS B CA 1
ATOM 2753 C C . LYS B 1 137 ? 9.312 -31.047 -17.703 1 98.44 137 LYS B C 1
ATOM 2755 O O . LYS B 1 137 ? 9.969 -30.703 -18.703 1 98.44 137 LYS B O 1
ATOM 2760 N N . GLU B 1 138 ? 8.422 -30.266 -17.125 1 98.5 138 GLU B N 1
ATOM 2761 C CA . GLU B 1 138 ? 8.156 -28.922 -17.609 1 98.5 138 GLU B CA 1
ATOM 2762 C C . GLU B 1 138 ? 9.383 -28.016 -17.469 1 98.5 138 GLU B C 1
ATOM 2764 O O . GLU B 1 138 ? 9.664 -27.203 -18.344 1 98.5 138 GLU B O 1
ATOM 2769 N N . ALA B 1 139 ? 10.094 -28.141 -16.359 1 98.62 139 ALA B N 1
ATOM 2770 C CA . ALA B 1 139 ? 11.344 -27.406 -16.188 1 98.62 139 ALA B CA 1
ATOM 2771 C C . ALA B 1 139 ? 12.344 -27.75 -17.281 1 98.62 139 ALA B C 1
ATOM 2773 O O . ALA B 1 139 ? 13.016 -26.859 -17.812 1 98.62 139 ALA B O 1
ATOM 2774 N N . GLY B 1 140 ? 12.422 -29.016 -17.656 1 98.44 140 GLY B N 1
ATOM 2775 C CA . GLY B 1 140 ? 13.297 -29.438 -18.734 1 98.44 140 GLY B CA 1
ATOM 2776 C C . GLY B 1 140 ? 12.984 -28.766 -20.062 1 98.44 140 GLY B C 1
ATOM 2777 O O . GLY B 1 140 ? 13.898 -28.375 -20.797 1 98.44 140 GLY B O 1
ATOM 2778 N N . ARG B 1 141 ? 11.758 -28.625 -20.312 1 98.19 141 ARG B N 1
ATOM 2779 C CA . ARG B 1 141 ? 11.32 -27.984 -21.547 1 98.19 141 ARG B CA 1
ATOM 2780 C C . ARG B 1 141 ? 11.742 -26.516 -21.578 1 98.19 141 ARG B C 1
ATOM 2782 O O . ARG B 1 141 ? 11.852 -25.922 -22.656 1 98.19 141 ARG B O 1
ATOM 2789 N N . LEU B 1 142 ? 12 -25.938 -20.406 1 98 142 LEU B N 1
ATOM 2790 C CA . LEU B 1 142 ? 12.375 -24.531 -20.312 1 98 142 LEU B CA 1
ATOM 2791 C C . LEU B 1 142 ? 13.883 -24.391 -20.172 1 98 142 LEU B C 1
ATOM 2793 O O . LEU B 1 142 ? 14.383 -23.297 -19.891 1 98 142 LEU B O 1
ATOM 2797 N N . GLY B 1 143 ? 14.594 -25.453 -20.328 1 98.06 143 GLY B N 1
ATOM 2798 C CA . GLY B 1 143 ? 16.047 -25.406 -20.312 1 98.06 143 GLY B CA 1
ATOM 2799 C C . GLY B 1 143 ? 16.625 -25.516 -18.906 1 98.06 143 GLY B C 1
ATOM 2800 O O . GLY B 1 143 ? 17.781 -25.156 -18.688 1 98.06 143 GLY B O 1
ATOM 2801 N N . LEU B 1 144 ? 15.859 -25.891 -17.953 1 98.38 144 LEU B N 1
ATOM 2802 C CA . LEU B 1 144 ? 16.328 -26.141 -16.594 1 98.38 144 LEU B CA 1
ATOM 2803 C C . LEU B 1 144 ? 16.516 -27.641 -16.359 1 98.38 144 LEU B C 1
ATOM 2805 O O . LEU B 1 144 ? 15.859 -28.453 -17 1 98.38 144 LEU B O 1
ATOM 2809 N N . ASP B 1 145 ? 17.453 -27.969 -15.562 1 98.12 145 ASP B N 1
ATOM 2810 C CA . ASP B 1 145 ? 17.609 -29.359 -15.141 1 98.12 145 ASP B CA 1
ATOM 2811 C C . ASP B 1 145 ? 16.562 -29.734 -14.086 1 98.12 145 ASP B C 1
ATOM 2813 O O . ASP B 1 145 ? 16.75 -29.438 -12.898 1 98.12 145 ASP B O 1
ATOM 2817 N N . GLY B 1 146 ? 15.539 -30.391 -14.516 1 97.94 146 GLY B N 1
ATOM 2818 C CA . GLY B 1 146 ? 14.422 -30.719 -13.641 1 97.94 146 GLY B CA 1
ATOM 2819 C C . GLY B 1 146 ? 14.836 -31.5 -12.414 1 97.94 146 GLY B C 1
ATOM 2820 O O . GLY B 1 146 ? 14.344 -31.25 -11.312 1 97.94 146 GLY B O 1
ATOM 2821 N N . LYS B 1 147 ? 15.672 -32.438 -12.602 1 97.44 147 LYS B N 1
ATOM 2822 C CA . LYS B 1 147 ? 16.125 -33.281 -11.492 1 97.44 147 LYS B CA 1
ATOM 2823 C C . LYS B 1 147 ? 16.938 -32.469 -10.484 1 97.44 147 LYS B C 1
ATOM 2825 O O . LYS B 1 147 ? 16.719 -32.594 -9.273 1 97.44 147 LYS B O 1
ATOM 2830 N N . GLU B 1 148 ? 17.797 -31.703 -10.992 1 97.38 148 GLU B N 1
ATOM 2831 C CA . GLU B 1 148 ? 18.578 -30.844 -10.117 1 97.38 148 GLU B CA 1
ATOM 2832 C C . GLU B 1 148 ? 17.688 -29.859 -9.359 1 97.38 148 GLU B C 1
ATOM 2834 O O . GLU B 1 148 ? 17.922 -29.594 -8.18 1 97.38 148 GLU B O 1
ATOM 2839 N N . LEU B 1 149 ? 16.766 -29.344 -10.062 1 97.94 149 LEU B N 1
ATOM 2840 C CA . LEU B 1 149 ? 15.844 -28.406 -9.43 1 97.94 149 LEU B CA 1
ATOM 2841 C C . LEU B 1 149 ? 15.078 -29.062 -8.289 1 97.94 149 LEU B C 1
ATOM 2843 O O . LEU B 1 149 ? 14.867 -28.453 -7.242 1 97.94 149 LEU B O 1
ATOM 2847 N N . ALA B 1 150 ? 14.586 -30.25 -8.555 1 97.44 150 ALA B N 1
ATOM 2848 C CA . ALA B 1 150 ? 13.844 -30.984 -7.527 1 97.44 150 ALA B CA 1
ATOM 2849 C C . ALA B 1 150 ? 14.703 -31.219 -6.289 1 97.44 150 ALA B C 1
ATOM 2851 O O . ALA B 1 150 ? 14.219 -31.094 -5.16 1 97.44 150 ALA B O 1
ATOM 2852 N N . GLU B 1 151 ? 15.945 -31.562 -6.484 1 97.5 151 GLU B N 1
ATOM 2853 C CA . GLU B 1 151 ? 16.875 -31.734 -5.371 1 97.5 151 GLU B CA 1
ATOM 2854 C C . GLU B 1 151 ? 17.125 -30.422 -4.637 1 97.5 151 GLU B C 1
ATOM 2856 O O . GLU B 1 151 ? 17.094 -30.391 -3.404 1 97.5 151 GLU B O 1
ATOM 2861 N N . ARG B 1 152 ? 17.328 -29.406 -5.406 1 97.88 152 ARG B N 1
ATOM 2862 C CA . ARG B 1 152 ? 17.562 -28.078 -4.828 1 97.88 152 ARG B CA 1
ATOM 2863 C C . ARG B 1 152 ? 16.359 -27.594 -4.039 1 97.88 152 ARG B C 1
ATOM 2865 O O . ARG B 1 152 ? 16.5 -26.938 -3.006 1 97.88 152 ARG B O 1
ATOM 2872 N N . ALA B 1 153 ? 15.211 -27.906 -4.492 1 98.06 153 ALA B N 1
ATOM 2873 C CA . ALA B 1 153 ? 13.969 -27.5 -3.844 1 98.06 153 ALA B CA 1
ATOM 2874 C C . ALA B 1 153 ? 13.891 -28.031 -2.418 1 98.06 153 ALA B C 1
ATOM 2876 O O . ALA B 1 153 ? 13.203 -27.469 -1.568 1 98.06 153 ALA B O 1
ATOM 2877 N N . GLN B 1 154 ? 14.602 -29.125 -2.17 1 97.06 154 GLN B N 1
ATOM 2878 C CA . GLN B 1 154 ? 14.586 -29.734 -0.85 1 97.06 154 GLN B CA 1
ATOM 2879 C C . GLN B 1 154 ? 15.75 -29.25 0.007 1 97.06 154 GLN B C 1
ATOM 2881 O O . GLN B 1 154 ? 15.852 -29.594 1.183 1 97.06 154 GLN B O 1
ATOM 2886 N N . SER B 1 155 ? 16.578 -28.422 -0.521 1 98.12 155 SER B N 1
ATOM 2887 C CA . SER B 1 155 ? 17.766 -27.938 0.182 1 98.12 155 SER B CA 1
ATOM 2888 C C . SER B 1 155 ? 17.391 -26.922 1.258 1 98.12 155 SER B C 1
ATOM 2890 O O . SER B 1 155 ? 16.312 -26.312 1.203 1 98.12 155 SER B O 1
ATOM 2892 N N . ALA B 1 156 ? 18.266 -26.734 2.199 1 98.06 156 ALA B N 1
ATOM 2893 C CA . ALA B 1 156 ? 18.109 -25.734 3.25 1 98.06 156 ALA B CA 1
ATOM 2894 C C . ALA B 1 156 ? 18.062 -24.328 2.666 1 98.06 156 ALA B C 1
ATOM 2896 O O . ALA B 1 156 ? 17.359 -23.469 3.17 1 98.06 156 ALA B O 1
ATOM 2897 N N . GLU B 1 157 ? 18.859 -24.156 1.644 1 98.25 157 GLU B N 1
ATOM 2898 C CA . GLU B 1 157 ? 18.922 -22.844 0.998 1 98.25 157 GLU B CA 1
ATOM 2899 C C . GLU B 1 157 ? 17.547 -22.422 0.477 1 98.25 157 GLU B C 1
ATOM 2901 O O . GLU B 1 157 ? 17.094 -21.312 0.753 1 98.25 157 GLU B O 1
ATOM 2906 N N . VAL B 1 158 ? 16.891 -23.281 -0.213 1 98.62 158 VAL B N 1
ATOM 2907 C CA . VAL B 1 158 ? 15.609 -22.953 -0.82 1 98.62 158 VAL B CA 1
ATOM 2908 C C . VAL B 1 158 ? 14.539 -22.859 0.261 1 98.62 158 VAL B C 1
ATOM 2910 O O . VAL B 1 158 ? 13.672 -21.984 0.212 1 98.62 158 VAL B O 1
ATOM 2913 N N . ARG B 1 159 ? 14.578 -23.75 1.211 1 98.25 159 ARG B N 1
ATOM 2914 C CA . ARG B 1 159 ? 13.648 -23.688 2.33 1 98.25 159 ARG B CA 1
ATOM 2915 C C . ARG B 1 159 ? 13.758 -22.344 3.055 1 98.25 159 ARG B C 1
ATOM 2917 O O . ARG B 1 159 ? 12.75 -21.719 3.373 1 98.25 159 ARG B O 1
ATOM 2924 N N . THR B 1 160 ? 14.953 -21.906 3.279 1 98.56 160 THR B N 1
ATOM 2925 C CA . THR B 1 160 ? 15.195 -20.625 3.943 1 98.56 160 THR B CA 1
ATOM 2926 C C . THR B 1 160 ? 14.703 -19.469 3.078 1 98.56 160 THR B C 1
ATOM 2928 O O . THR B 1 160 ? 14.078 -18.531 3.582 1 98.56 160 THR B O 1
ATOM 2931 N N . ALA B 1 161 ? 14.977 -19.562 1.799 1 98.62 161 ALA B N 1
ATOM 2932 C CA . ALA B 1 161 ? 14.562 -18.516 0.875 1 98.62 161 ALA B CA 1
ATOM 2933 C C . ALA B 1 161 ? 13.047 -18.375 0.84 1 98.62 161 ALA B C 1
ATOM 2935 O O . ALA B 1 161 ? 12.516 -17.266 0.826 1 98.62 161 ALA B O 1
ATOM 2936 N N . LEU B 1 162 ? 12.352 -19.5 0.803 1 98.56 162 LEU B N 1
ATOM 2937 C CA . LEU B 1 162 ? 10.891 -19.453 0.824 1 98.56 162 LEU B CA 1
ATOM 2938 C C . LEU B 1 162 ? 10.383 -18.906 2.152 1 98.56 162 LEU B C 1
ATOM 2940 O O . LEU B 1 162 ? 9.453 -18.094 2.18 1 98.56 162 LEU B O 1
ATOM 2944 N N . GLN B 1 163 ? 10.984 -19.359 3.205 1 98.31 163 GLN B N 1
ATOM 2945 C CA . GLN B 1 163 ? 10.602 -18.859 4.523 1 98.31 163 GLN B CA 1
ATOM 2946 C C . GLN B 1 163 ? 10.812 -17.359 4.629 1 98.31 163 GLN B C 1
ATOM 2948 O O . GLN B 1 163 ? 10.023 -16.656 5.266 1 98.31 163 GLN B O 1
ATOM 2953 N N . GLU B 1 164 ? 11.859 -16.875 4.07 1 98.38 164 GLU B N 1
ATOM 2954 C CA . GLU B 1 164 ? 12.117 -15.438 4.043 1 98.38 164 GLU B CA 1
ATOM 2955 C C . GLU B 1 164 ? 11.016 -14.695 3.293 1 98.38 164 GLU B C 1
ATOM 2957 O O . GLU B 1 164 ? 10.609 -13.609 3.701 1 98.38 164 GLU B O 1
ATOM 2962 N N . ASP B 1 165 ? 10.562 -15.258 2.141 1 98.5 165 ASP B N 1
ATOM 2963 C CA . ASP B 1 165 ? 9.438 -14.664 1.416 1 98.5 165 ASP B CA 1
ATOM 2964 C C . ASP B 1 165 ? 8.211 -14.555 2.311 1 98.5 165 ASP B C 1
ATOM 2966 O O . ASP B 1 165 ? 7.562 -13.5 2.361 1 98.5 165 ASP B O 1
ATOM 2970 N N . ILE B 1 166 ? 7.953 -15.617 3.029 1 98 166 ILE B N 1
ATOM 2971 C CA . ILE B 1 166 ? 6.766 -15.703 3.877 1 98 166 ILE B CA 1
ATOM 2972 C C . ILE B 1 166 ? 6.875 -14.688 5.016 1 98 166 ILE B C 1
ATOM 2974 O O . ILE B 1 166 ? 5.938 -13.922 5.262 1 98 166 ILE B O 1
ATOM 2978 N N . GLU B 1 167 ? 7.98 -14.625 5.625 1 97.56 167 GLU B N 1
ATOM 2979 C CA . GL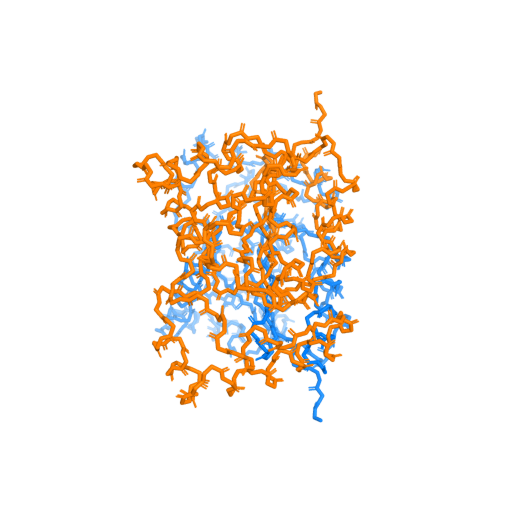U B 1 167 ? 8.195 -13.719 6.75 1 97.56 167 GLU B CA 1
ATOM 2980 C C . GLU B 1 167 ? 8.148 -12.266 6.297 1 97.56 167 GLU B C 1
ATOM 2982 O O . GLU B 1 167 ? 7.598 -11.406 6.988 1 97.56 167 GLU B O 1
ATOM 2987 N N . LYS B 1 168 ? 8.734 -12 5.188 1 96.94 168 LYS B N 1
ATOM 2988 C CA . LYS B 1 168 ? 8.695 -10.641 4.652 1 96.94 168 LYS B CA 1
ATOM 2989 C C . LYS B 1 168 ? 7.262 -10.219 4.324 1 96.94 168 LYS B C 1
ATOM 2991 O O . LYS B 1 168 ? 6.863 -9.086 4.605 1 96.94 168 LYS B O 1
ATOM 2996 N N . GLY B 1 169 ? 6.527 -11.125 3.686 1 96.5 169 GLY B N 1
ATOM 2997 C CA . GLY B 1 169 ? 5.121 -10.844 3.443 1 96.5 169 GLY B CA 1
ATOM 2998 C C . GLY B 1 169 ? 4.359 -10.477 4.703 1 96.5 169 GLY B C 1
ATOM 2999 O O . GLY B 1 169 ? 3.621 -9.492 4.723 1 96.5 169 GLY B O 1
ATOM 3000 N N . LYS B 1 170 ? 4.609 -11.25 5.73 1 94.19 170 LYS B N 1
ATOM 3001 C CA . LYS B 1 170 ? 3.969 -10.992 7.016 1 94.19 170 LYS B CA 1
ATOM 3002 C C . LYS B 1 170 ? 4.367 -9.617 7.559 1 94.19 170 LYS B C 1
ATOM 3004 O O . LYS B 1 170 ? 3.512 -8.836 7.965 1 94.19 170 LYS B O 1
ATOM 3009 N N . SER B 1 171 ? 5.633 -9.336 7.508 1 93.19 171 SER B N 1
ATOM 3010 C CA . SER B 1 171 ? 6.141 -8.086 8.062 1 93.19 171 SER B CA 1
ATOM 3011 C C . SER B 1 171 ? 5.637 -6.887 7.266 1 93.19 171 SER B C 1
ATOM 3013 O O . SER B 1 171 ? 5.441 -5.805 7.824 1 93.19 171 SER B O 1
ATOM 3015 N N . GLU B 1 172 ? 5.363 -7.109 5.984 1 92.56 172 GLU B N 1
ATOM 3016 C CA . GLU B 1 172 ? 4.879 -6.051 5.109 1 92.56 172 GLU B CA 1
ATOM 3017 C C . GLU B 1 172 ? 3.357 -5.941 5.16 1 92.56 172 GLU B C 1
ATOM 3019 O O . GLU B 1 172 ? 2.771 -5.035 4.562 1 92.56 172 GLU B O 1
ATOM 3024 N N . GLY B 1 173 ? 2.734 -6.844 5.867 1 90.88 173 GLY B N 1
ATOM 3025 C CA . GLY B 1 173 ? 1.286 -6.828 5.996 1 90.88 173 GLY B CA 1
ATOM 3026 C C . GLY B 1 173 ? 0.574 -7.414 4.793 1 90.88 173 GLY B C 1
ATOM 3027 O O . GLY B 1 173 ? -0.57 -7.059 4.504 1 90.88 173 GLY B O 1
ATOM 3028 N N . VAL B 1 174 ? 1.225 -8.258 4.039 1 94.38 174 VAL B N 1
ATOM 3029 C CA . VAL B 1 174 ? 0.602 -8.914 2.891 1 94.38 174 VAL B CA 1
ATOM 3030 C C . VAL B 1 174 ? -0.387 -9.969 3.373 1 94.38 174 VAL B C 1
ATOM 3032 O O . VAL B 1 174 ? 0.001 -10.938 4.031 1 94.38 174 VAL B O 1
ATOM 3035 N N . THR B 1 175 ? -1.672 -9.758 3.047 1 88.31 175 THR B N 1
ATOM 3036 C CA . THR B 1 175 ? -2.691 -10.695 3.506 1 88.31 175 THR B CA 1
ATOM 3037 C C . THR B 1 175 ? -3.422 -11.32 2.322 1 88.31 175 THR B C 1
ATOM 3039 O O . THR B 1 175 ? -4.211 -12.25 2.496 1 88.31 175 THR B O 1
ATOM 3042 N N . THR B 1 176 ? -3.191 -10.789 1.214 1 93.06 176 THR B N 1
ATOM 3043 C CA . THR B 1 176 ? -3.863 -11.289 0.018 1 93.06 176 THR B CA 1
ATOM 3044 C C . THR B 1 176 ? -2.863 -11.484 -1.118 1 93.06 176 THR B C 1
ATOM 3046 O O . THR B 1 176 ? -1.771 -10.914 -1.1 1 93.06 176 THR B O 1
ATOM 3049 N N . ARG B 1 177 ? -3.189 -12.391 -1.923 1 95.25 177 ARG B N 1
ATOM 3050 C CA . ARG B 1 177 ? -2.492 -12.547 -3.195 1 95.25 177 ARG B CA 1
ATOM 3051 C C . ARG B 1 177 ? -3.406 -12.203 -4.367 1 95.25 177 ARG B C 1
ATOM 3053 O O . ARG B 1 177 ? -4.617 -12.43 -4.305 1 95.25 177 ARG B O 1
ATOM 3060 N N . PRO B 1 178 ? -2.818 -11.68 -5.383 1 97.38 178 PRO B N 1
ATOM 3061 C CA . PRO B 1 178 ? -1.446 -11.172 -5.441 1 97.38 178 PRO B CA 1
ATOM 3062 C C . PRO B 1 178 ? -1.285 -9.828 -4.738 1 97.38 178 PRO B C 1
ATOM 3064 O O . PRO B 1 178 ? -2.279 -9.188 -4.379 1 97.38 178 PRO B O 1
ATOM 3067 N N . THR B 1 179 ? -0.152 -9.492 -4.371 1 98.31 179 THR B N 1
ATOM 3068 C CA . THR B 1 179 ? 0.195 -8.172 -3.855 1 98.31 179 THR B CA 1
ATOM 3069 C C . THR B 1 179 ? 1.455 -7.641 -4.531 1 98.31 179 THR B C 1
ATOM 3071 O O . THR B 1 179 ? 2.426 -8.383 -4.715 1 98.31 179 THR B O 1
ATOM 3074 N N . LEU B 1 180 ? 1.423 -6.418 -4.984 1 98.75 180 LEU B N 1
ATOM 3075 C CA . LEU B 1 180 ? 2.572 -5.707 -5.535 1 98.75 180 LEU B CA 1
ATOM 3076 C C . LEU B 1 180 ? 3.037 -4.605 -4.586 1 98.75 180 LEU B C 1
ATOM 3078 O O . LEU B 1 180 ? 2.244 -3.752 -4.184 1 98.75 180 LEU B O 1
ATOM 3082 N N . ILE B 1 181 ? 4.219 -4.641 -4.164 1 98.25 181 ILE B N 1
ATOM 3083 C CA . ILE B 1 181 ? 4.824 -3.568 -3.383 1 98.25 181 ILE B CA 1
ATOM 3084 C C . ILE B 1 181 ? 5.902 -2.873 -4.211 1 98.25 181 ILE B C 1
ATOM 3086 O O . ILE B 1 181 ? 6.812 -3.523 -4.727 1 98.25 181 ILE B O 1
ATOM 3090 N N . LEU B 1 182 ? 5.785 -1.597 -4.391 1 98.19 182 LEU B N 1
ATOM 3091 C CA . LEU B 1 182 ? 6.734 -0.767 -5.125 1 98.19 182 LEU B CA 1
ATOM 3092 C C . LEU B 1 182 ? 7.441 0.207 -4.188 1 98.19 182 LEU B C 1
ATOM 3094 O O . LEU B 1 182 ? 6.809 0.804 -3.312 1 98.19 182 LEU B O 1
ATOM 3098 N N . THR B 1 183 ? 8.688 0.307 -4.32 1 96.06 183 THR B N 1
ATOM 3099 C CA . THR B 1 183 ? 9.469 1.267 -3.543 1 96.06 183 THR B CA 1
ATOM 3100 C C . THR B 1 183 ? 10.5 1.962 -4.422 1 96.06 183 THR B C 1
ATOM 3102 O O . THR B 1 183 ? 10.898 1.429 -5.461 1 96.06 183 THR B O 1
ATOM 3105 N N . ASN B 1 184 ? 10.82 3.131 -4.102 1 93.44 184 ASN B N 1
ATOM 3106 C CA . ASN B 1 184 ? 11.93 3.834 -4.734 1 93.44 184 ASN B CA 1
ATOM 3107 C C . ASN B 1 184 ? 13.07 4.098 -3.752 1 93.44 184 ASN B C 1
ATOM 3109 O O . ASN B 1 184 ? 13.023 3.643 -2.607 1 93.44 184 ASN B O 1
ATOM 3113 N N . GLU B 1 185 ? 14.125 4.73 -4.199 1 88.44 185 GLU B N 1
ATOM 3114 C CA . GLU B 1 185 ? 15.312 4.957 -3.383 1 88.44 185 GLU B CA 1
ATOM 3115 C C . GLU B 1 185 ? 15.039 5.973 -2.281 1 88.44 185 GLU B C 1
ATOM 3117 O O . GLU B 1 185 ? 15.688 5.945 -1.23 1 88.44 185 GLU B O 1
ATOM 3122 N N . GLY B 1 186 ? 14.117 6.836 -2.459 1 85.38 186 GLY B N 1
ATOM 3123 C CA . GLY B 1 186 ? 13.812 7.891 -1.506 1 85.38 186 GLY B CA 1
ATOM 3124 C C . GLY B 1 186 ? 12.984 7.41 -0.331 1 85.38 186 GLY B C 1
ATOM 3125 O O . GLY B 1 186 ? 12.758 8.156 0.625 1 85.38 186 GLY B O 1
ATOM 3126 N N . GLY B 1 187 ? 12.484 6.195 -0.445 1 86.56 187 GLY B N 1
ATOM 3127 C CA . GLY B 1 187 ? 11.727 5.633 0.667 1 86.56 187 GLY B CA 1
ATOM 3128 C C . GLY B 1 187 ? 10.227 5.68 0.452 1 86.56 187 GLY B C 1
ATOM 3129 O O . GLY B 1 187 ? 9.461 5.18 1.278 1 86.56 187 GLY B O 1
ATOM 3130 N N . ASP B 1 188 ? 9.75 6.254 -0.671 1 92.94 188 ASP B N 1
ATOM 3131 C CA . ASP B 1 188 ? 8.336 6.219 -1.003 1 92.94 188 ASP B CA 1
ATOM 3132 C C . ASP B 1 188 ? 7.902 4.82 -1.433 1 92.94 188 ASP B C 1
ATOM 3134 O O . ASP B 1 188 ? 8.711 4.051 -1.962 1 92.94 188 ASP B O 1
ATOM 3138 N N . ARG B 1 189 ? 6.684 4.512 -1.16 1 95.44 189 ARG B N 1
ATOM 3139 C CA . ARG B 1 189 ? 6.258 3.15 -1.477 1 95.44 189 ARG B CA 1
ATOM 3140 C C . ARG B 1 189 ? 4.777 3.105 -1.826 1 95.44 189 ARG B C 1
ATOM 3142 O O . ARG B 1 189 ? 4 3.949 -1.372 1 95.44 189 ARG B O 1
ATOM 3149 N N . VAL B 1 190 ? 4.426 2.145 -2.66 1 97.88 190 VAL B N 1
ATOM 3150 C CA . VAL B 1 190 ? 3.041 1.812 -2.986 1 97.88 190 VAL B CA 1
ATOM 3151 C C . VAL B 1 190 ? 2.812 0.314 -2.799 1 97.88 190 VAL B C 1
ATOM 3153 O O . VAL B 1 190 ? 3.623 -0.504 -3.238 1 97.88 190 VAL B O 1
ATOM 3156 N N . PHE B 1 191 ? 1.849 -0.01 -2.02 1 97.69 191 PHE B N 1
ATOM 3157 C CA . PHE B 1 191 ? 1.38 -1.369 -1.779 1 97.69 191 PHE B CA 1
ATOM 3158 C C . PHE B 1 191 ? 0.023 -1.598 -2.436 1 97.69 191 PHE B C 1
ATOM 3160 O O . PHE B 1 191 ? -0.936 -0.876 -2.156 1 97.69 191 PHE B O 1
ATOM 3167 N N . ILE B 1 192 ? -0.059 -2.539 -3.369 1 98.19 192 ILE B N 1
ATOM 3168 C CA . ILE B 1 192 ? -1.281 -2.867 -4.094 1 98.19 192 ILE B CA 1
ATOM 3169 C C . ILE B 1 192 ? -1.66 -4.324 -3.836 1 98.19 192 ILE B C 1
ATOM 3171 O O . ILE B 1 192 ? -1.044 -5.238 -4.387 1 98.19 192 ILE B O 1
ATOM 3175 N N . GLY B 1 193 ? -2.684 -4.535 -3.066 1 97 193 GLY B N 1
ATOM 3176 C CA . GLY B 1 193 ? -3.107 -5.879 -2.707 1 97 193 GLY B CA 1
ATOM 3177 C C . GLY B 1 193 ? -4.418 -6.285 -3.354 1 97 193 GLY B C 1
ATOM 3178 O O . GLY B 1 193 ? -5.43 -5.594 -3.207 1 97 193 GLY B O 1
ATOM 3179 N N . GLY B 1 194 ? -4.41 -7.395 -4.07 1 94.75 194 GLY B N 1
ATOM 3180 C CA . GLY B 1 194 ? -5.629 -8 -4.582 1 94.75 194 GLY B CA 1
ATOM 3181 C C . GLY B 1 194 ? -6.066 -7.434 -5.918 1 94.75 194 GLY B C 1
ATOM 3182 O O . GLY B 1 194 ? -7.078 -7.859 -6.477 1 94.75 194 GLY B O 1
ATOM 3183 N N . LEU B 1 195 ? -5.328 -6.445 -6.406 1 91.88 195 LEU B N 1
ATOM 3184 C CA . LEU B 1 195 ? -5.73 -5.758 -7.629 1 91.88 195 LEU B CA 1
ATOM 3185 C C . LEU B 1 195 ? -4.879 -6.203 -8.812 1 91.88 195 LEU B C 1
ATOM 3187 O O . LEU B 1 195 ? -3.814 -6.801 -8.625 1 91.88 195 LEU B O 1
ATOM 3191 N N . ARG B 1 196 ? -5.406 -5.965 -10.016 1 94.12 196 ARG B N 1
ATOM 3192 C CA . ARG B 1 196 ? -4.766 -6.508 -11.211 1 94.12 196 ARG B CA 1
ATOM 3193 C C . ARG B 1 196 ? -4.801 -5.5 -12.352 1 94.12 196 ARG B C 1
ATOM 3195 O O . ARG B 1 196 ? -4.734 -5.879 -13.523 1 94.12 196 ARG B O 1
ATOM 3202 N N . ASN B 1 197 ? -4.941 -4.238 -12.109 1 95.94 197 ASN B N 1
ATOM 3203 C CA . ASN B 1 197 ? -5.016 -3.191 -13.117 1 95.94 197 ASN B CA 1
ATOM 3204 C C . ASN B 1 197 ? -3.627 -2.721 -13.539 1 95.94 197 ASN B C 1
ATOM 3206 O O . ASN B 1 197 ? -2.926 -2.068 -12.758 1 95.94 197 ASN B O 1
ATOM 3210 N N . PRO B 1 198 ? -3.238 -3.041 -14.812 1 97.62 198 PRO B N 1
ATOM 3211 C CA . PRO B 1 198 ? -1.881 -2.682 -15.234 1 97.62 198 PRO B CA 1
ATOM 3212 C C . PRO B 1 198 ? -1.649 -1.172 -15.242 1 97.62 198 PRO B C 1
ATOM 3214 O O . PRO B 1 198 ? -0.532 -0.713 -14.992 1 97.62 198 PRO B O 1
ATOM 3217 N N . ASP B 1 199 ? -2.703 -0.366 -15.531 1 97.81 199 ASP B N 1
ATOM 3218 C CA . ASP B 1 199 ? -2.551 1.085 -15.523 1 97.81 199 ASP B CA 1
ATOM 3219 C C . ASP B 1 199 ? -2.211 1.592 -14.125 1 97.81 199 ASP B C 1
ATOM 3221 O O . ASP B 1 199 ? -1.414 2.52 -13.969 1 97.81 199 ASP B O 1
ATOM 3225 N N . LEU B 1 200 ? -2.861 0.973 -13.133 1 98.06 200 LEU B N 1
ATOM 3226 C CA . LEU B 1 200 ? -2.553 1.331 -11.758 1 98.06 200 LEU B CA 1
ATOM 3227 C C . LEU B 1 200 ? -1.113 0.964 -11.406 1 98.06 200 LEU B C 1
ATOM 3229 O O . LEU B 1 200 ? -0.393 1.763 -10.805 1 98.06 200 LEU B O 1
ATOM 3233 N N . PHE B 1 201 ? -0.667 -0.266 -11.797 1 98.56 201 PHE B N 1
ATOM 3234 C CA . PHE B 1 201 ? 0.711 -0.686 -11.57 1 98.56 201 PHE B CA 1
ATOM 3235 C C . PHE B 1 201 ? 1.688 0.302 -12.195 1 98.56 201 PHE B C 1
ATOM 3237 O O . PHE B 1 201 ? 2.631 0.752 -11.547 1 98.56 201 PHE B O 1
ATOM 3244 N N . ILE B 1 202 ? 1.441 0.631 -13.422 1 98.38 202 ILE B N 1
ATOM 3245 C CA . ILE B 1 202 ? 2.352 1.46 -14.211 1 98.38 202 ILE B CA 1
ATOM 3246 C C . ILE B 1 202 ? 2.371 2.879 -13.641 1 98.38 202 ILE B C 1
ATOM 3248 O O . ILE B 1 202 ? 3.439 3.459 -13.445 1 98.38 202 ILE B O 1
ATOM 3252 N N . LEU B 1 203 ? 1.18 3.467 -13.359 1 98.06 203 LEU B N 1
ATOM 3253 C CA . LEU B 1 203 ? 1.126 4.828 -12.836 1 98.06 203 LEU B CA 1
ATOM 3254 C C . LEU B 1 203 ? 1.812 4.91 -11.477 1 98.06 203 LEU B C 1
ATOM 3256 O O . LEU B 1 203 ? 2.521 5.879 -11.195 1 98.06 203 LEU B O 1
ATOM 3260 N N . ALA B 1 204 ? 1.579 3.908 -10.641 1 98 204 ALA B N 1
ATOM 3261 C CA . ALA B 1 204 ? 2.262 3.859 -9.344 1 98 204 ALA B CA 1
ATOM 3262 C C . ALA B 1 204 ? 3.777 3.859 -9.531 1 98 204 ALA B C 1
ATOM 3264 O O . ALA B 1 204 ? 4.484 4.641 -8.891 1 98 204 ALA B O 1
ATOM 3265 N N . GLY B 1 205 ? 4.277 3.004 -10.391 1 97.62 205 GLY B N 1
ATOM 3266 C CA . GLY B 1 205 ? 5.703 2.93 -10.648 1 97.62 205 GLY B CA 1
ATOM 3267 C C . GLY B 1 205 ? 6.277 4.223 -11.203 1 97.62 205 GLY B C 1
ATOM 3268 O O . GLY B 1 205 ? 7.32 4.691 -10.742 1 97.62 205 GLY B O 1
ATOM 3269 N N . GLU B 1 206 ? 5.57 4.789 -12.211 1 96.31 206 GLU B N 1
ATOM 3270 C CA . GLU B 1 206 ? 6.051 6.023 -12.82 1 96.31 206 GLU B CA 1
ATOM 3271 C C . GLU B 1 206 ? 6.066 7.168 -11.805 1 96.31 206 GLU B C 1
ATOM 3273 O O . GLU B 1 206 ? 6.953 8.023 -11.844 1 96.31 206 GLU B O 1
ATOM 3278 N N . THR B 1 207 ? 5.055 7.199 -10.938 1 95.12 207 THR B N 1
ATOM 3279 C CA . THR B 1 207 ? 5.004 8.227 -9.906 1 95.12 207 THR B CA 1
ATOM 3280 C C . THR B 1 207 ? 6.191 8.094 -8.953 1 95.12 207 THR B C 1
ATOM 3282 O O . THR B 1 207 ? 6.805 9.094 -8.57 1 95.12 207 THR B O 1
ATOM 3285 N N . LEU B 1 208 ? 6.547 6.879 -8.586 1 95.25 208 LEU B N 1
ATOM 3286 C CA . LEU B 1 208 ? 7.672 6.621 -7.691 1 95.25 208 LEU B CA 1
ATOM 3287 C C . LEU B 1 208 ? 8.984 7.035 -8.344 1 95.25 208 LEU B C 1
ATOM 3289 O O . LEU B 1 208 ? 9.844 7.629 -7.688 1 95.25 208 LEU B O 1
ATOM 3293 N N . VAL B 1 209 ? 9.133 6.719 -9.633 1 92.19 209 VAL B N 1
ATOM 3294 C CA . VAL B 1 209 ? 10.359 7.047 -10.352 1 92.19 209 VAL B CA 1
ATOM 3295 C C . VAL B 1 209 ? 10.484 8.562 -10.484 1 92.19 209 VAL B C 1
ATOM 3297 O O . VAL B 1 209 ? 11.578 9.117 -10.32 1 92.19 209 VAL B O 1
ATOM 3300 N N . ALA B 1 210 ? 9.344 9.258 -10.742 1 87.31 210 ALA B N 1
ATOM 3301 C CA . ALA B 1 210 ? 9.344 10.711 -10.938 1 87.31 210 ALA B CA 1
ATOM 3302 C C . ALA B 1 210 ? 9.688 11.438 -9.641 1 87.31 210 ALA B C 1
ATOM 3304 O O . ALA B 1 210 ? 10.312 12.5 -9.664 1 87.31 210 ALA B O 1
ATOM 3305 N N . GLU B 1 211 ? 9.258 10.891 -8.516 1 80.38 211 GLU B N 1
ATOM 3306 C CA . GLU B 1 211 ? 9.5 11.531 -7.227 1 80.38 211 GLU B CA 1
ATOM 3307 C C . GLU B 1 211 ? 10.953 11.391 -6.801 1 80.38 211 GLU B C 1
ATOM 3309 O O . GLU B 1 211 ? 11.438 12.148 -5.961 1 80.38 211 GLU B O 1
ATOM 3314 N N . ASP B 1 212 ? 11.648 10.43 -7.195 1 70.31 212 ASP B N 1
ATOM 3315 C CA . ASP B 1 212 ? 13.039 10.203 -6.844 1 70.31 212 ASP B CA 1
ATOM 3316 C C . ASP B 1 212 ? 13.977 10.992 -7.758 1 70.31 212 ASP B C 1
ATOM 3318 O O . ASP B 1 212 ? 15.125 11.25 -7.402 1 70.31 212 ASP B O 1
ATOM 3322 N N . ALA B 1 213 ? 13.531 11.383 -8.898 1 58.88 213 ALA B N 1
ATOM 3323 C CA . ALA B 1 213 ? 14.406 12.102 -9.82 1 58.88 213 ALA B CA 1
ATOM 3324 C C . ALA B 1 213 ? 14.602 13.547 -9.391 1 58.88 213 ALA B C 1
ATOM 3326 O O . ALA B 1 213 ? 13.75 14.109 -8.688 1 58.88 213 ALA B O 1
#

InterPro domains:
  IPR036249 Thioredoxin-like superfamily [SSF52833] (8-201)

Secondary structure (DSSP, 8-state):
----EEEEEEE-TT-HHHHHTHHHHHHHHHHHGGGEEEEEEE--S-S-HHHHHHHTT-SSGGGGHHHHHHHHHHH------HHHHTT-S-S-HHHHHHHHHHHHHH-HHHHHHHHHHHHHIIIII---TT-HHHHHHHHHHTTS-HHHHHHHHTSHHHHHHHHHHHHHHHHHT--SSSEEEEEETTS-EEEEES---HHHHHHHHHHHHHHH-/----EEEEEEE-TT-HHHHHTHHHHHHHHHHHGGGEEEEEEE--S-S-HHHHHHHTT-SSGGGGHHHHHHHHHHH------HHHHTT-S-S-HHHHHHHHHHHHHH-HHHHHHHHHHHHHIIIII---TT-HHHHHHHHHHTTS-HHHHHHHHTSHHHHHHHHHHHHHHHHHT--SSSEEEEEETTS-EEEEES---HHHHHHHHHHHHHHH-

Nearest PDB structures (foldseek):
  6gho-assembly1_B  TM=8.836E-01  e=4.375E-12  Geobacillus kaustophilus HTA426
  6ghb-assembly1_B  TM=9.034E-01  e=1.005E-11  Geobacillus kaustophilus HTA426
  6ghb-assembly2_D  TM=8.951E-01  e=1.326E-11  Geobacillus kaustophilus HTA426
  2in3-assembly1_A  TM=8.256E-01  e=2.307E-11  Nitrosomonas europaea
  3kzq-assembly3_D-3  TM=8.612E-01  e=1.605E-10  Vibrio parahaemolyticus

Solvent-accessible surface area (backbone atoms only — not comparable to full-atom values): 21570 Å² total; per-residue (Å²): 134,83,66,63,36,38,37,41,40,34,31,33,63,84,37,66,58,29,56,63,22,45,65,26,50,50,52,36,50,61,72,48,46,88,37,45,49,76,40,84,30,53,42,55,82,36,75,38,44,68,59,48,33,49,75,70,73,37,94,50,54,47,69,48,19,63,56,44,45,47,51,18,63,76,69,68,40,87,49,41,36,42,16,26,58,68,64,33,63,45,63,35,33,52,63,44,45,23,38,41,47,27,34,34,73,72,36,55,69,55,14,51,52,46,42,51,47,44,28,41,33,29,28,65,67,32,38,42,67,55,39,63,69,58,52,22,54,55,31,40,78,62,76,41,60,22,68,58,33,55,56,42,23,71,33,69,67,29,48,48,52,45,48,50,31,42,51,47,34,54,76,69,64,57,85,50,59,22,25,41,40,36,35,31,86,78,68,36,35,38,37,39,29,56,66,54,54,36,67,53,53,41,47,50,50,52,52,44,47,59,70,64,102,134,85,66,63,37,39,35,41,39,34,30,33,62,85,36,68,58,28,56,62,22,45,63,25,49,51,52,36,51,63,72,49,46,88,39,45,50,77,39,86,29,55,43,57,84,35,75,38,45,69,59,48,33,48,76,70,73,37,93,50,53,47,66,47,19,63,56,43,44,49,50,18,63,76,70,66,39,87,48,41,35,42,17,25,58,68,65,33,63,44,62,34,32,52,63,44,46,24,38,40,48,26,34,34,72,73,36,56,68,54,14,51,51,46,43,51,47,44,28,41,34,30,30,66,68,32,38,44,67,55,39,61,68,58,51,23,53,55,31,40,76,64,75,40,61,22,69,59,34,56,55,42,23,70,31,69,67,29,50,48,52,44,49,47,29,42,51,48,33,54,76,70,64,57,84,50,57,21,24,40,38,37,35,32,87,79,67,35,36,36,38,38,28,56,67,54,55,35,66,53,53,41,48,50,51,51,52,43,45,59,69,63,100

pLDDT: mean 95.61, std 7.0, range [41.03, 98.75]